Protein AF-A0A1V6HMN4-F1 (afdb_monomer)

Structure (mmCIF, N/CA/C/O backbone):
data_AF-A0A1V6HMN4-F1
#
_entry.id   AF-A0A1V6HMN4-F1
#
loop_
_atom_site.group_PDB
_atom_site.id
_atom_site.type_symbol
_atom_site.label_atom_id
_atom_site.label_alt_id
_atom_site.label_comp_id
_atom_site.label_asym_id
_atom_site.label_entity_id
_atom_site.label_seq_id
_atom_site.pdbx_PDB_ins_code
_atom_site.Cartn_x
_atom_site.Cartn_y
_atom_site.Cartn_z
_atom_site.occupancy
_atom_site.B_iso_or_equiv
_atom_site.auth_seq_id
_atom_site.auth_comp_id
_atom_site.auth_asym_id
_atom_site.auth_atom_id
_atom_site.pdbx_PDB_model_num
ATOM 1 N N . MET A 1 1 ? 21.869 -23.463 -7.703 1.00 45.22 1 MET A N 1
ATOM 2 C CA . MET A 1 1 ? 22.827 -23.384 -8.833 1.00 45.22 1 MET A CA 1
ATOM 3 C C . MET A 1 1 ? 23.189 -21.916 -9.002 1.00 45.22 1 MET A C 1
ATOM 5 O O . MET A 1 1 ? 22.318 -21.112 -8.701 1.00 45.22 1 MET A O 1
ATOM 9 N N . PRO A 1 2 ? 24.418 -21.548 -9.399 1.00 63.19 2 PRO A N 1
ATOM 10 C CA . PRO A 1 2 ? 24.759 -20.139 -9.614 1.00 63.19 2 PRO A CA 1
ATOM 11 C C . PRO A 1 2 ? 23.882 -19.534 -10.725 1.00 63.19 2 PRO A C 1
ATOM 13 O O . PRO A 1 2 ? 23.652 -20.190 -11.743 1.00 63.19 2 PRO A O 1
ATOM 16 N N . ASN A 1 3 ? 23.361 -18.325 -10.500 1.00 74.06 3 ASN A N 1
ATOM 17 C CA . ASN A 1 3 ? 22.429 -17.639 -11.395 1.00 74.06 3 ASN A CA 1
ATOM 18 C C . ASN A 1 3 ? 23.179 -17.033 -12.606 1.00 74.06 3 ASN A C 1
ATOM 20 O O . ASN A 1 3 ? 24.191 -16.353 -12.417 1.00 74.06 3 ASN A O 1
ATOM 24 N N . PRO A 1 4 ? 22.715 -17.255 -13.853 1.00 75.38 4 PRO A N 1
ATOM 25 C CA . PRO A 1 4 ? 23.267 -16.604 -15.041 1.00 75.38 4 PRO A CA 1
ATOM 26 C C . PRO A 1 4 ? 23.310 -15.077 -14.996 1.00 75.38 4 PRO A C 1
ATOM 28 O O . PRO A 1 4 ? 24.240 -14.492 -15.552 1.00 75.38 4 PRO A O 1
ATOM 31 N N . HIS A 1 5 ? 22.337 -14.445 -14.341 1.00 76.81 5 HIS A N 1
ATOM 32 C CA . HIS A 1 5 ? 22.268 -12.993 -14.216 1.00 76.81 5 HIS A CA 1
ATOM 33 C C . HIS A 1 5 ? 23.449 -12.436 -13.403 1.00 76.81 5 HIS A C 1
ATOM 35 O O . HIS A 1 5 ? 24.167 -11.553 -13.875 1.00 76.81 5 HIS A O 1
ATOM 41 N N . ASP A 1 6 ? 23.729 -13.034 -12.243 1.00 82.50 6 ASP A N 1
ATOM 42 C CA . ASP A 1 6 ? 24.806 -12.611 -11.337 1.00 82.50 6 ASP A CA 1
ATOM 43 C C . ASP A 1 6 ? 26.174 -12.659 -12.024 1.00 82.50 6 ASP A C 1
ATOM 45 O O . ASP A 1 6 ? 27.003 -11.762 -11.868 1.00 82.50 6 ASP A O 1
ATOM 49 N N . TRP A 1 7 ? 26.397 -13.685 -12.851 1.00 88.44 7 TRP A N 1
ATOM 50 C CA . TRP A 1 7 ? 27.646 -13.822 -13.591 1.00 88.44 7 TRP A CA 1
ATOM 51 C C . TRP A 1 7 ? 27.830 -12.723 -14.646 1.00 88.44 7 TRP A C 1
ATOM 53 O O . TRP A 1 7 ? 28.924 -12.165 -14.766 1.00 88.44 7 TRP A O 1
ATOM 63 N N . TRP A 1 8 ? 26.779 -12.396 -15.410 1.00 88.00 8 TRP A N 1
ATOM 64 C CA . TRP A 1 8 ? 26.834 -11.295 -16.378 1.00 88.00 8 TRP A CA 1
ATOM 65 C C . TRP A 1 8 ? 27.103 -9.963 -15.683 1.00 88.00 8 TRP A C 1
ATOM 67 O O . TRP A 1 8 ? 27.982 -9.216 -16.113 1.00 88.00 8 TRP A O 1
ATOM 77 N N . SER A 1 9 ? 26.389 -9.716 -14.587 1.00 85.94 9 SER A N 1
ATOM 78 C CA . SER A 1 9 ? 26.506 -8.525 -13.750 1.00 85.94 9 SER A CA 1
ATOM 79 C C . SER A 1 9 ? 27.949 -8.327 -13.249 1.00 85.94 9 SER A C 1
ATOM 81 O O . SER A 1 9 ? 28.552 -7.268 -13.456 1.00 85.94 9 SER A O 1
ATOM 83 N N . GLU A 1 10 ? 28.582 -9.379 -12.710 1.00 89.69 10 GLU A N 1
ATOM 84 C CA . GLU A 1 10 ? 29.990 -9.335 -12.291 1.00 89.69 10 GLU A CA 1
ATOM 85 C C . GLU A 1 10 ? 30.937 -9.067 -13.473 1.00 89.69 10 GLU A C 1
ATOM 87 O O . GLU A 1 10 ? 31.796 -8.180 -13.406 1.00 89.69 10 GLU A O 1
ATOM 92 N N . ALA A 1 11 ? 30.793 -9.817 -14.569 1.00 91.69 11 ALA A N 1
ATOM 93 C CA . ALA A 1 11 ? 31.691 -9.712 -15.715 1.00 91.69 11 ALA A CA 1
ATOM 94 C C . ALA A 1 11 ? 31.639 -8.321 -16.375 1.00 91.69 11 ALA A C 1
ATOM 96 O O . ALA A 1 11 ? 32.678 -7.796 -16.786 1.00 91.69 11 ALA A O 1
ATOM 97 N N . ILE A 1 12 ? 30.455 -7.707 -16.437 1.00 92.38 12 ILE A N 1
ATOM 98 C CA . ILE A 1 12 ? 30.257 -6.338 -16.931 1.00 92.38 12 ILE A CA 1
ATOM 99 C C . ILE A 1 12 ? 30.921 -5.334 -15.997 1.00 92.38 12 ILE A C 1
ATOM 101 O O . ILE A 1 12 ? 31.697 -4.502 -16.469 1.00 92.38 12 ILE A O 1
ATOM 105 N N . GLY A 1 13 ? 30.710 -5.446 -14.683 1.00 90.62 13 GLY A N 1
ATOM 106 C CA . GLY A 1 13 ? 31.366 -4.568 -13.712 1.00 90.62 13 GLY A CA 1
ATOM 107 C C . GLY A 1 13 ? 32.892 -4.626 -13.795 1.00 90.62 13 GLY A C 1
ATOM 108 O O . GLY A 1 13 ? 33.565 -3.594 -13.809 1.00 90.62 13 GLY A O 1
ATOM 109 N N . ARG A 1 14 ? 33.455 -5.828 -13.959 1.00 92.75 14 ARG A N 1
ATOM 110 C CA . ARG A 1 14 ? 34.897 -6.015 -14.185 1.00 92.75 14 ARG A CA 1
ATOM 111 C C . ARG A 1 14 ? 35.359 -5.367 -15.491 1.00 92.75 14 ARG A C 1
ATOM 113 O O . ARG A 1 14 ? 36.400 -4.715 -15.499 1.00 92.75 14 ARG A O 1
ATOM 120 N N . ALA A 1 15 ? 34.609 -5.522 -16.582 1.00 92.94 15 ALA A N 1
ATOM 121 C CA . ALA A 1 15 ? 34.944 -4.921 -17.874 1.00 92.94 15 ALA A CA 1
ATOM 122 C C . ALA A 1 15 ? 34.866 -3.384 -17.854 1.00 92.94 15 ALA A C 1
ATOM 124 O O . ALA A 1 15 ? 35.707 -2.729 -18.469 1.00 92.94 15 ALA A O 1
ATOM 125 N N . LEU A 1 16 ? 33.900 -2.809 -17.130 1.00 91.50 16 LEU A N 1
ATOM 126 C CA . LEU A 1 16 ? 33.732 -1.360 -16.970 1.00 91.50 16 LEU A CA 1
ATOM 127 C C . LEU A 1 16 ? 34.908 -0.699 -16.249 1.00 91.50 16 LEU A C 1
ATOM 129 O O . LEU A 1 16 ? 35.270 0.431 -16.576 1.00 91.50 16 LEU A O 1
ATOM 133 N N . ARG A 1 17 ? 35.487 -1.393 -15.263 1.00 91.62 17 ARG A N 1
ATOM 134 C CA . ARG A 1 17 ? 36.509 -0.841 -14.358 1.00 91.62 17 ARG A CA 1
ATOM 135 C C . ARG A 1 17 ? 37.936 -1.295 -14.667 1.00 91.62 17 ARG A C 1
ATOM 137 O O . ARG A 1 17 ? 38.884 -0.732 -14.125 1.00 91.62 17 ARG A O 1
ATOM 144 N N . ALA A 1 18 ? 38.118 -2.304 -15.516 1.00 91.62 18 ALA A N 1
ATOM 145 C CA . ALA A 1 18 ? 39.446 -2.794 -15.865 1.00 91.62 18 ALA A CA 1
ATOM 146 C C . ALA A 1 18 ? 40.266 -1.733 -16.633 1.00 91.62 18 ALA A C 1
ATOM 148 O O . ALA A 1 18 ? 39.739 -1.071 -17.528 1.00 91.62 18 ALA A O 1
ATOM 149 N N . PRO A 1 19 ? 41.574 -1.595 -16.331 1.00 89.19 19 PRO A N 1
ATOM 150 C CA . PRO A 1 19 ? 42.416 -0.547 -16.912 1.00 89.19 19 PRO A CA 1
ATOM 151 C C . PRO A 1 19 ? 42.669 -0.747 -18.410 1.00 89.19 19 PRO A C 1
ATOM 153 O O . PRO A 1 19 ? 42.838 0.220 -19.147 1.00 89.19 19 PRO A O 1
ATOM 156 N N . ASP A 1 20 ? 42.709 -2.002 -18.866 1.00 90.38 20 ASP A N 1
ATOM 157 C CA . ASP A 1 20 ? 42.853 -2.362 -20.270 1.00 90.38 20 ASP A CA 1
ATOM 158 C C . ASP A 1 20 ? 42.295 -3.768 -20.559 1.00 90.38 20 ASP A C 1
ATOM 160 O O . ASP A 1 20 ? 41.946 -4.546 -19.661 1.00 90.38 20 ASP A O 1
ATOM 164 N N . ARG A 1 21 ? 42.238 -4.108 -21.853 1.00 91.31 21 ARG A N 1
ATOM 165 C CA . ARG A 1 21 ? 41.732 -5.398 -22.333 1.00 91.31 21 ARG A CA 1
ATOM 166 C C . ARG A 1 21 ? 42.538 -6.576 -21.799 1.00 91.31 21 ARG A C 1
ATOM 168 O O . ARG A 1 21 ? 41.987 -7.659 -21.628 1.00 91.31 21 ARG A O 1
ATOM 175 N N . ALA A 1 22 ? 43.847 -6.410 -21.614 1.00 90.12 22 ALA A N 1
ATOM 176 C CA . ALA A 1 22 ? 44.715 -7.500 -21.193 1.00 90.12 22 ALA A CA 1
ATOM 177 C C . ALA A 1 22 ? 44.432 -7.885 -19.736 1.00 90.12 22 ALA A C 1
ATOM 179 O O . ALA A 1 22 ? 44.320 -9.074 -19.447 1.00 90.12 22 ALA A O 1
ATOM 180 N N . ALA A 1 23 ? 44.231 -6.897 -18.860 1.00 91.50 23 ALA A N 1
ATOM 181 C CA . ALA A 1 23 ? 43.834 -7.106 -17.473 1.00 91.50 23 ALA A CA 1
ATOM 182 C C . ALA A 1 23 ? 42.479 -7.826 -17.370 1.00 91.50 23 ALA A C 1
ATOM 184 O O . ALA A 1 23 ? 42.358 -8.814 -16.646 1.00 91.50 23 ALA A O 1
ATOM 185 N N . PHE A 1 24 ? 41.481 -7.402 -18.154 1.00 94.00 24 PHE A N 1
ATOM 186 C CA . PHE A 1 24 ? 40.177 -8.072 -18.177 1.00 94.00 24 PHE A CA 1
ATOM 187 C C . PHE A 1 24 ? 40.262 -9.516 -18.699 1.00 94.00 24 PHE A C 1
ATOM 189 O O . PHE A 1 24 ? 39.687 -10.435 -18.114 1.00 94.00 24 PHE A O 1
ATOM 196 N N . LEU A 1 25 ? 41.016 -9.746 -19.780 1.00 92.06 25 LEU A N 1
ATOM 197 C CA . LEU A 1 25 ? 41.205 -11.091 -20.329 1.00 92.06 25 LEU A CA 1
ATOM 198 C C . LEU A 1 25 ? 41.969 -12.020 -19.378 1.00 92.06 25 LEU A C 1
ATOM 200 O O . LEU A 1 25 ? 41.686 -13.217 -19.378 1.00 92.06 25 LEU A O 1
ATOM 204 N N . ALA A 1 26 ? 42.904 -11.498 -18.579 1.00 90.88 26 ALA A N 1
ATOM 205 C CA . ALA A 1 26 ? 43.596 -12.278 -17.556 1.00 90.88 26 ALA A CA 1
ATOM 206 C C . ALA A 1 26 ? 42.603 -12.801 -16.507 1.00 90.88 26 ALA A C 1
ATOM 208 O O . ALA A 1 26 ? 42.534 -14.008 -16.286 1.00 90.88 26 ALA A O 1
ATOM 209 N N . TRP A 1 27 ? 41.740 -11.928 -15.974 1.00 93.31 27 TRP A N 1
ATOM 210 C CA . TRP A 1 27 ? 40.679 -12.337 -15.048 1.00 93.31 27 TRP A CA 1
ATOM 211 C C . TRP A 1 27 ? 39.712 -13.358 -15.673 1.00 93.31 27 TRP A C 1
ATOM 213 O O . TRP A 1 27 ? 39.404 -14.384 -15.064 1.00 93.31 27 TRP A O 1
ATOM 223 N N . MET A 1 28 ? 39.286 -13.143 -16.924 1.00 92.69 28 MET A N 1
ATOM 224 C CA . MET A 1 28 ? 38.428 -14.099 -17.640 1.00 92.69 28 MET A CA 1
ATOM 225 C C . MET A 1 28 ? 39.067 -15.490 -17.758 1.00 92.69 28 MET A C 1
ATOM 227 O O . MET A 1 28 ? 38.361 -16.500 -17.722 1.00 92.69 28 MET A O 1
ATOM 231 N N . GLN A 1 29 ? 40.390 -15.552 -17.936 1.00 87.19 29 GLN A N 1
ATOM 232 C CA . GLN A 1 29 ? 41.152 -16.798 -18.062 1.00 87.19 29 GLN A CA 1
ATOM 233 C C . GLN A 1 29 ? 41.405 -17.477 -16.715 1.00 87.19 29 GLN A C 1
ATOM 235 O O . GLN A 1 29 ? 41.440 -18.708 -16.663 1.00 87.19 29 GLN A O 1
ATOM 240 N N . GLU A 1 30 ? 41.570 -16.701 -15.648 1.00 85.62 30 GLU A N 1
ATOM 241 C CA . GLU A 1 30 ? 41.790 -17.212 -14.299 1.00 85.62 30 GLU A CA 1
ATOM 242 C C . GLU A 1 30 ? 40.483 -17.708 -13.682 1.00 85.62 30 GLU A C 1
ATOM 244 O O . GLU A 1 30 ? 40.401 -18.869 -13.284 1.00 85.62 30 GLU A O 1
ATOM 249 N N . GLU A 1 31 ? 39.438 -16.887 -13.656 1.00 85.31 31 GLU A N 1
ATOM 250 C CA . GLU A 1 31 ? 38.222 -17.141 -12.873 1.00 85.31 31 GLU A CA 1
ATOM 251 C C . GLU A 1 31 ? 36.960 -17.123 -13.741 1.00 85.31 31 GLU A C 1
ATOM 253 O O . GLU A 1 31 ? 36.178 -18.078 -13.709 1.00 85.31 31 GLU A O 1
ATOM 258 N N . GLY A 1 32 ? 36.801 -16.100 -14.588 1.00 84.19 32 GLY A N 1
ATOM 259 C CA . GLY A 1 32 ? 35.540 -15.818 -15.282 1.00 84.19 32 GLY A CA 1
ATOM 260 C C . GLY A 1 32 ? 34.991 -16.986 -16.110 1.00 84.19 32 GLY A C 1
ATOM 261 O O . GLY A 1 32 ? 33.803 -17.293 -16.030 1.00 84.19 32 GLY A O 1
ATOM 262 N N . ALA A 1 33 ? 35.836 -17.702 -16.860 1.00 82.88 33 ALA A N 1
ATOM 263 C CA . ALA A 1 33 ? 35.388 -18.833 -17.679 1.00 82.88 33 ALA A CA 1
ATOM 264 C C . ALA A 1 33 ? 35.037 -20.093 -16.885 1.00 82.88 33 ALA A C 1
ATOM 266 O O . ALA A 1 33 ? 34.205 -20.875 -17.345 1.00 82.88 33 ALA A O 1
ATOM 267 N N . ARG A 1 34 ? 35.655 -20.308 -15.716 1.00 84.50 34 ARG A N 1
ATOM 268 C CA . ARG A 1 34 ? 35.299 -21.432 -14.838 1.00 84.50 34 ARG A CA 1
ATOM 269 C C . ARG A 1 34 ? 33.908 -21.211 -14.254 1.00 84.50 34 ARG A C 1
ATOM 271 O O . ARG A 1 34 ? 33.084 -22.122 -14.314 1.00 84.50 34 ARG A O 1
ATOM 278 N N . SER A 1 35 ? 33.634 -19.991 -13.795 1.00 84.44 35 SER A N 1
ATOM 279 C CA . SER A 1 35 ? 32.305 -19.581 -13.338 1.00 84.44 35 SER A CA 1
ATOM 280 C C . SER A 1 35 ? 31.278 -19.670 -14.471 1.00 84.44 35 SER A C 1
ATOM 282 O O . SER A 1 35 ? 30.249 -20.320 -14.305 1.00 84.44 35 SER A O 1
ATOM 284 N N . ALA A 1 36 ? 31.597 -19.153 -15.664 1.00 83.69 36 ALA A N 1
ATOM 285 C CA . ALA A 1 36 ? 30.721 -19.247 -16.833 1.00 83.69 36 ALA A CA 1
ATOM 286 C C . ALA A 1 36 ? 30.398 -20.703 -17.206 1.00 83.69 36 ALA A C 1
ATOM 288 O O . ALA A 1 36 ? 29.255 -21.039 -17.495 1.00 83.69 36 ALA A O 1
ATOM 289 N N . ALA A 1 37 ? 31.388 -21.599 -17.192 1.00 83.50 37 ALA A N 1
ATOM 290 C CA . ALA A 1 37 ? 31.153 -22.996 -17.537 1.00 83.50 37 ALA A CA 1
ATOM 291 C C . ALA A 1 37 ? 30.239 -23.710 -16.534 1.00 83.50 37 ALA A C 1
ATOM 293 O O . ALA A 1 37 ? 29.418 -24.526 -16.952 1.00 83.50 37 ALA A O 1
ATOM 294 N N . ALA A 1 38 ? 30.341 -23.377 -15.244 1.00 83.69 38 ALA A N 1
ATOM 295 C CA . ALA A 1 38 ? 29.439 -23.889 -14.216 1.00 83.69 38 ALA A CA 1
ATOM 296 C C . ALA A 1 38 ? 28.004 -23.360 -14.388 1.00 83.69 38 ALA A C 1
ATOM 298 O O . ALA A 1 38 ? 27.055 -24.131 -14.275 1.00 83.69 38 ALA A O 1
ATOM 299 N N . VAL A 1 39 ? 27.860 -22.071 -14.702 1.00 83.69 39 VAL A N 1
ATOM 300 C CA . VAL A 1 39 ? 26.573 -21.385 -14.905 1.00 83.69 39 VAL A CA 1
ATOM 301 C C . VAL A 1 39 ? 25.848 -21.874 -16.164 1.00 83.69 39 VAL A C 1
ATOM 303 O O . VAL A 1 39 ? 24.657 -22.164 -16.124 1.00 83.69 39 VAL A O 1
ATOM 306 N N . PHE A 1 40 ? 26.565 -22.008 -17.283 1.00 81.50 40 PHE A N 1
ATOM 307 C CA . PHE A 1 40 ? 25.986 -22.331 -18.594 1.00 81.50 40 PHE A CA 1
ATOM 308 C C . PHE A 1 40 ? 26.101 -23.818 -18.978 1.00 81.50 40 PHE A C 1
ATOM 310 O O . PHE A 1 40 ? 25.793 -24.185 -20.112 1.00 81.50 40 PHE A O 1
ATOM 317 N N . GLY A 1 41 ? 26.578 -24.683 -18.074 1.00 81.50 41 GLY A N 1
ATOM 318 C CA . GLY A 1 41 ? 26.713 -26.125 -18.322 1.00 81.50 41 GLY A CA 1
ATOM 319 C C . GLY A 1 41 ? 27.687 -26.477 -19.456 1.00 81.50 41 GLY A C 1
ATOM 320 O O . GLY A 1 41 ? 27.445 -27.412 -20.221 1.00 81.50 41 GLY A O 1
ATOM 321 N N . LEU A 1 42 ? 28.773 -25.712 -19.604 1.00 79.81 42 LEU A N 1
ATOM 322 C CA . LEU A 1 42 ? 29.734 -25.864 -20.702 1.00 79.81 42 LEU A CA 1
ATOM 323 C C . LEU A 1 42 ? 30.848 -26.876 -20.359 1.00 79.81 42 LEU A C 1
ATOM 325 O O . LEU A 1 42 ? 31.146 -27.101 -19.185 1.00 79.81 42 LEU A O 1
ATOM 329 N N . PRO A 1 43 ? 31.513 -27.481 -21.367 1.00 71.19 43 PRO A N 1
ATOM 330 C CA . PRO A 1 43 ? 32.611 -28.422 -21.140 1.00 71.19 43 PRO A CA 1
ATOM 331 C C . PRO A 1 43 ? 33.753 -27.810 -20.312 1.00 71.19 43 PRO A C 1
ATOM 333 O O . PRO A 1 43 ? 34.263 -26.740 -20.639 1.00 71.19 43 PRO A O 1
ATOM 336 N N . ALA A 1 44 ? 34.181 -28.526 -19.268 1.00 67.94 44 ALA A N 1
ATOM 337 C CA . ALA A 1 44 ? 35.139 -28.043 -18.271 1.00 67.94 44 ALA A CA 1
ATOM 338 C C . ALA A 1 44 ? 36.610 -28.407 -18.560 1.00 67.94 44 ALA A C 1
ATOM 340 O O . ALA A 1 44 ? 37.456 -28.286 -17.673 1.00 67.94 44 ALA A O 1
ATOM 341 N N . ASP A 1 45 ? 36.948 -28.881 -19.768 1.00 84.69 45 ASP A N 1
ATOM 342 C CA . ASP A 1 45 ? 38.353 -29.132 -20.088 1.00 84.69 45 ASP A CA 1
ATOM 343 C C . ASP A 1 45 ? 39.134 -27.815 -20.216 1.00 84.69 45 ASP A C 1
ATOM 345 O O . ASP A 1 45 ? 38.649 -26.802 -20.722 1.00 84.69 45 ASP A O 1
ATOM 349 N N . GLU A 1 46 ? 40.377 -27.822 -19.743 1.00 82.31 46 GLU A N 1
ATOM 350 C CA . GLU A 1 46 ? 41.177 -26.608 -19.564 1.00 82.31 46 GLU A CA 1
ATOM 351 C C . GLU A 1 46 ? 41.528 -25.905 -20.892 1.00 82.31 46 GLU A C 1
ATOM 353 O O . GLU A 1 46 ? 41.829 -24.707 -20.921 1.00 82.31 46 GLU A O 1
ATOM 358 N N . ALA A 1 47 ? 41.508 -26.631 -22.015 1.00 81.81 47 ALA A N 1
ATOM 359 C CA . ALA A 1 47 ? 41.725 -26.049 -23.335 1.00 81.81 47 ALA A CA 1
ATOM 360 C C . ALA A 1 47 ? 40.450 -25.369 -23.859 1.00 81.81 47 ALA A C 1
ATOM 362 O O . ALA A 1 47 ? 40.534 -24.281 -24.438 1.00 81.81 47 ALA A O 1
ATOM 363 N N . ALA A 1 48 ? 39.277 -25.966 -23.635 1.00 81.69 48 ALA A N 1
ATOM 364 C CA . ALA A 1 48 ? 37.986 -25.355 -23.932 1.00 81.69 48 ALA A CA 1
ATOM 365 C C . ALA A 1 48 ? 37.718 -24.123 -23.059 1.00 81.69 48 ALA A C 1
ATOM 367 O O . ALA A 1 48 ? 37.355 -23.085 -23.609 1.00 81.69 48 ALA A O 1
ATOM 368 N N . LEU A 1 49 ? 37.995 -24.185 -21.752 1.00 85.19 49 LEU A N 1
ATOM 369 C CA . LEU A 1 49 ? 37.846 -23.050 -20.831 1.00 85.19 49 LEU A CA 1
ATOM 370 C C . LEU A 1 49 ? 38.717 -21.858 -21.237 1.00 85.19 49 LEU A C 1
ATOM 372 O O . LEU A 1 49 ? 38.231 -20.733 -21.297 1.00 85.19 49 LEU A O 1
ATOM 376 N N . ARG A 1 50 ? 39.980 -22.089 -21.620 1.00 84.62 50 ARG A N 1
ATOM 377 C CA . ARG A 1 50 ? 40.859 -21.018 -22.126 1.00 84.62 50 ARG A CA 1
ATOM 378 C C . ARG A 1 50 ? 40.348 -20.388 -23.422 1.00 84.62 50 ARG A C 1
ATOM 380 O O . ARG A 1 50 ? 40.462 -19.173 -23.613 1.00 84.62 50 ARG A O 1
ATOM 387 N N . ARG A 1 51 ? 39.785 -21.195 -24.328 1.00 86.44 51 ARG A N 1
ATOM 388 C CA . ARG A 1 51 ? 39.150 -20.689 -25.558 1.00 86.44 51 ARG A CA 1
ATOM 389 C C . ARG A 1 51 ? 37.899 -19.875 -25.236 1.00 86.44 51 ARG A C 1
ATOM 391 O O . ARG A 1 51 ? 37.754 -18.794 -25.800 1.00 86.44 51 ARG A O 1
ATOM 398 N N . LEU A 1 52 ? 37.050 -20.374 -24.337 1.00 85.94 52 LEU A N 1
ATOM 399 C CA . LEU A 1 52 ? 35.834 -19.711 -23.872 1.00 85.94 52 LEU A CA 1
ATOM 400 C C . LEU A 1 52 ? 36.163 -18.365 -23.223 1.00 85.94 52 LEU A C 1
ATOM 402 O O . LEU A 1 52 ? 35.674 -17.349 -23.701 1.00 85.94 52 LEU A O 1
ATOM 406 N N . ALA A 1 53 ? 37.065 -18.347 -22.237 1.00 88.38 53 ALA A N 1
ATOM 407 C CA . ALA A 1 53 ? 37.562 -17.141 -21.569 1.00 88.38 53 ALA A CA 1
ATOM 408 C C . ALA A 1 53 ? 37.962 -16.052 -22.560 1.00 88.38 53 ALA A C 1
ATOM 410 O O . ALA A 1 53 ? 37.560 -14.899 -22.450 1.00 88.38 53 ALA A O 1
ATOM 411 N N . THR A 1 54 ? 38.751 -16.444 -23.561 1.00 89.12 54 THR A N 1
ATOM 412 C CA . THR A 1 54 ? 39.310 -15.509 -24.533 1.00 89.12 54 THR A CA 1
ATOM 413 C C . THR A 1 54 ? 38.241 -14.986 -25.482 1.00 89.12 54 THR A C 1
ATOM 415 O O . THR A 1 54 ? 38.179 -13.790 -25.732 1.00 89.12 54 THR A O 1
ATOM 418 N N . LEU A 1 55 ? 37.403 -15.862 -26.038 1.00 89.25 55 LEU A N 1
ATOM 419 C CA . LEU A 1 55 ? 36.393 -15.454 -27.013 1.00 89.25 55 LEU A CA 1
ATOM 420 C C . LEU A 1 55 ? 35.255 -14.659 -26.362 1.00 89.25 55 LEU A C 1
ATOM 422 O O . LEU A 1 55 ? 34.871 -13.621 -26.893 1.00 89.25 55 LEU A O 1
ATOM 426 N N . LEU A 1 56 ? 34.764 -15.112 -25.207 1.00 89.00 56 LEU A N 1
ATOM 427 C CA . LEU A 1 56 ? 33.725 -14.425 -24.443 1.00 89.00 56 LEU A CA 1
ATOM 428 C C . LEU A 1 56 ? 34.245 -13.108 -23.861 1.00 89.00 56 LEU A C 1
ATOM 430 O O . LEU A 1 56 ? 33.579 -12.089 -23.982 1.00 89.00 56 LEU A O 1
ATOM 434 N N . GLY A 1 57 ? 35.470 -13.096 -23.327 1.00 91.44 57 GLY A N 1
ATOM 435 C CA . GLY A 1 57 ? 36.097 -11.878 -22.821 1.00 91.44 57 GLY A CA 1
ATOM 436 C C . GLY A 1 57 ? 36.330 -10.831 -23.913 1.00 91.44 57 GLY A C 1
ATOM 437 O O . GLY A 1 57 ? 36.086 -9.650 -23.697 1.00 91.44 57 GLY A O 1
ATOM 438 N N . LEU A 1 58 ? 36.728 -11.240 -25.124 1.00 90.94 58 LEU A N 1
ATOM 439 C CA . LEU A 1 58 ? 36.834 -10.313 -26.257 1.00 90.94 58 LEU A CA 1
ATOM 440 C C . LEU A 1 58 ? 35.471 -9.741 -26.667 1.00 90.94 58 LEU A C 1
ATOM 442 O O . LEU A 1 58 ? 35.388 -8.551 -26.961 1.00 90.94 58 LEU A O 1
ATOM 446 N N . GLN A 1 59 ? 34.422 -10.569 -26.683 1.00 89.25 59 GLN A N 1
ATOM 447 C CA . GLN A 1 59 ? 33.061 -10.115 -26.985 1.00 89.25 59 GLN A CA 1
ATOM 448 C C . GLN A 1 59 ? 32.541 -9.141 -25.928 1.00 89.25 59 GLN A C 1
ATOM 450 O O . GLN A 1 59 ? 32.064 -8.069 -26.285 1.00 89.25 59 GLN A O 1
ATOM 455 N N . LEU A 1 60 ? 32.695 -9.461 -24.643 1.00 90.94 60 LEU A N 1
ATOM 456 C CA . LEU A 1 60 ? 32.303 -8.580 -23.544 1.00 90.94 60 LEU A CA 1
ATOM 457 C C . LEU A 1 60 ? 33.058 -7.252 -23.585 1.00 90.94 60 LEU A C 1
ATOM 459 O O . LEU A 1 60 ? 32.438 -6.200 -23.552 1.00 90.94 60 LEU A O 1
ATOM 463 N N . TRP A 1 61 ? 34.379 -7.281 -23.760 1.00 91.88 61 TRP A N 1
ATOM 464 C CA . TRP A 1 61 ? 35.187 -6.063 -23.860 1.00 91.88 61 TRP A CA 1
ATOM 465 C C . TRP A 1 61 ? 34.782 -5.152 -25.027 1.00 91.88 61 TRP A C 1
ATOM 467 O O . TRP A 1 61 ? 34.847 -3.925 -24.931 1.00 91.88 61 TRP A O 1
ATOM 477 N N . HIS A 1 62 ? 34.393 -5.761 -26.150 1.00 89.44 62 HIS A N 1
ATOM 478 C CA . HIS A 1 62 ? 33.868 -5.043 -27.306 1.00 89.44 62 HIS A CA 1
ATOM 479 C C . HIS A 1 62 ? 32.496 -4.430 -27.015 1.00 89.44 62 HIS A C 1
ATOM 481 O O . HIS A 1 62 ? 32.240 -3.298 -27.409 1.00 89.44 62 HIS A O 1
ATOM 487 N N . THR A 1 63 ? 31.632 -5.190 -26.347 1.00 89.00 63 THR A N 1
ATOM 488 C CA . THR A 1 63 ? 30.209 -4.880 -26.197 1.00 89.00 63 THR A CA 1
ATOM 489 C C . THR A 1 63 ? 29.938 -3.910 -25.047 1.00 89.00 63 THR A C 1
ATOM 491 O O . THR A 1 63 ? 29.052 -3.072 -25.170 1.00 89.00 63 THR A O 1
ATOM 494 N N . VAL A 1 64 ? 30.703 -3.989 -23.954 1.00 91.31 64 VAL A N 1
ATOM 495 C CA . VAL A 1 64 ? 30.520 -3.150 -22.763 1.00 91.31 64 VAL A CA 1
ATOM 496 C C . VAL A 1 64 ? 30.919 -1.693 -23.067 1.00 91.31 64 VAL A C 1
ATOM 498 O O . VAL A 1 64 ? 32.094 -1.427 -23.362 1.00 91.31 64 VAL A O 1
ATOM 501 N N . PRO A 1 65 ? 29.973 -0.738 -22.984 1.00 90.31 65 PRO A N 1
ATOM 502 C CA . PRO A 1 65 ? 30.218 0.674 -23.249 1.00 90.31 65 PRO A CA 1
ATOM 503 C C . PRO A 1 65 ? 30.930 1.313 -22.047 1.00 90.31 65 PRO A C 1
ATOM 505 O O . PRO A 1 65 ? 30.337 1.580 -21.007 1.00 90.31 65 PRO A O 1
ATOM 508 N N . ARG A 1 66 ? 32.240 1.542 -22.177 1.00 90.94 66 ARG A N 1
ATOM 509 C CA . ARG A 1 66 ? 33.096 2.006 -21.072 1.00 90.94 66 ARG A CA 1
ATOM 510 C C . ARG A 1 66 ? 33.138 3.541 -20.971 1.00 90.94 66 ARG A C 1
ATOM 512 O O . ARG A 1 66 ? 33.393 4.185 -21.994 1.00 90.94 66 ARG A O 1
ATOM 519 N N . PRO A 1 67 ? 33.025 4.133 -19.764 1.00 89.19 67 PRO A N 1
ATOM 520 C CA . PRO A 1 67 ? 33.115 5.585 -19.565 1.00 89.19 67 PRO A CA 1
ATOM 521 C C . PRO A 1 67 ? 34.422 6.205 -20.080 1.00 89.19 67 PRO A C 1
ATOM 523 O O . PRO A 1 67 ? 34.401 7.240 -20.746 1.00 89.19 67 PRO A O 1
ATOM 526 N N . ALA A 1 68 ? 35.558 5.529 -19.858 1.00 86.06 68 ALA A N 1
ATOM 527 C CA . ALA A 1 68 ? 36.881 5.981 -20.309 1.00 86.06 68 ALA A CA 1
ATOM 528 C C . ALA A 1 68 ? 36.976 6.192 -21.836 1.00 86.06 68 ALA A C 1
ATOM 530 O O . ALA A 1 68 ? 37.750 7.028 -22.296 1.00 86.06 68 ALA A O 1
ATOM 531 N N . GLU A 1 69 ? 36.156 5.478 -22.612 1.00 86.69 69 GLU A N 1
ATOM 532 C CA . GLU A 1 69 ? 36.121 5.526 -24.079 1.00 86.69 69 GLU A CA 1
ATOM 533 C C . GLU A 1 69 ? 34.886 6.276 -24.611 1.00 86.69 69 GLU A C 1
ATOM 535 O O . GLU A 1 69 ? 34.456 6.061 -25.746 1.00 86.69 69 GLU A O 1
ATOM 540 N N . GLN A 1 70 ? 34.275 7.145 -23.793 1.00 86.38 70 GLN A N 1
ATOM 541 C CA . GLN A 1 70 ? 33.036 7.862 -24.134 1.00 86.38 70 GLN A CA 1
ATOM 542 C C . GLN A 1 70 ? 31.915 6.901 -24.564 1.00 86.38 70 GLN A C 1
ATOM 544 O O . GLN A 1 70 ? 31.178 7.185 -25.510 1.00 86.38 70 GLN A O 1
ATOM 549 N N . PHE A 1 71 ? 31.833 5.739 -23.907 1.00 89.81 71 PHE A N 1
ATOM 550 C CA . PHE A 1 71 ? 30.834 4.696 -24.155 1.00 89.81 71 PHE A CA 1
ATOM 551 C C . PHE A 1 71 ? 30.880 4.095 -25.569 1.00 89.81 71 PHE A C 1
ATOM 553 O O . PHE A 1 71 ? 29.948 3.414 -25.995 1.00 89.81 71 PHE A O 1
ATOM 560 N N . ARG A 1 72 ? 31.977 4.299 -26.312 1.00 84.38 72 ARG A N 1
ATOM 561 C CA . ARG A 1 72 ? 32.142 3.742 -27.659 1.00 84.38 72 ARG A CA 1
ATOM 562 C C . ARG A 1 72 ? 32.705 2.317 -27.607 1.00 84.38 72 ARG A C 1
ATOM 564 O O . ARG A 1 72 ? 33.739 2.100 -26.974 1.00 84.38 72 ARG A O 1
ATOM 571 N N . PRO A 1 73 ? 32.099 1.358 -28.332 1.00 82.38 73 PRO A N 1
ATOM 572 C CA . PRO A 1 73 ? 32.653 0.017 -28.492 1.00 82.38 73 PRO A CA 1
ATOM 573 C C . PRO A 1 73 ? 34.057 0.049 -29.104 1.00 82.38 73 PRO A C 1
ATOM 575 O O . PRO A 1 73 ? 34.270 0.631 -30.173 1.00 82.38 73 PRO A O 1
ATOM 578 N N . GLU A 1 74 ? 35.017 -0.636 -28.484 1.00 84.94 74 GLU A N 1
ATOM 579 C CA . GLU A 1 74 ? 36.332 -0.842 -29.098 1.00 84.94 74 GLU A CA 1
ATOM 580 C C . GLU A 1 74 ? 36.238 -1.976 -30.126 1.00 84.94 74 GLU A C 1
ATOM 582 O O . GLU A 1 74 ? 35.800 -3.066 -29.761 1.00 84.94 74 GLU A O 1
ATOM 587 N N . PRO A 1 75 ? 36.665 -1.793 -31.389 1.00 85.31 75 PRO A N 1
ATOM 588 C CA . PRO A 1 75 ? 36.582 -2.839 -32.402 1.00 85.31 75 PRO A CA 1
ATOM 589 C C . PRO A 1 75 ? 37.272 -4.139 -31.980 1.00 85.31 75 PRO A C 1
ATOM 591 O O . PRO A 1 75 ? 38.391 -4.128 -31.461 1.00 85.31 75 PRO A O 1
ATOM 594 N N . LEU A 1 76 ? 36.641 -5.276 -32.286 1.00 84.69 76 LEU A N 1
ATOM 595 C CA . LEU A 1 76 ? 37.258 -6.580 -32.059 1.00 84.69 76 LEU A CA 1
ATOM 596 C C . LEU A 1 76 ? 38.609 -6.684 -32.791 1.00 84.69 76 LEU A C 1
ATOM 598 O O . LEU A 1 76 ? 38.696 -6.351 -33.983 1.00 84.69 76 LEU A O 1
ATOM 602 N N . PRO A 1 77 ? 39.661 -7.190 -32.121 1.00 85.69 77 PRO A N 1
ATOM 603 C CA . PRO A 1 77 ? 40.951 -7.398 -32.758 1.00 85.69 77 PRO A CA 1
ATOM 604 C C . PRO A 1 77 ? 40.821 -8.400 -33.909 1.00 85.69 77 PRO A C 1
ATOM 606 O O . PRO A 1 77 ? 40.199 -9.458 -33.782 1.00 85.69 77 PRO A O 1
ATOM 609 N N . ARG A 1 78 ? 41.426 -8.068 -35.053 1.00 85.25 78 ARG A N 1
ATOM 610 C CA . ARG A 1 78 ? 41.469 -8.950 -36.225 1.00 85.25 78 ARG A CA 1
ATOM 611 C C . ARG A 1 78 ? 42.690 -9.859 -36.135 1.00 85.25 78 ARG A C 1
ATOM 613 O O . ARG A 1 78 ? 43.807 -9.366 -36.012 1.00 85.25 78 ARG A O 1
ATOM 620 N N . TYR A 1 79 ? 42.466 -11.168 -36.231 1.00 87.81 79 TYR A N 1
ATOM 621 C CA . TYR A 1 79 ? 43.523 -12.180 -36.236 1.00 87.81 79 TYR A CA 1
ATOM 622 C C . TYR A 1 79 ? 43.611 -12.856 -37.603 1.00 87.81 79 TYR A C 1
ATOM 624 O O . TYR A 1 79 ? 42.619 -13.384 -38.114 1.00 87.81 79 TYR A O 1
ATOM 632 N N . GLU A 1 80 ? 44.808 -12.892 -38.180 1.00 90.44 80 GLU A N 1
ATOM 633 C CA . GLU A 1 80 ? 45.065 -13.594 -39.429 1.00 90.44 80 GLU A CA 1
ATOM 634 C C . GLU A 1 80 ? 45.122 -15.109 -39.211 1.00 90.44 80 GLU A C 1
ATOM 636 O O . GLU A 1 80 ? 45.462 -15.634 -38.147 1.00 90.44 80 GLU A O 1
ATOM 641 N N . ARG A 1 81 ? 44.836 -15.871 -40.273 1.00 89.19 81 ARG A N 1
ATOM 642 C CA . ARG A 1 81 ? 44.701 -17.341 -40.204 1.00 89.19 81 A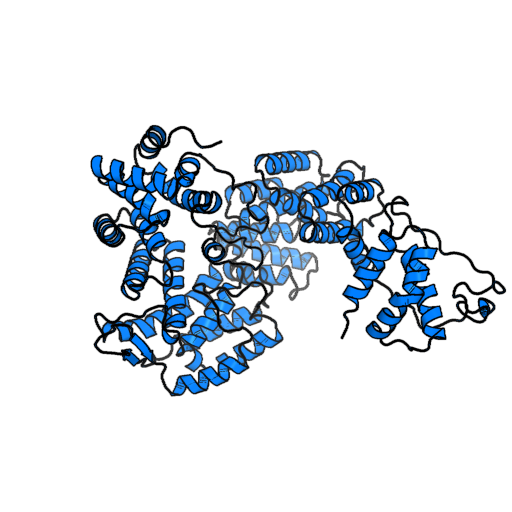RG A CA 1
ATOM 643 C C . ARG A 1 81 ? 45.907 -18.053 -39.572 1.00 89.19 81 ARG A C 1
ATOM 645 O O . ARG A 1 81 ? 45.751 -19.156 -39.040 1.00 89.19 81 ARG A O 1
ATOM 652 N N . ASN A 1 82 ? 47.111 -17.498 -39.699 1.00 90.75 82 ASN A N 1
ATOM 653 C CA . ASN A 1 82 ? 48.350 -18.118 -39.227 1.00 90.75 82 ASN A CA 1
ATOM 654 C C . ASN A 1 82 ? 48.943 -17.458 -37.972 1.00 90.75 82 ASN A C 1
ATOM 656 O O . ASN A 1 82 ? 49.988 -17.936 -37.524 1.00 90.75 82 ASN A O 1
ATOM 660 N N . ASP A 1 83 ? 48.286 -16.447 -37.403 1.00 91.94 83 ASP A N 1
ATOM 661 C CA . ASP A 1 83 ? 48.744 -15.779 -36.185 1.00 91.94 83 ASP A CA 1
ATOM 662 C C . ASP A 1 83 ? 48.750 -16.737 -34.996 1.00 91.94 83 ASP A C 1
ATOM 664 O O . ASP A 1 83 ? 48.033 -17.747 -34.975 1.00 91.94 83 ASP A O 1
ATOM 668 N N . ARG A 1 84 ? 49.574 -16.429 -33.990 1.00 91.94 84 ARG A N 1
ATOM 669 C CA . ARG A 1 84 ? 49.510 -17.131 -32.706 1.00 91.94 84 ARG A CA 1
ATOM 670 C C . ARG A 1 84 ? 48.165 -16.830 -32.056 1.00 91.94 84 ARG A C 1
ATOM 672 O O . ARG A 1 84 ? 47.730 -15.685 -32.016 1.00 91.94 84 ARG A O 1
ATOM 679 N N . CYS A 1 85 ? 47.500 -17.878 -31.585 1.00 90.06 85 CYS A N 1
ATOM 680 C CA . CYS A 1 85 ? 46.168 -17.755 -31.015 1.00 90.06 85 CYS A CA 1
ATOM 681 C C . CYS A 1 85 ? 46.189 -16.877 -29.747 1.00 90.06 85 CYS A C 1
ATOM 683 O O . CYS A 1 85 ? 47.020 -17.138 -28.871 1.00 90.06 85 CYS A O 1
ATOM 685 N N . PRO A 1 86 ? 45.269 -15.902 -29.602 1.00 86.81 86 PRO A N 1
ATOM 686 C CA . PRO A 1 86 ? 45.245 -14.980 -28.461 1.00 86.81 86 PRO A CA 1
ATOM 687 C C . PRO A 1 86 ? 44.935 -15.659 -27.122 1.00 86.81 86 PRO A C 1
ATOM 689 O O . PRO A 1 86 ? 45.206 -15.088 -26.076 1.00 86.81 86 PRO A O 1
ATOM 692 N N . CYS A 1 87 ? 44.427 -16.895 -27.130 1.00 87.19 87 CYS A N 1
ATOM 693 C CA . CYS A 1 87 ? 44.148 -17.657 -25.909 1.00 87.19 87 CYS A CA 1
ATOM 694 C C . CYS A 1 87 ? 45.395 -18.284 -25.254 1.00 87.19 87 CYS A C 1
ATOM 696 O O . CYS A 1 87 ? 45.265 -19.161 -24.404 1.00 87.19 87 CYS A O 1
ATOM 698 N N . GLY A 1 88 ? 46.602 -17.957 -25.730 1.00 86.06 88 GLY A N 1
ATOM 699 C CA . GLY A 1 88 ? 47.859 -18.464 -25.167 1.00 86.06 88 GLY A CA 1
ATOM 700 C C . GLY A 1 88 ? 48.200 -19.922 -25.506 1.00 86.06 88 GLY A C 1
ATOM 701 O O . G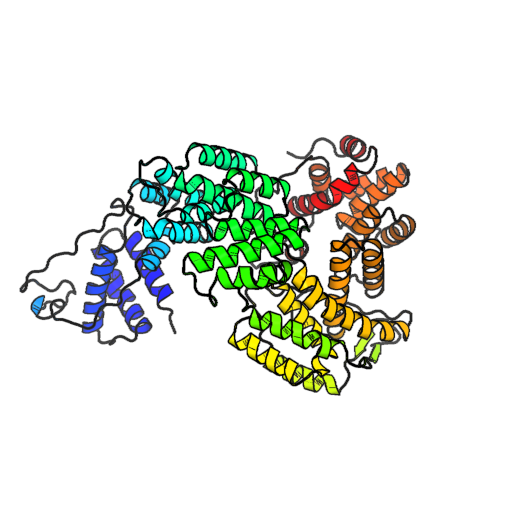LY A 1 88 ? 49.226 -20.425 -25.062 1.00 86.06 88 GLY A O 1
ATOM 702 N N . SER A 1 89 ? 47.412 -20.612 -26.341 1.00 87.62 89 SER A N 1
ATOM 703 C CA . SER A 1 89 ? 47.625 -22.039 -26.671 1.00 87.62 89 SER A CA 1
ATOM 704 C C . SER A 1 89 ? 48.876 -22.332 -27.510 1.00 87.62 89 SER A C 1
ATOM 706 O O . SER A 1 89 ? 49.201 -23.489 -27.768 1.00 87.62 89 SER A O 1
ATOM 708 N N . GLY A 1 90 ? 49.537 -21.300 -28.042 1.00 87.06 90 GLY A N 1
ATOM 709 C CA . GLY A 1 90 ? 50.663 -21.434 -28.969 1.00 87.06 90 GLY A CA 1
ATOM 710 C C . GLY A 1 90 ? 50.288 -21.945 -30.370 1.00 87.06 90 GLY A C 1
ATOM 711 O O . GLY A 1 90 ? 51.117 -21.881 -31.282 1.00 87.06 90 GLY A O 1
ATOM 712 N N . ALA A 1 91 ? 49.056 -22.407 -30.600 1.00 90.75 91 ALA A N 1
ATOM 713 C CA . ALA A 1 91 ? 48.578 -22.864 -31.903 1.00 90.75 91 ALA A CA 1
ATOM 714 C C . ALA A 1 91 ? 48.331 -21.699 -32.885 1.00 90.75 91 ALA A C 1
ATOM 716 O O . ALA A 1 91 ? 48.246 -20.534 -32.496 1.00 90.75 91 ALA A O 1
ATOM 717 N N . LYS A 1 92 ? 48.189 -22.018 -34.181 1.00 91.06 92 LYS A N 1
ATOM 718 C CA . LYS A 1 92 ? 47.715 -21.053 -35.194 1.00 91.06 92 LYS A CA 1
ATOM 719 C C . LYS A 1 92 ? 46.238 -20.734 -34.947 1.00 91.06 92 LYS A C 1
ATOM 721 O O . LYS A 1 92 ? 45.479 -21.673 -34.712 1.00 91.06 92 LYS A O 1
ATOM 726 N N . TYR A 1 93 ? 45.815 -19.477 -35.093 1.00 90.00 93 TYR A N 1
ATOM 727 C CA . TYR A 1 93 ? 44.434 -19.034 -34.846 1.00 90.00 93 TYR A CA 1
ATOM 728 C C . TYR A 1 93 ? 43.390 -19.922 -35.546 1.00 90.00 93 TYR A C 1
ATOM 730 O O . TYR A 1 93 ? 42.498 -20.455 -34.886 1.00 90.00 93 TYR A O 1
ATOM 738 N N . LYS A 1 94 ? 43.582 -20.236 -36.839 1.00 89.50 94 LYS A N 1
ATOM 739 C CA . LYS A 1 94 ? 42.689 -21.126 -37.619 1.00 89.50 94 LYS A CA 1
ATOM 740 C C . LYS A 1 94 ? 42.555 -22.564 -37.095 1.00 89.50 94 LYS A C 1
ATOM 742 O O . LYS A 1 94 ? 41.735 -23.315 -37.603 1.00 89.50 94 LYS A O 1
ATOM 747 N N . ARG A 1 95 ? 43.444 -22.995 -36.195 1.00 89.81 95 ARG A N 1
ATOM 748 C CA . ARG A 1 95 ? 43.460 -24.334 -35.582 1.00 89.81 95 ARG A CA 1
ATOM 749 C C . ARG A 1 95 ? 43.015 -24.303 -34.113 1.00 89.81 95 ARG A C 1
ATOM 751 O O . ARG A 1 95 ? 43.106 -25.327 -33.451 1.00 89.81 95 ARG A O 1
ATOM 758 N N . CYS A 1 96 ? 42.597 -23.146 -33.596 1.00 90.06 96 CYS A N 1
ATOM 759 C CA . CYS A 1 96 ? 42.216 -22.961 -32.198 1.00 90.06 96 CYS A CA 1
ATOM 760 C C . CYS A 1 96 ? 40.962 -22.070 -32.083 1.00 90.06 96 CYS A C 1
ATOM 762 O O . CYS A 1 96 ? 39.874 -22.523 -32.432 1.00 90.06 96 CYS A O 1
ATOM 764 N N . CYS A 1 97 ? 41.065 -20.819 -31.622 1.00 88.25 97 CYS A N 1
ATOM 765 C CA . CYS A 1 97 ? 39.917 -19.907 -31.492 1.00 88.25 97 CYS A CA 1
ATOM 766 C C . CYS A 1 97 ? 39.227 -19.563 -32.825 1.00 88.25 97 CYS A C 1
ATOM 768 O O . CYS A 1 97 ? 38.055 -19.222 -32.808 1.00 88.25 97 CYS A O 1
ATOM 770 N N . GLY A 1 98 ? 39.914 -19.685 -33.965 1.00 83.94 98 GLY A N 1
ATOM 771 C CA . GLY A 1 98 ? 39.336 -19.477 -35.299 1.00 83.94 98 GLY A CA 1
ATOM 772 C C . GLY A 1 98 ? 38.603 -20.694 -35.878 1.00 83.94 98 GLY A C 1
ATOM 773 O O . GLY A 1 98 ? 38.184 -20.655 -37.032 1.00 83.94 98 GLY A O 1
ATOM 774 N N . VAL A 1 99 ? 38.493 -21.792 -35.123 1.00 84.38 99 VAL A N 1
ATOM 775 C CA . VAL A 1 99 ? 37.634 -22.938 -35.462 1.00 84.38 99 VAL A CA 1
ATOM 776 C C . VAL A 1 99 ? 36.251 -22.689 -34.869 1.00 84.38 99 VAL A C 1
ATOM 778 O O . VAL A 1 99 ? 36.164 -22.342 -33.690 1.00 84.38 99 VAL A O 1
ATOM 781 N N . ALA A 1 100 ? 35.195 -22.908 -35.659 1.00 72.75 100 ALA A N 1
ATOM 782 C CA . ALA A 1 100 ? 33.814 -22.831 -35.187 1.00 72.75 100 ALA A CA 1
ATOM 783 C C . ALA A 1 100 ? 33.628 -23.720 -33.943 1.00 72.75 100 ALA A C 1
ATOM 785 O O . ALA A 1 100 ? 33.908 -24.919 -33.976 1.00 72.75 100 ALA A O 1
ATOM 786 N N . GLY A 1 101 ? 33.240 -23.098 -32.832 1.00 66.62 101 GLY A N 1
ATOM 787 C CA . GLY A 1 101 ? 32.908 -23.758 -31.571 1.00 66.62 101 GLY A CA 1
ATOM 788 C C . GLY A 1 101 ? 31.406 -23.691 -31.291 1.00 66.62 101 GLY A C 1
ATOM 789 O O . GLY A 1 101 ? 30.656 -23.225 -32.152 1.00 66.62 101 GLY A O 1
ATOM 790 N N . PRO A 1 102 ? 30.960 -24.133 -30.101 1.00 65.69 102 PRO A N 1
ATOM 791 C CA . PRO A 1 102 ? 29.610 -23.825 -29.643 1.00 65.69 102 PRO A CA 1
ATOM 792 C C . PRO A 1 102 ? 29.386 -22.301 -29.640 1.00 65.69 102 PRO A C 1
ATOM 794 O O . PRO A 1 102 ? 30.358 -21.552 -29.468 1.00 65.69 102 PRO A O 1
ATOM 797 N N . PRO A 1 103 ? 28.141 -21.835 -29.856 1.00 72.06 103 PRO A N 1
ATOM 798 C CA . PRO A 1 103 ? 27.826 -20.417 -29.754 1.00 72.06 103 PRO A CA 1
ATOM 799 C C . PRO A 1 103 ? 28.221 -19.921 -28.363 1.00 72.06 103 PRO A C 1
ATOM 801 O O . PRO A 1 103 ? 28.036 -20.620 -27.366 1.00 72.06 103 PRO A O 1
ATOM 804 N N . LEU A 1 104 ? 28.815 -18.732 -28.312 1.00 79.19 104 LEU A N 1
ATOM 805 C CA . LEU A 1 104 ? 29.093 -18.093 -27.035 1.00 79.19 104 LEU A CA 1
ATOM 806 C C . LEU A 1 104 ? 27.762 -17.704 -26.383 1.00 79.19 104 LEU A C 1
ATOM 808 O O . LEU A 1 104 ? 26.838 -17.328 -27.111 1.00 79.19 104 LEU A O 1
ATOM 812 N N . PRO A 1 105 ? 27.671 -17.752 -25.044 1.00 80.31 105 PRO A N 1
ATOM 813 C CA . PRO A 1 105 ? 26.590 -17.087 -24.336 1.00 80.31 105 PRO A CA 1
ATOM 814 C C . PRO A 1 105 ? 26.504 -15.629 -24.800 1.00 80.31 105 PRO A C 1
ATOM 816 O O . PRO A 1 105 ? 27.530 -14.956 -24.923 1.00 80.31 105 PRO A O 1
ATOM 819 N N . ALA A 1 106 ? 25.293 -15.173 -25.098 1.00 81.25 106 ALA A N 1
ATOM 820 C CA . ALA A 1 106 ? 25.011 -13.793 -25.458 1.00 81.25 106 ALA A CA 1
ATOM 821 C C . ALA A 1 106 ? 24.185 -13.162 -24.341 1.00 81.25 106 ALA A C 1
ATOM 823 O O . ALA A 1 106 ? 23.335 -13.831 -23.754 1.00 81.25 106 ALA A O 1
ATOM 824 N N . ILE A 1 107 ? 24.445 -11.889 -24.072 1.00 84.12 107 ILE A N 1
ATOM 825 C CA . ILE A 1 107 ? 23.629 -11.075 -23.181 1.00 84.12 107 ILE A CA 1
ATOM 826 C C . ILE A 1 107 ? 22.612 -10.289 -24.011 1.00 84.12 107 ILE A C 1
ATOM 828 O O . ILE A 1 107 ? 22.929 -9.851 -25.124 1.00 84.12 107 ILE A O 1
ATOM 832 N N . GLY A 1 108 ? 21.391 -10.141 -23.496 1.00 85.75 108 GLY A N 1
ATOM 833 C CA . GLY A 1 108 ? 20.399 -9.254 -24.084 1.00 85.75 108 GLY A CA 1
ATOM 834 C C . GLY A 1 108 ? 20.897 -7.810 -24.085 1.00 85.75 108 GLY A C 1
ATOM 835 O O . GLY A 1 108 ? 21.645 -7.390 -23.206 1.00 85.75 108 GLY A O 1
ATOM 836 N N . LEU A 1 109 ? 20.498 -7.028 -25.090 1.00 85.75 109 LEU A N 1
ATOM 837 C CA . LEU A 1 109 ? 20.902 -5.622 -25.156 1.00 85.75 109 LEU A CA 1
ATOM 838 C C . LEU A 1 109 ? 20.357 -4.827 -23.957 1.00 85.75 109 LEU A C 1
ATOM 840 O O . LEU A 1 109 ? 21.081 -3.992 -23.428 1.00 85.75 109 LEU A O 1
ATOM 844 N N . ARG A 1 110 ? 19.121 -5.113 -23.524 1.00 85.81 110 ARG A N 1
ATOM 845 C CA . ARG A 1 110 ? 18.521 -4.526 -22.319 1.00 85.81 110 ARG A CA 1
ATOM 846 C C . ARG A 1 110 ? 19.339 -4.894 -21.078 1.00 85.81 110 ARG A C 1
ATOM 848 O O . ARG A 1 110 ? 19.918 -3.999 -20.481 1.00 85.81 110 ARG A O 1
ATOM 855 N N . ASP A 1 111 ? 19.512 -6.191 -20.805 1.00 84.19 111 ASP A N 1
ATOM 856 C CA . ASP A 1 111 ? 20.267 -6.693 -19.641 1.00 84.19 111 ASP A CA 1
ATOM 857 C C . ASP A 1 111 ? 21.688 -6.110 -19.549 1.00 84.19 111 ASP A C 1
ATOM 859 O O . ASP A 1 111 ? 22.178 -5.794 -18.467 1.00 84.19 111 ASP A O 1
ATOM 863 N N . LEU A 1 112 ? 22.361 -5.939 -20.695 1.00 88.50 112 LEU A N 1
ATOM 864 C CA . LEU A 1 112 ? 23.664 -5.281 -20.762 1.00 88.50 112 LEU A CA 1
ATOM 865 C C . LEU A 1 112 ? 23.596 -3.841 -20.252 1.00 88.50 112 LEU A C 1
ATOM 867 O O . LEU A 1 112 ? 24.444 -3.444 -19.457 1.00 88.50 112 LEU A O 1
ATOM 871 N N . TRP A 1 113 ? 22.655 -3.048 -20.763 1.00 88.44 113 TRP A N 1
ATOM 872 C CA . TRP A 1 113 ? 22.550 -1.636 -20.410 1.00 88.44 113 TRP A CA 1
ATOM 873 C C . TRP A 1 113 ? 22.080 -1.447 -18.971 1.00 88.44 113 TRP A C 1
ATOM 875 O O . TRP A 1 113 ? 22.656 -0.602 -18.290 1.00 88.44 113 TRP A O 1
ATOM 885 N N . THR A 1 114 ? 21.154 -2.276 -18.484 1.00 84.06 114 THR A N 1
ATOM 886 C CA . THR A 1 114 ? 20.738 -2.291 -17.075 1.00 84.06 114 THR A CA 1
ATOM 887 C C . THR A 1 114 ? 21.948 -2.540 -16.170 1.00 84.06 114 THR A C 1
ATOM 889 O O . THR A 1 114 ? 22.264 -1.716 -15.316 1.00 84.06 114 THR A O 1
ATOM 892 N N . ALA A 1 115 ? 22.735 -3.592 -16.437 1.00 85.00 115 ALA A N 1
ATOM 893 C CA . ALA A 1 115 ? 23.929 -3.913 -15.647 1.00 85.00 115 ALA A CA 1
ATOM 894 C C . ALA A 1 115 ? 25.053 -2.863 -15.744 1.00 85.00 115 ALA A C 1
ATOM 896 O O . ALA A 1 115 ? 25.888 -2.765 -14.837 1.00 85.00 115 ALA A O 1
ATOM 897 N N . VAL A 1 116 ? 25.118 -2.112 -16.851 1.00 89.12 116 VAL A N 1
ATOM 898 C CA . VAL A 1 116 ? 26.059 -0.996 -17.012 1.00 89.12 116 VAL A CA 1
ATOM 899 C C . VAL A 1 116 ? 25.647 0.179 -16.146 1.00 89.12 116 VAL A C 1
ATOM 901 O O . VAL A 1 116 ? 26.481 0.688 -15.402 1.00 89.12 116 VAL A O 1
ATOM 904 N N . VAL A 1 117 ? 24.396 0.613 -16.278 1.00 84.56 117 VAL A N 1
ATOM 905 C CA . VAL A 1 117 ? 23.868 1.834 -15.666 1.00 84.56 117 VAL A CA 1
ATOM 906 C C . VAL A 1 117 ? 23.830 1.719 -14.144 1.00 84.56 117 VAL A C 1
ATOM 908 O O . VAL A 1 117 ? 24.292 2.641 -13.481 1.00 84.56 117 VAL A O 1
ATOM 911 N N . ASP A 1 118 ? 23.461 0.545 -13.627 1.00 82.75 118 ASP A N 1
ATOM 912 C CA . ASP A 1 118 ? 23.568 0.130 -12.215 1.00 82.75 118 ASP A CA 1
ATOM 913 C C . ASP A 1 118 ? 24.948 0.403 -11.583 1.00 82.75 118 ASP A C 1
ATOM 915 O O . ASP A 1 118 ? 25.093 0.592 -10.381 1.00 82.75 118 ASP A O 1
ATOM 919 N N . ARG A 1 119 ? 26.009 0.435 -12.397 1.00 86.06 119 ARG A N 1
ATOM 920 C CA . ARG A 1 119 ? 27.392 0.564 -11.918 1.00 86.06 119 ARG A CA 1
ATOM 921 C C . ARG A 1 119 ? 28.015 1.919 -12.179 1.00 86.06 119 ARG A C 1
ATOM 923 O O . ARG A 1 119 ? 29.187 2.075 -11.839 1.00 86.06 119 ARG A O 1
ATOM 930 N N . LEU A 1 120 ? 27.319 2.845 -12.833 1.00 86.75 120 LEU A N 1
ATOM 931 C CA . LEU A 1 120 ? 27.875 4.149 -13.179 1.00 86.75 120 LEU A CA 1
ATOM 932 C C . LEU A 1 120 ? 27.822 5.107 -11.991 1.00 86.75 120 LEU A C 1
ATOM 934 O O . LEU A 1 120 ? 26.818 5.220 -11.301 1.00 86.75 120 LEU A O 1
ATOM 938 N N . GLU A 1 121 ? 28.895 5.871 -11.813 1.00 86.06 121 GLU A N 1
ATOM 939 C CA . GLU A 1 121 ? 28.888 7.005 -10.888 1.00 86.06 121 GLU A CA 1
ATOM 940 C C . GLU A 1 121 ? 28.021 8.148 -11.457 1.00 86.06 121 GLU A C 1
ATOM 942 O O . GLU A 1 121 ? 27.935 8.290 -12.683 1.00 86.06 121 GLU A O 1
ATOM 947 N N . PRO A 1 122 ? 27.464 9.060 -10.636 1.00 80.19 122 PRO A N 1
ATOM 948 C CA . PRO A 1 122 ? 26.612 10.155 -11.123 1.00 80.19 122 PRO A CA 1
ATOM 949 C C . PRO A 1 122 ? 27.245 11.009 -12.238 1.00 80.19 122 PRO A C 1
ATOM 951 O O . PRO A 1 122 ? 26.587 11.413 -13.200 1.00 80.19 122 PRO A O 1
ATOM 954 N N . ALA A 1 123 ? 28.560 11.245 -12.162 1.00 82.75 123 ALA A N 1
ATOM 955 C CA . ALA A 1 123 ? 29.301 11.954 -13.207 1.00 82.75 123 ALA A CA 1
ATOM 956 C C . ALA A 1 123 ? 29.394 11.157 -14.525 1.00 82.75 123 ALA A C 1
ATOM 958 O O . ALA A 1 123 ? 29.412 11.743 -15.609 1.00 82.75 123 ALA A O 1
ATOM 959 N N . GLU A 1 124 ? 29.449 9.826 -14.444 1.00 88.44 124 GLU A N 1
ATOM 960 C CA . GLU A 1 124 ? 29.473 8.930 -15.600 1.00 88.44 124 GLU A CA 1
ATOM 961 C C . GLU A 1 124 ? 28.086 8.810 -16.243 1.00 88.44 124 GLU A C 1
ATOM 963 O O . GLU A 1 124 ? 28.007 8.773 -17.470 1.00 88.44 124 GLU A O 1
ATOM 968 N N . VAL A 1 125 ? 27.003 8.842 -15.458 1.00 83.31 125 VAL A N 1
ATOM 969 C CA . VAL A 1 125 ? 25.620 8.904 -15.969 1.00 83.31 125 VAL A CA 1
ATOM 970 C C . VAL A 1 125 ? 25.405 10.170 -16.804 1.00 83.31 125 VAL A C 1
ATOM 972 O O . VAL A 1 125 ? 24.934 10.103 -17.941 1.00 83.31 125 VAL A O 1
ATOM 975 N N . ALA A 1 126 ? 25.847 11.327 -16.302 1.00 77.19 126 ALA A N 1
ATOM 976 C CA . ALA A 1 126 ? 25.791 12.578 -17.059 1.00 77.19 126 ALA A CA 1
ATOM 977 C C . ALA A 1 126 ? 26.620 12.509 -18.360 1.00 77.19 126 ALA A C 1
ATOM 979 O O . ALA A 1 126 ? 26.201 13.007 -19.410 1.00 77.19 126 ALA A O 1
ATOM 980 N N . ALA A 1 127 ? 27.791 11.863 -18.316 1.00 83.88 127 ALA A N 1
ATOM 981 C CA . ALA A 1 127 ? 28.628 11.655 -19.496 1.00 83.88 127 ALA A CA 1
ATOM 982 C C . ALA A 1 127 ? 27.985 10.694 -20.513 1.00 83.88 127 ALA A C 1
ATOM 984 O O . ALA A 1 127 ? 28.088 10.933 -21.720 1.00 83.88 127 ALA A O 1
ATOM 985 N N . LEU A 1 128 ? 27.301 9.641 -20.052 1.00 86.56 128 LEU A N 1
ATOM 986 C CA . LEU A 1 128 ? 26.548 8.714 -20.898 1.00 86.56 128 LEU A CA 1
ATOM 987 C C . LEU A 1 128 ? 25.464 9.465 -21.668 1.00 86.56 128 LEU A C 1
ATOM 989 O O . LEU A 1 128 ? 25.411 9.374 -22.897 1.00 86.56 128 LEU A O 1
ATOM 993 N N . ALA A 1 129 ? 24.664 10.261 -20.966 1.00 77.62 129 ALA A N 1
ATOM 994 C CA . ALA A 1 129 ? 23.598 11.049 -21.564 1.00 77.62 129 ALA A CA 1
ATOM 995 C C . ALA A 1 129 ? 24.124 12.027 -22.628 1.00 77.62 129 ALA A C 1
ATOM 997 O O . ALA A 1 129 ? 23.597 12.098 -23.737 1.00 77.62 129 ALA A O 1
ATOM 998 N N . ALA A 1 130 ? 25.233 12.716 -22.339 1.00 76.19 130 ALA A N 1
ATOM 999 C CA . ALA A 1 130 ? 25.882 13.615 -23.294 1.00 76.19 130 ALA A CA 1
ATOM 1000 C C . ALA A 1 130 ? 26.504 12.887 -24.503 1.00 76.19 130 ALA A C 1
ATOM 1002 O O . ALA A 1 130 ? 26.631 13.471 -25.580 1.00 76.19 130 ALA A O 1
ATOM 1003 N N . SER A 1 131 ? 26.913 11.624 -24.341 1.00 82.69 131 SER A N 1
ATOM 1004 C CA . SER A 1 131 ? 27.540 10.840 -25.413 1.00 82.69 131 SER A CA 1
ATOM 1005 C C . SER A 1 131 ? 26.554 10.380 -26.493 1.00 82.69 131 SER A C 1
ATOM 1007 O O . SER A 1 131 ? 26.977 10.093 -27.616 1.00 82.69 131 SER A O 1
ATOM 1009 N N . GLY A 1 132 ? 25.259 10.284 -26.159 1.00 77.12 132 GLY A N 1
ATOM 1010 C CA . GLY A 1 132 ? 24.233 9.701 -27.027 1.00 77.12 132 GLY A CA 1
ATOM 1011 C C . GLY A 1 132 ? 24.443 8.208 -27.318 1.00 77.12 132 GLY A C 1
ATOM 1012 O O . GLY A 1 132 ? 23.935 7.707 -28.319 1.00 77.12 132 GLY A O 1
ATOM 1013 N N . ALA A 1 133 ? 25.235 7.505 -26.498 1.00 83.88 133 ALA A N 1
ATOM 1014 C CA . ALA A 1 133 ? 25.551 6.092 -26.707 1.00 83.88 133 ALA A CA 1
ATOM 1015 C C . ALA A 1 133 ? 24.404 5.145 -26.323 1.00 83.88 133 ALA A C 1
ATOM 1017 O O . ALA A 1 133 ? 24.349 4.032 -26.848 1.00 83.88 133 ALA A O 1
ATOM 1018 N N . LEU A 1 134 ? 23.498 5.581 -25.438 1.00 84.44 134 LEU A N 1
ATOM 1019 C CA . LEU A 1 134 ? 22.322 4.808 -25.053 1.00 84.44 134 LEU A CA 1
ATOM 1020 C C . LEU A 1 134 ? 21.379 4.658 -26.264 1.00 84.44 134 LEU A C 1
ATOM 1022 O O . LEU A 1 134 ? 20.961 5.670 -26.836 1.00 84.44 134 LEU A O 1
ATOM 1026 N N . PRO A 1 135 ? 21.035 3.426 -26.683 1.00 82.50 135 PRO A N 1
ATOM 1027 C CA . PRO A 1 135 ? 20.098 3.214 -27.775 1.00 82.50 135 PRO A CA 1
ATOM 1028 C C . PRO A 1 135 ? 18.735 3.847 -27.452 1.00 82.50 135 PRO A C 1
ATOM 1030 O O . PRO A 1 135 ? 18.159 3.505 -26.422 1.00 82.50 135 PRO A O 1
ATOM 1033 N N . PRO A 1 136 ? 18.169 4.696 -28.334 1.00 77.44 136 PRO A N 1
ATOM 1034 C CA . PRO A 1 136 ? 16.900 5.376 -28.062 1.00 77.44 136 PRO A CA 1
ATOM 1035 C C . PRO A 1 136 ? 15.731 4.457 -27.655 1.00 77.44 136 PRO A C 1
ATOM 1037 O O . PRO A 1 136 ? 15.003 4.829 -26.741 1.00 77.44 136 PRO A O 1
ATOM 1040 N N . PRO A 1 137 ? 15.563 3.244 -28.231 1.00 82.06 137 PRO A N 1
ATOM 1041 C CA . PRO A 1 137 ? 14.492 2.331 -27.817 1.00 82.06 137 PRO A CA 1
ATOM 1042 C C . PRO A 1 137 ? 14.606 1.799 -26.385 1.00 82.06 137 PRO A C 1
ATOM 1044 O O . PRO A 1 137 ? 13.652 1.212 -25.904 1.00 82.06 137 PRO A O 1
ATOM 1047 N N . LEU A 1 138 ? 15.765 1.940 -25.737 1.00 87.31 138 LEU A N 1
ATOM 1048 C CA . LEU A 1 138 ? 15.987 1.481 -24.363 1.00 87.31 138 LEU A CA 1
ATOM 1049 C C . LEU A 1 138 ? 15.864 2.615 -23.347 1.00 87.31 138 LEU A C 1
ATOM 1051 O O . LEU A 1 138 ? 16.036 2.372 -22.162 1.00 87.31 138 LEU A O 1
ATOM 1055 N N . LEU A 1 139 ? 15.628 3.852 -23.796 1.00 87.69 139 LEU A N 1
ATOM 1056 C CA . LEU A 1 139 ? 15.655 5.020 -22.921 1.00 87.69 139 LEU A CA 1
ATOM 1057 C C . LEU A 1 139 ? 14.635 4.910 -21.782 1.00 87.69 139 LEU A C 1
ATOM 1059 O O . LEU A 1 139 ? 15.000 5.192 -20.648 1.00 87.69 139 LEU A O 1
ATOM 1063 N N . THR A 1 140 ? 13.402 4.485 -22.079 1.00 89.88 140 THR A N 1
ATOM 1064 C CA . THR A 1 140 ? 12.342 4.306 -21.075 1.00 89.88 140 THR A CA 1
ATOM 1065 C C . THR A 1 140 ? 12.734 3.251 -20.045 1.00 89.88 140 THR A C 1
ATOM 1067 O O . THR A 1 140 ? 12.855 3.579 -18.870 1.00 89.88 140 THR A O 1
ATOM 1070 N N . ASP A 1 141 ? 13.003 2.020 -20.496 1.00 88.38 141 ASP A N 1
ATOM 1071 C CA . ASP A 1 141 ? 13.335 0.890 -19.618 1.00 88.38 141 ASP A CA 1
ATOM 1072 C C . ASP A 1 141 ? 14.542 1.201 -18.729 1.00 88.38 141 ASP A C 1
ATOM 1074 O O . ASP A 1 141 ? 14.525 0.945 -17.534 1.00 88.38 141 ASP A O 1
ATOM 1078 N N . ILE A 1 142 ? 15.590 1.794 -19.304 1.00 89.06 142 ILE A N 1
ATOM 1079 C CA . ILE A 1 142 ? 16.815 2.116 -18.569 1.00 89.06 142 ILE A CA 1
ATOM 1080 C C . ILE A 1 142 ? 16.613 3.276 -17.598 1.00 89.06 142 ILE A C 1
ATOM 1082 O O . ILE A 1 142 ? 17.259 3.299 -16.556 1.00 89.06 142 ILE A O 1
ATOM 1086 N N . ALA A 1 143 ? 15.747 4.240 -17.915 1.00 90.31 143 ALA A N 1
ATOM 1087 C CA . ALA A 1 143 ? 15.409 5.302 -16.975 1.00 90.31 143 ALA A CA 1
ATOM 1088 C C . ALA A 1 143 ? 14.599 4.767 -15.787 1.00 90.31 143 ALA A C 1
ATOM 1090 O O . ALA A 1 143 ? 14.888 5.160 -14.663 1.00 90.31 143 ALA A O 1
ATOM 1091 N N . ALA A 1 144 ? 13.653 3.854 -16.025 1.00 90.00 144 ALA A N 1
ATOM 1092 C CA . ALA A 1 144 ? 12.910 3.176 -14.963 1.00 90.00 144 ALA A CA 1
ATOM 1093 C C . ALA A 1 144 ? 13.839 2.316 -14.086 1.00 90.00 144 ALA A C 1
ATOM 1095 O O . ALA A 1 144 ? 13.847 2.463 -12.867 1.00 90.00 144 ALA A O 1
ATOM 1096 N N . ASP A 1 145 ? 14.700 1.497 -14.703 1.00 85.62 145 ASP A N 1
ATOM 1097 C CA . ASP A 1 145 ? 15.688 0.688 -13.978 1.00 85.62 145 ASP A CA 1
ATOM 1098 C C . ASP A 1 145 ? 16.639 1.585 -13.151 1.00 85.62 145 ASP A C 1
ATOM 1100 O O . ASP A 1 145 ? 16.934 1.290 -11.995 1.00 85.62 145 ASP A O 1
ATOM 1104 N N . LEU A 1 146 ? 17.120 2.701 -13.719 1.00 84.94 146 LEU A N 1
ATOM 1105 C CA . LEU A 1 146 ? 18.005 3.637 -13.016 1.00 84.94 146 LEU A CA 1
ATOM 1106 C C . LEU A 1 146 ? 17.303 4.337 -11.848 1.00 84.94 146 LEU A C 1
ATOM 1108 O O . LEU A 1 146 ? 17.946 4.575 -10.829 1.00 84.94 146 LEU A O 1
ATOM 1112 N N . LEU A 1 147 ? 16.015 4.652 -11.980 1.00 87.50 147 LEU A N 1
ATOM 1113 C CA . LEU A 1 147 ? 15.233 5.247 -10.902 1.00 87.50 147 LEU A CA 1
ATOM 1114 C C . LEU A 1 147 ? 15.122 4.289 -9.718 1.00 87.50 147 LEU A C 1
ATOM 1116 O O . LEU A 1 147 ? 15.441 4.682 -8.599 1.00 87.50 147 LEU A O 1
ATOM 1120 N N . ALA A 1 148 ? 14.780 3.028 -9.986 1.00 83.50 148 ALA A N 1
ATOM 1121 C CA . ALA A 1 148 ? 14.694 1.991 -8.964 1.00 83.50 148 ALA A CA 1
ATOM 1122 C C . ALA A 1 148 ? 16.049 1.707 -8.284 1.00 83.50 148 ALA A C 1
ATOM 1124 O O . ALA A 1 148 ? 16.096 1.435 -7.088 1.00 83.50 148 ALA A O 1
ATOM 1125 N N . LEU A 1 149 ? 17.158 1.770 -9.031 1.00 79.19 149 LEU A N 1
ATOM 1126 C CA . LEU A 1 149 ? 18.488 1.394 -8.528 1.00 79.19 149 LEU A CA 1
ATOM 1127 C C . LEU A 1 149 ? 19.277 2.548 -7.894 1.00 79.19 149 LEU A C 1
ATOM 1129 O O . LEU A 1 149 ? 20.052 2.325 -6.967 1.00 79.19 149 LEU A O 1
ATOM 1133 N N . ALA A 1 150 ? 19.143 3.767 -8.419 1.00 78.31 150 ALA A N 1
ATOM 1134 C CA . ALA A 1 150 ? 19.995 4.905 -8.062 1.00 78.31 150 ALA A CA 1
ATOM 1135 C C . ALA A 1 150 ? 19.217 6.180 -7.701 1.00 78.31 150 ALA A C 1
ATOM 1137 O O . ALA A 1 150 ? 19.836 7.187 -7.349 1.00 78.31 150 ALA A O 1
ATOM 1138 N N . GLY A 1 151 ? 17.887 6.158 -7.788 1.00 83.69 151 GLY A N 1
ATOM 1139 C CA . GLY A 1 151 ? 17.028 7.256 -7.367 1.00 83.69 151 GLY A CA 1
ATOM 1140 C C . GLY A 1 151 ? 16.809 8.361 -8.414 1.00 83.69 151 GLY A C 1
ATOM 1141 O O . GLY A 1 151 ? 17.164 8.236 -9.599 1.00 83.69 151 GLY A O 1
ATOM 1142 N N . PRO A 1 152 ? 16.170 9.466 -7.994 1.00 89.25 152 PRO A N 1
ATOM 1143 C CA . PRO A 1 152 ? 15.647 10.476 -8.909 1.00 89.25 152 PRO A CA 1
ATOM 1144 C C . PRO A 1 152 ? 16.726 11.347 -9.561 1.00 89.25 152 PRO A C 1
ATOM 1146 O O . PRO A 1 152 ? 16.639 11.647 -10.756 1.00 89.25 152 PRO A O 1
ATOM 1149 N N . GLU A 1 153 ? 17.775 11.751 -8.842 1.00 87.31 153 GLU A N 1
ATOM 1150 C CA . GLU A 1 153 ? 18.778 12.679 -9.374 1.00 87.31 153 GLU A CA 1
ATOM 1151 C C . GLU A 1 153 ? 19.601 12.089 -10.533 1.00 87.31 153 GLU A C 1
ATOM 1153 O O . GLU A 1 153 ? 19.732 12.772 -11.561 1.00 87.31 153 GLU A O 1
ATOM 1158 N N . PRO A 1 154 ? 20.133 10.849 -10.455 1.00 84.88 154 PRO A N 1
ATOM 1159 C CA . PRO A 1 154 ? 20.821 10.226 -11.586 1.00 84.88 154 PRO A CA 1
ATOM 1160 C C . PRO A 1 154 ? 19.897 10.032 -12.792 1.00 84.88 154 PRO A C 1
ATOM 1162 O O . PRO A 1 154 ? 20.310 10.274 -13.929 1.00 84.88 154 PRO A O 1
ATOM 1165 N N . THR A 1 155 ? 18.634 9.678 -12.554 1.00 90.06 155 THR A N 1
ATOM 1166 C CA . THR A 1 155 ? 17.620 9.507 -13.603 1.00 90.06 155 THR A CA 1
ATOM 1167 C C . THR A 1 155 ? 17.352 10.817 -14.339 1.00 90.06 155 THR A C 1
ATOM 1169 O O . THR A 1 155 ? 17.424 10.881 -15.569 1.00 90.06 155 THR A O 1
ATOM 1172 N N . LEU A 1 156 ? 17.160 11.918 -13.610 1.00 90.31 156 LEU A N 1
ATOM 1173 C CA . LEU A 1 156 ? 17.005 13.238 -14.221 1.00 90.31 156 LEU A CA 1
ATOM 1174 C C . LEU A 1 156 ? 18.278 13.689 -14.945 1.00 90.31 156 LEU A C 1
ATOM 1176 O O . LEU A 1 156 ? 18.186 14.311 -16.008 1.00 90.31 156 LEU A O 1
ATOM 1180 N N . ALA A 1 157 ? 19.465 13.352 -14.432 1.00 86.19 157 ALA A N 1
ATOM 1181 C CA . ALA A 1 157 ? 20.730 13.621 -15.112 1.00 86.19 157 ALA A CA 1
ATOM 1182 C C . ALA A 1 157 ? 20.859 12.846 -16.438 1.00 86.19 157 ALA A C 1
ATOM 1184 O O . ALA A 1 157 ? 21.366 13.409 -17.414 1.00 86.19 157 ALA A O 1
ATOM 1185 N N . LEU A 1 158 ? 20.359 11.605 -16.499 1.00 87.19 158 LEU A N 1
ATOM 1186 C CA . LEU A 1 158 ? 20.296 10.801 -17.722 1.00 87.19 158 LEU A CA 1
ATOM 1187 C C . LEU A 1 158 ? 19.341 11.412 -18.755 1.00 87.19 158 LEU A C 1
ATOM 1189 O O . LEU A 1 158 ? 19.681 11.524 -19.934 1.00 87.19 158 LEU A O 1
ATOM 1193 N N . LEU A 1 159 ? 18.146 11.809 -18.320 1.00 89.25 159 LEU A N 1
ATOM 1194 C CA . LEU A 1 159 ? 17.071 12.225 -19.217 1.00 89.25 159 LEU A CA 1
ATOM 1195 C C . LEU A 1 159 ? 17.201 13.682 -19.699 1.00 89.25 159 LEU A C 1
ATOM 1197 O O . LEU A 1 159 ? 16.832 14.010 -20.830 1.00 89.25 159 LEU A O 1
ATOM 1201 N N . THR A 1 160 ? 17.764 14.577 -18.882 1.00 88.12 160 THR A N 1
ATOM 1202 C CA . THR A 1 160 ? 17.829 16.022 -19.178 1.00 88.12 160 THR A CA 1
ATOM 1203 C C . THR A 1 160 ? 18.502 16.365 -20.515 1.00 88.12 160 THR A C 1
ATOM 1205 O O . THR A 1 160 ? 17.982 17.225 -21.236 1.00 88.12 160 THR A O 1
ATOM 1208 N N . PRO A 1 161 ? 19.625 15.738 -20.915 1.00 84.44 161 PRO A N 1
ATOM 1209 C CA . PRO A 1 161 ? 20.271 16.053 -22.190 1.00 84.44 161 PRO A CA 1
ATOM 1210 C C . PRO A 1 161 ? 19.381 15.809 -23.416 1.00 84.44 161 PRO A C 1
ATOM 1212 O O . PRO A 1 161 ? 19.495 16.546 -24.403 1.00 84.44 161 PRO A O 1
ATOM 1215 N N . PHE A 1 162 ? 18.439 14.864 -23.344 1.00 82.19 162 PHE A N 1
ATOM 1216 C CA . PHE A 1 162 ? 17.484 14.590 -24.421 1.00 82.19 162 PHE A CA 1
ATOM 1217 C C . PHE A 1 162 ? 16.480 15.734 -24.634 1.00 82.19 162 PHE A C 1
ATOM 1219 O O . PHE A 1 162 ? 16.073 15.972 -25.768 1.00 82.19 162 PHE A O 1
ATOM 1226 N N . LEU A 1 163 ? 16.156 16.511 -23.592 1.00 82.94 163 LEU A N 1
ATOM 1227 C CA . LEU A 1 163 ? 15.297 17.704 -23.704 1.00 82.94 163 LEU A CA 1
ATOM 1228 C C . LEU A 1 163 ? 15.954 18.811 -24.536 1.00 82.94 163 LEU A C 1
ATOM 1230 O O . LEU A 1 163 ? 15.292 19.543 -25.267 1.00 82.94 163 LEU A O 1
ATOM 1234 N N . THR A 1 164 ? 17.277 18.935 -24.426 1.00 78.12 164 THR A N 1
ATOM 1235 C CA . THR A 1 164 ? 18.041 20.000 -25.095 1.00 78.12 164 THR A CA 1
ATOM 1236 C C . THR A 1 164 ? 18.564 19.597 -26.472 1.00 78.12 164 THR A C 1
ATOM 1238 O O . THR A 1 164 ? 19.000 20.461 -27.234 1.00 78.12 164 THR A O 1
ATOM 1241 N N . THR A 1 165 ? 18.502 18.307 -26.817 1.00 78.25 165 THR A N 1
ATOM 1242 C CA . THR A 1 165 ? 18.986 17.778 -28.095 1.00 78.25 165 THR A CA 1
ATOM 1243 C C . THR A 1 165 ? 17.849 17.766 -29.125 1.00 78.25 165 THR A C 1
ATOM 1245 O O . THR A 1 165 ? 16.901 16.991 -28.987 1.00 78.25 165 THR A O 1
ATOM 1248 N N . PRO A 1 166 ? 17.908 18.586 -30.195 1.00 76.56 166 PRO A N 1
ATOM 1249 C CA . PRO A 1 166 ? 16.818 18.669 -31.163 1.00 76.56 166 PRO A CA 1
ATOM 1250 C C . PRO A 1 166 ? 16.522 17.322 -31.832 1.00 76.56 166 PRO A C 1
ATOM 1252 O O . PRO A 1 166 ? 17.404 16.714 -32.437 1.00 76.56 166 PRO A O 1
ATOM 1255 N N . GLY A 1 167 ? 15.264 16.884 -31.761 1.00 78.12 167 GLY A N 1
ATOM 1256 C CA . GLY A 1 167 ? 14.803 15.633 -32.373 1.00 78.12 167 GLY A CA 1
ATOM 1257 C C . GLY A 1 167 ? 15.204 14.359 -31.623 1.00 78.12 167 GLY A C 1
ATOM 1258 O O . GLY A 1 167 ? 14.990 13.274 -32.157 1.00 78.12 167 GLY A O 1
ATOM 1259 N N . ALA A 1 168 ? 15.776 14.473 -30.418 1.00 79.88 168 ALA A N 1
ATOM 1260 C CA . ALA A 1 168 ? 16.110 13.315 -29.591 1.00 79.88 168 ALA A CA 1
ATOM 1261 C C . ALA A 1 168 ? 14.873 12.664 -28.950 1.00 79.88 168 ALA A C 1
ATOM 1263 O O . ALA A 1 168 ? 14.877 11.457 -28.740 1.00 79.88 168 ALA A O 1
ATOM 1264 N N . LEU A 1 169 ? 13.814 13.443 -28.702 1.00 84.75 169 LEU A N 1
ATOM 1265 C CA . LEU A 1 169 ? 12.516 12.962 -28.227 1.00 84.75 169 LEU A CA 1
ATOM 1266 C C . LEU A 1 169 ? 11.425 13.295 -29.248 1.00 84.75 169 LEU A C 1
ATOM 1268 O O . LEU A 1 169 ? 11.331 14.417 -29.751 1.00 84.75 169 LEU A O 1
ATOM 1272 N N . ASP A 1 170 ? 10.596 12.302 -29.546 1.00 83.44 170 ASP A N 1
ATOM 1273 C CA . ASP A 1 170 ? 9.443 12.392 -30.440 1.00 83.44 170 ASP A CA 1
ATOM 1274 C C . ASP A 1 170 ? 8.352 11.408 -29.992 1.00 83.44 170 ASP A C 1
ATOM 1276 O O . ASP A 1 170 ? 8.483 10.778 -28.949 1.00 83.44 170 ASP A O 1
ATOM 1280 N N . ALA A 1 171 ? 7.291 11.245 -30.784 1.00 82.62 171 ALA A N 1
ATOM 1281 C CA . ALA A 1 171 ? 6.163 10.372 -30.446 1.00 82.62 171 ALA A CA 1
ATOM 1282 C C . ALA A 1 171 ? 6.541 8.903 -30.158 1.00 82.62 171 ALA A C 1
ATOM 1284 O O . ALA A 1 171 ? 5.768 8.198 -29.530 1.00 82.62 171 ALA A O 1
ATOM 1285 N N . ARG A 1 172 ? 7.712 8.419 -30.593 1.00 83.38 172 ARG A N 1
ATOM 1286 C CA . ARG A 1 172 ? 8.174 7.051 -30.289 1.00 83.38 172 ARG A CA 1
ATOM 1287 C C . ARG A 1 172 ? 8.724 6.908 -28.871 1.00 83.38 172 ARG A C 1
ATOM 1289 O O . ARG A 1 172 ? 9.014 5.798 -28.454 1.00 83.38 172 ARG A O 1
ATOM 1296 N N . HIS A 1 173 ? 8.912 8.028 -28.185 1.00 85.75 173 HIS A N 1
ATOM 1297 C CA . HIS A 1 173 ? 9.457 8.119 -26.837 1.00 85.75 173 HIS A CA 1
ATOM 1298 C C . HIS A 1 173 ? 8.390 8.623 -25.856 1.00 85.75 173 HIS A C 1
ATOM 1300 O O . HIS A 1 173 ? 8.737 9.195 -24.828 1.00 85.75 173 HIS A O 1
ATOM 1306 N N . GLU A 1 174 ? 7.101 8.484 -26.186 1.00 86.19 174 GLU A N 1
ATOM 1307 C CA . GLU A 1 174 ? 6.011 8.949 -25.318 1.00 86.19 174 GLU A CA 1
ATOM 1308 C C . GLU A 1 174 ? 6.065 8.310 -23.924 1.00 86.19 174 GLU A C 1
ATOM 1310 O O . GLU A 1 174 ? 5.837 9.001 -22.938 1.00 86.19 174 GLU A O 1
ATOM 1315 N N . GLU A 1 175 ? 6.484 7.045 -23.839 1.00 87.88 175 GLU A N 1
ATOM 1316 C CA . GLU A 1 175 ? 6.608 6.291 -22.585 1.00 87.88 175 GLU A CA 1
ATOM 1317 C C . GLU A 1 175 ? 7.715 6.823 -21.658 1.00 87.88 175 GLU A C 1
ATOM 1319 O O . GLU A 1 175 ? 7.668 6.592 -20.456 1.00 87.88 175 GLU A O 1
ATOM 1324 N N . VAL A 1 176 ? 8.672 7.615 -22.166 1.00 91.00 176 VAL A N 1
ATOM 1325 C CA . VAL A 1 176 ? 9.700 8.276 -21.332 1.00 91.00 176 VAL A CA 1
ATOM 1326 C C . VAL A 1 176 ? 9.070 9.299 -20.372 1.00 91.00 176 VAL A C 1
ATOM 1328 O O . VAL A 1 176 ? 9.698 9.702 -19.394 1.00 91.00 176 VAL A O 1
ATOM 1331 N N . ALA A 1 177 ? 7.829 9.724 -20.629 1.00 91.50 177 ALA A N 1
ATOM 1332 C CA . ALA A 1 177 ? 7.088 10.603 -19.735 1.00 91.50 177 ALA A CA 1
ATOM 1333 C C . ALA A 1 177 ? 6.898 10.011 -18.327 1.00 91.50 177 ALA A C 1
ATOM 1335 O O . ALA A 1 177 ? 7.007 10.776 -17.369 1.00 91.50 177 ALA A O 1
ATOM 1336 N N . GLY A 1 178 ? 6.680 8.693 -18.210 1.00 91.62 178 GLY A N 1
ATOM 1337 C CA . GLY A 1 178 ? 6.522 7.990 -16.930 1.00 91.62 178 GLY A CA 1
ATOM 1338 C C . GLY A 1 178 ? 7.754 8.147 -16.039 1.00 91.62 178 GLY A C 1
ATOM 1339 O O . GLY A 1 178 ? 7.671 8.850 -15.032 1.00 91.62 178 GLY A O 1
ATOM 1340 N N . PRO A 1 179 ? 8.935 7.652 -16.464 1.00 93.06 179 PRO A N 1
ATOM 1341 C CA . PRO A 1 179 ? 10.177 7.812 -15.705 1.00 93.06 179 PRO A CA 1
ATOM 1342 C C . PRO A 1 179 ? 10.545 9.272 -15.397 1.00 93.06 179 PRO A C 1
ATOM 1344 O O . PRO A 1 179 ? 11.147 9.556 -14.365 1.00 93.06 179 PRO A O 1
ATOM 1347 N N . PHE A 1 180 ? 10.190 10.230 -16.266 1.00 93.44 180 PHE A N 1
ATOM 1348 C CA . PHE A 1 180 ? 10.354 11.656 -15.955 1.00 93.44 180 PHE A CA 1
ATOM 1349 C C . PHE A 1 180 ? 9.461 12.108 -14.798 1.00 93.44 180 PHE A C 1
ATOM 1351 O O . PHE A 1 180 ? 9.932 12.834 -13.924 1.00 93.44 180 PHE A O 1
ATOM 1358 N N . ALA A 1 181 ? 8.171 11.768 -14.838 1.00 93.94 181 ALA A N 1
ATOM 1359 C CA . ALA A 1 181 ? 7.212 12.165 -13.817 1.00 93.94 181 ALA A CA 1
ATOM 1360 C C . ALA A 1 181 ? 7.567 11.535 -12.470 1.00 93.94 181 ALA A C 1
ATOM 1362 O O . ALA A 1 181 ? 7.692 12.269 -11.492 1.00 93.94 181 ALA A O 1
ATOM 1363 N N . GLU A 1 182 ? 7.826 10.231 -12.456 1.00 92.75 182 GLU A N 1
ATOM 1364 C CA . GLU A 1 182 ? 8.194 9.475 -11.261 1.00 92.75 182 GLU A CA 1
ATOM 1365 C C . GLU A 1 182 ? 9.474 10.044 -10.630 1.00 92.75 182 GLU A C 1
ATOM 1367 O O . GLU A 1 182 ? 9.442 10.514 -9.497 1.00 92.75 182 GLU A O 1
ATOM 1372 N N . ALA A 1 183 ? 10.559 10.205 -11.402 1.00 92.69 183 ALA A N 1
ATOM 1373 C CA . ALA A 1 183 ? 11.802 10.784 -10.886 1.00 92.69 183 ALA A CA 1
ATOM 1374 C C . ALA A 1 183 ? 11.629 12.213 -10.337 1.00 92.69 183 ALA A C 1
ATOM 1376 O O . ALA A 1 183 ? 12.306 12.601 -9.390 1.00 92.69 183 ALA A O 1
ATOM 1377 N N . ILE A 1 184 ? 10.739 13.031 -10.907 1.00 93.06 184 ILE A N 1
ATOM 1378 C CA . ILE A 1 184 ? 10.453 14.366 -10.359 1.00 93.06 184 ILE A CA 1
ATOM 1379 C C . ILE A 1 184 ? 9.657 14.264 -9.062 1.00 93.06 184 ILE A C 1
ATOM 1381 O O . ILE A 1 184 ? 9.904 15.039 -8.139 1.00 93.06 184 ILE A O 1
ATOM 1385 N N . LEU A 1 185 ? 8.680 13.364 -9.003 1.00 88.69 185 LEU A N 1
ATOM 1386 C CA . LEU A 1 185 ? 7.794 13.213 -7.857 1.00 88.69 185 LEU A CA 1
ATOM 1387 C C . LEU A 1 185 ? 8.497 12.570 -6.655 1.00 88.69 185 LEU A C 1
ATOM 1389 O O . LEU A 1 185 ? 8.158 12.928 -5.527 1.00 88.69 185 LEU A O 1
ATOM 1393 N N . SER A 1 186 ? 9.536 11.768 -6.892 1.00 85.94 186 SER A N 1
ATOM 1394 C CA . SER A 1 186 ? 10.397 11.183 -5.857 1.00 85.94 186 SER A CA 1
ATOM 1395 C C . SER A 1 186 ? 11.472 12.136 -5.313 1.00 85.94 186 SER A C 1
ATOM 1397 O O . SER A 1 186 ? 12.165 11.787 -4.361 1.00 85.94 186 SER A O 1
ATOM 1399 N N . LEU A 1 187 ? 11.645 13.348 -5.867 1.00 84.81 187 LEU A N 1
ATOM 1400 C CA . LEU A 1 187 ? 12.571 14.331 -5.280 1.00 84.81 187 LEU A CA 1
ATOM 1401 C C . LEU A 1 187 ? 12.084 14.760 -3.884 1.00 84.81 187 LEU A C 1
ATOM 1403 O O . LEU A 1 187 ? 10.894 15.047 -3.728 1.00 84.81 187 LEU A O 1
ATOM 1407 N N . PRO A 1 188 ? 12.977 14.929 -2.894 1.00 76.94 188 PRO A N 1
ATOM 1408 C CA . PRO A 1 188 ? 12.588 15.134 -1.496 1.00 76.94 188 PRO A CA 1
ATOM 1409 C C . PRO A 1 188 ? 11.842 16.458 -1.264 1.00 76.94 188 PRO A C 1
ATOM 1411 O O . PRO A 1 188 ? 10.792 16.493 -0.616 1.00 76.94 188 PRO A O 1
ATOM 1414 N N . HIS A 1 189 ? 12.330 17.554 -1.853 1.00 79.44 189 HIS A N 1
ATOM 1415 C CA . HIS A 1 189 ? 11.809 18.897 -1.592 1.00 79.44 189 HIS A CA 1
ATOM 1416 C C . HIS A 1 189 ? 10.700 19.304 -2.562 1.00 79.44 189 HIS A C 1
ATOM 1418 O O . HIS A 1 189 ? 10.871 19.311 -3.786 1.00 79.44 189 HIS A O 1
ATOM 1424 N N . ARG A 1 190 ? 9.571 19.781 -2.020 1.00 80.56 190 ARG A N 1
ATOM 1425 C CA . ARG A 1 190 ? 8.410 20.232 -2.817 1.00 80.56 190 ARG A CA 1
ATOM 1426 C C . ARG A 1 190 ? 8.743 21.355 -3.798 1.00 80.56 190 ARG A C 1
ATOM 1428 O O . ARG A 1 190 ? 8.168 21.420 -4.892 1.00 80.56 190 ARG A O 1
ATOM 1435 N N . ALA A 1 191 ? 9.656 22.244 -3.411 1.00 79.94 191 ALA A N 1
ATOM 1436 C CA . ALA A 1 191 ? 10.108 23.345 -4.254 1.00 79.94 191 ALA A CA 1
ATOM 1437 C C . ALA A 1 191 ? 10.814 22.838 -5.523 1.00 79.94 191 ALA A C 1
ATOM 1439 O O . ALA A 1 191 ? 10.541 23.347 -6.614 1.00 79.94 191 ALA A O 1
ATOM 1440 N N . ASP A 1 192 ? 11.637 21.795 -5.398 1.00 85.81 192 ASP A N 1
ATOM 1441 C CA . ASP A 1 192 ? 12.373 21.204 -6.517 1.00 85.81 192 ASP A CA 1
ATOM 1442 C C . ASP A 1 192 ? 11.432 20.462 -7.465 1.00 85.81 192 ASP A C 1
ATOM 1444 O O . ASP A 1 192 ? 11.488 20.690 -8.678 1.00 85.81 192 ASP A O 1
ATOM 1448 N N . ARG A 1 193 ? 10.481 19.684 -6.921 1.00 91.06 193 ARG A N 1
ATOM 1449 C CA . ARG A 1 193 ? 9.406 19.045 -7.706 1.00 91.06 193 ARG A CA 1
ATOM 1450 C C . ARG A 1 193 ? 8.665 20.071 -8.559 1.00 91.06 193 ARG A C 1
ATOM 1452 O O . ARG A 1 193 ? 8.546 19.938 -9.777 1.00 91.06 193 ARG A O 1
ATOM 1459 N N . SER A 1 194 ? 8.222 21.152 -7.919 1.00 88.50 194 SER A N 1
ATOM 1460 C CA . SER A 1 194 ? 7.465 22.226 -8.568 1.00 88.50 194 SER A CA 1
ATOM 1461 C C . SER A 1 194 ? 8.278 22.935 -9.656 1.00 88.50 194 SER A C 1
ATOM 1463 O O . SER A 1 194 ? 7.753 23.235 -10.734 1.00 88.50 194 SER A O 1
ATOM 1465 N N . ALA A 1 195 ? 9.565 23.189 -9.403 1.00 93.00 195 ALA A N 1
ATOM 1466 C CA . ALA A 1 195 ? 10.467 23.802 -10.371 1.00 93.00 195 ALA A CA 1
ATOM 1467 C C . ALA A 1 195 ? 10.684 22.905 -11.599 1.00 93.00 195 ALA A C 1
ATOM 1469 O O . ALA A 1 195 ? 10.642 23.398 -12.732 1.00 93.00 195 ALA A O 1
ATOM 1470 N N . TRP A 1 196 ? 10.854 21.597 -11.393 1.00 94.88 196 TRP A N 1
ATOM 1471 C CA . TRP A 1 196 ? 11.006 20.616 -12.465 1.00 94.88 196 TRP A CA 1
ATOM 1472 C C . TRP A 1 196 ? 9.742 20.444 -13.302 1.00 94.88 196 TRP A C 1
ATOM 1474 O O . TRP A 1 196 ? 9.822 20.534 -14.529 1.00 94.88 196 TRP A O 1
ATOM 1484 N N . VAL A 1 197 ? 8.567 20.305 -12.679 1.00 94.75 197 VAL A N 1
ATOM 1485 C CA . VAL A 1 197 ? 7.285 20.252 -13.404 1.00 94.75 197 VAL A CA 1
ATOM 1486 C C . VAL A 1 197 ? 7.099 21.512 -14.258 1.00 94.75 197 VAL A C 1
ATOM 1488 O O . VAL A 1 197 ? 6.781 21.431 -15.447 1.00 94.75 197 VAL A O 1
ATOM 1491 N N . ALA A 1 198 ? 7.354 22.697 -13.692 1.00 94.62 198 ALA A N 1
ATOM 1492 C CA . ALA A 1 198 ? 7.261 23.957 -14.428 1.00 94.62 198 ALA A CA 1
ATOM 1493 C C . ALA A 1 198 ? 8.277 24.050 -15.580 1.00 94.62 198 ALA A C 1
ATOM 1495 O O . ALA A 1 198 ? 7.994 24.671 -16.608 1.00 94.62 198 ALA A O 1
ATOM 1496 N N . ARG A 1 199 ? 9.459 23.447 -15.425 1.00 94.25 199 ARG A N 1
ATOM 1497 C CA . ARG A 1 199 ? 10.475 23.357 -16.475 1.00 94.25 199 ARG A CA 1
ATOM 1498 C C . ARG A 1 199 ? 10.028 22.439 -17.611 1.00 94.25 199 ARG A C 1
ATOM 1500 O O . ARG A 1 199 ? 10.019 22.892 -18.756 1.00 94.25 199 ARG A O 1
ATOM 1507 N N . LEU A 1 200 ? 9.631 21.202 -17.312 1.00 93.12 200 LEU A N 1
ATOM 1508 C CA . LEU A 1 200 ? 9.224 20.223 -18.324 1.00 93.12 200 LEU A CA 1
ATOM 1509 C C . LEU A 1 200 ? 8.014 20.689 -19.128 1.00 93.12 200 LEU A C 1
ATOM 1511 O O . LEU A 1 200 ? 8.029 20.580 -20.348 1.00 93.12 200 LEU A O 1
ATOM 1515 N N . ARG A 1 201 ? 7.036 21.348 -18.499 1.00 92.94 201 ARG A N 1
ATOM 1516 C CA . ARG A 1 201 ? 5.910 21.980 -19.213 1.00 92.94 201 ARG A CA 1
ATOM 1517 C C . ARG A 1 201 ? 6.333 22.989 -20.289 1.00 92.94 201 ARG A C 1
ATOM 1519 O O . ARG A 1 201 ? 5.572 23.250 -21.216 1.00 92.94 201 ARG A O 1
ATOM 1526 N N . ARG A 1 202 ? 7.521 23.592 -20.164 1.00 92.06 202 ARG A N 1
ATOM 1527 C CA . ARG A 1 202 ? 8.072 24.538 -21.151 1.00 92.06 202 ARG A CA 1
ATOM 1528 C C . ARG A 1 202 ? 9.001 23.879 -22.164 1.00 92.06 202 ARG A C 1
ATOM 1530 O O . ARG A 1 202 ? 9.092 24.366 -23.287 1.00 92.06 202 ARG A O 1
ATOM 1537 N N . GLU A 1 203 ? 9.743 22.859 -21.742 1.00 91.31 203 GLU A N 1
ATOM 1538 C CA . GLU A 1 203 ? 10.842 22.268 -22.516 1.00 91.31 203 GLU A CA 1
ATOM 1539 C C . GLU A 1 203 ? 10.455 20.965 -23.230 1.00 91.31 203 GLU A C 1
ATOM 1541 O O . GLU A 1 203 ? 11.099 20.620 -24.221 1.00 91.31 203 GLU A O 1
ATOM 1546 N N . LEU A 1 204 ? 9.414 20.252 -22.782 1.00 89.44 204 LEU A N 1
ATOM 1547 C CA . LEU A 1 204 ? 8.985 19.010 -23.421 1.00 89.44 204 LEU A CA 1
ATOM 1548 C C . LEU A 1 204 ? 8.459 19.265 -24.840 1.00 89.44 204 LEU A C 1
ATOM 1550 O O . LEU A 1 204 ? 7.702 20.214 -25.078 1.00 89.44 204 LEU A O 1
ATOM 1554 N N . PRO A 1 205 ? 8.807 18.396 -25.803 1.00 87.62 205 PRO A N 1
ATOM 1555 C CA . PRO A 1 205 ? 8.242 18.476 -27.137 1.00 87.62 205 PRO A CA 1
ATOM 1556 C C . PRO A 1 205 ? 6.753 18.106 -27.110 1.00 87.62 205 PRO A C 1
ATOM 1558 O O . PRO A 1 205 ? 6.309 17.292 -26.303 1.00 87.62 205 PRO A O 1
ATOM 1561 N N . VAL A 1 206 ? 5.987 18.663 -28.055 1.00 86.25 206 VAL A N 1
ATOM 1562 C CA . VAL A 1 206 ? 4.522 18.489 -28.156 1.00 86.25 206 VAL A CA 1
ATOM 1563 C C . VAL A 1 206 ? 4.048 17.032 -27.997 1.00 86.25 206 VAL A C 1
ATOM 1565 O O . VAL A 1 206 ? 3.076 16.835 -27.273 1.00 86.25 206 VAL A O 1
ATOM 1568 N N . PRO A 1 207 ? 4.698 16.008 -28.595 1.00 85.12 207 PRO A N 1
ATOM 1569 C CA . PRO A 1 207 ? 4.253 14.622 -28.439 1.00 85.12 207 PRO A CA 1
ATOM 1570 C C . PRO A 1 207 ? 4.356 14.062 -27.014 1.00 85.12 207 PRO A C 1
ATOM 1572 O O . PRO A 1 207 ? 3.631 13.131 -26.703 1.00 85.12 207 PRO A O 1
ATOM 1575 N N . LEU A 1 208 ? 5.233 14.606 -26.162 1.00 88.50 208 LEU A N 1
ATOM 1576 C CA . LEU A 1 208 ? 5.434 14.138 -24.783 1.00 88.50 208 LEU A CA 1
ATOM 1577 C C . LEU A 1 208 ? 4.673 14.984 -23.754 1.00 88.50 208 LEU A C 1
ATOM 1579 O O . LEU A 1 208 ? 4.506 14.549 -22.621 1.00 88.50 208 LEU A O 1
ATOM 1583 N N . ALA A 1 209 ? 4.199 16.175 -24.130 1.00 90.06 209 ALA A N 1
ATOM 1584 C CA . ALA A 1 209 ? 3.516 17.076 -23.204 1.00 90.06 209 ALA A CA 1
ATOM 1585 C C . ALA A 1 209 ? 2.232 16.458 -22.624 1.00 90.06 209 ALA A C 1
ATOM 1587 O O . ALA A 1 209 ? 2.032 16.501 -21.415 1.00 90.06 209 ALA A O 1
ATOM 1588 N N . ALA A 1 210 ? 1.385 15.858 -23.468 1.00 90.50 210 ALA A N 1
ATOM 1589 C CA . ALA A 1 210 ? 0.157 15.211 -23.008 1.00 90.50 210 ALA A CA 1
ATOM 1590 C C . ALA A 1 210 ? 0.430 13.936 -22.185 1.00 90.50 210 ALA A C 1
ATOM 1592 O O . ALA A 1 210 ? -0.101 13.862 -21.080 1.00 90.50 210 ALA A O 1
ATOM 1593 N N . PRO A 1 211 ? 1.284 12.987 -22.631 1.00 90.94 211 PRO A N 1
ATOM 1594 C CA . PRO A 1 211 ? 1.708 11.861 -21.797 1.00 90.94 211 PRO A CA 1
ATOM 1595 C C . PRO A 1 211 ? 2.227 12.291 -20.424 1.00 90.94 211 PRO A C 1
ATOM 1597 O O . PRO A 1 211 ? 1.768 11.772 -19.421 1.00 90.94 211 PRO A O 1
ATOM 1600 N N . PHE A 1 212 ? 3.088 13.308 -20.353 1.00 93.56 212 PHE A N 1
ATOM 1601 C CA . PHE A 1 212 ? 3.615 13.794 -19.078 1.00 93.56 212 PHE A CA 1
ATOM 1602 C C . PHE A 1 212 ? 2.532 14.337 -18.136 1.00 93.56 212 PHE A C 1
ATOM 1604 O O . PHE A 1 212 ? 2.557 14.056 -16.943 1.00 93.56 212 PHE A O 1
ATOM 1611 N N . GLU A 1 213 ? 1.552 15.088 -18.645 1.00 94.50 213 GLU A N 1
ATOM 1612 C CA . GLU A 1 213 ? 0.427 15.540 -17.814 1.00 94.50 213 GLU A CA 1
ATOM 1613 C C . GLU A 1 213 ? -0.489 14.384 -17.378 1.00 94.50 213 GLU A C 1
ATOM 1615 O O . GLU A 1 213 ? -1.070 14.454 -16.298 1.00 94.50 213 GLU A O 1
ATOM 1620 N N . LEU A 1 214 ? -0.607 13.320 -18.179 1.00 92.81 214 LEU A N 1
ATOM 1621 C CA . LEU A 1 214 ? -1.331 12.107 -17.791 1.00 92.81 214 LEU A CA 1
ATOM 1622 C C . LEU A 1 214 ? -0.620 11.377 -16.645 1.00 92.81 214 LEU A C 1
ATOM 1624 O O . LEU A 1 214 ? -1.282 11.033 -15.674 1.00 92.81 214 LEU A O 1
ATOM 1628 N N . GLU A 1 215 ? 0.705 11.242 -16.697 1.00 93.44 215 GLU A N 1
ATOM 1629 C CA . GLU A 1 215 ? 1.488 10.672 -15.589 1.00 93.44 215 GLU A CA 1
ATOM 1630 C C . GLU A 1 215 ? 1.311 11.486 -14.301 1.00 93.44 215 GLU A C 1
ATOM 1632 O O . GLU A 1 215 ? 1.042 10.930 -13.239 1.00 93.44 215 GLU A O 1
ATOM 1637 N N . LEU A 1 216 ? 1.373 12.822 -14.384 1.00 93.88 216 LEU A N 1
ATOM 1638 C CA . LEU A 1 216 ? 1.103 13.687 -13.229 1.00 93.88 216 LEU A CA 1
ATOM 1639 C C . LEU A 1 216 ? -0.326 13.525 -12.696 1.00 93.88 216 LEU A C 1
ATOM 1641 O O . LEU A 1 216 ? -0.539 13.621 -11.487 1.00 93.88 216 LEU A O 1
ATOM 1645 N N . ALA A 1 217 ? -1.304 13.315 -13.581 1.00 93.44 217 ALA A N 1
ATOM 1646 C CA . ALA A 1 217 ? -2.680 13.064 -13.179 1.00 93.44 217 ALA A CA 1
ATOM 1647 C C . ALA A 1 217 ? -2.816 11.721 -12.453 1.00 93.44 217 ALA A C 1
ATOM 1649 O O . ALA A 1 217 ? -3.515 11.655 -11.444 1.00 93.44 217 ALA A O 1
ATOM 1650 N N . ASP A 1 218 ? -2.134 10.684 -12.937 1.00 90.00 218 ASP A N 1
ATOM 1651 C CA . ASP A 1 218 ? -2.165 9.344 -12.357 1.00 90.00 218 ASP A CA 1
ATOM 1652 C C . ASP A 1 218 ? -1.520 9.303 -10.967 1.00 90.00 218 ASP A C 1
ATOM 1654 O O . ASP A 1 218 ? -2.142 8.854 -10.005 1.00 90.00 218 ASP A O 1
ATOM 1658 N N . HIS A 1 219 ? -0.342 9.912 -10.811 1.00 88.06 219 HIS A N 1
ATOM 1659 C CA . HIS A 1 219 ? 0.307 10.033 -9.504 1.00 88.06 219 HIS A CA 1
ATOM 1660 C C . HIS A 1 219 ? -0.516 10.886 -8.529 1.00 88.06 219 HIS A C 1
ATOM 1662 O O . HIS A 1 219 ? -0.621 10.574 -7.345 1.00 88.06 219 HIS A O 1
ATOM 1668 N N . ALA A 1 220 ? -1.140 11.968 -9.008 1.00 89.06 220 ALA A N 1
ATOM 1669 C CA . ALA A 1 220 ? -2.020 12.775 -8.168 1.00 89.06 220 ALA A CA 1
ATOM 1670 C C . ALA A 1 220 ? -3.286 12.012 -7.744 1.00 89.06 220 ALA A C 1
ATOM 1672 O O . ALA A 1 220 ? -3.779 12.247 -6.640 1.00 89.06 220 ALA A O 1
ATOM 1673 N N . LEU A 1 221 ? -3.804 11.106 -8.585 1.00 87.75 221 LEU A N 1
ATOM 1674 C CA . LEU A 1 221 ? -4.893 10.195 -8.222 1.00 87.75 221 LEU A CA 1
ATOM 1675 C C . LEU A 1 221 ? -4.462 9.208 -7.143 1.00 87.75 221 LEU A C 1
ATOM 1677 O O . LEU A 1 221 ? -5.189 9.062 -6.164 1.00 87.75 221 LEU A O 1
ATOM 1681 N N . ALA A 1 222 ? -3.297 8.576 -7.308 1.00 83.12 222 ALA A N 1
ATOM 1682 C CA . ALA A 1 222 ? -2.734 7.663 -6.315 1.00 83.12 222 ALA A CA 1
ATOM 1683 C C . ALA A 1 222 ? -2.539 8.363 -4.959 1.00 83.12 222 ALA A C 1
ATOM 1685 O O . ALA A 1 222 ? -2.935 7.836 -3.928 1.00 83.12 222 ALA A O 1
ATOM 1686 N N . ALA A 1 223 ? -2.073 9.616 -4.966 1.00 78.56 223 ALA A N 1
ATOM 1687 C CA . ALA A 1 223 ? -1.936 10.442 -3.764 1.00 78.56 223 ALA A CA 1
ATOM 1688 C C . ALA A 1 223 ? -3.267 11.017 -3.216 1.00 78.56 223 ALA A C 1
ATOM 1690 O O . ALA A 1 223 ? -3.251 11.882 -2.336 1.00 78.56 223 ALA A O 1
ATOM 1691 N N . GLY A 1 224 ? -4.424 10.644 -3.778 1.00 82.81 224 GLY A N 1
ATOM 1692 C CA . GLY A 1 224 ? -5.742 11.146 -3.368 1.00 82.81 224 GLY A CA 1
ATOM 1693 C C . GLY A 1 224 ? -5.996 12.636 -3.656 1.00 82.81 224 GLY A C 1
ATOM 1694 O O . GLY A 1 224 ? -7.018 13.194 -3.246 1.00 82.81 224 GLY A O 1
ATOM 1695 N N . ASN A 1 225 ? -5.104 13.318 -4.381 1.00 87.44 225 ASN A N 1
ATOM 1696 C CA . ASN A 1 225 ? -5.229 14.734 -4.717 1.00 87.44 225 ASN A CA 1
ATOM 1697 C C . ASN A 1 225 ? -6.054 14.928 -5.997 1.00 87.44 225 ASN A C 1
ATOM 1699 O O . ASN A 1 225 ? -5.538 15.252 -7.070 1.00 87.44 225 ASN A O 1
ATOM 1703 N N . LEU A 1 226 ? -7.374 14.779 -5.858 1.00 90.69 226 LEU A N 1
ATOM 1704 C CA . LEU A 1 226 ? -8.322 14.869 -6.976 1.00 90.69 226 LEU A CA 1
ATOM 1705 C C . LEU A 1 226 ? -8.267 16.213 -7.714 1.00 90.69 226 LEU A C 1
ATOM 1707 O O . LEU A 1 226 ? -8.499 16.262 -8.921 1.00 90.69 226 LEU A O 1
ATOM 1711 N N . VAL A 1 227 ? -7.940 17.305 -7.013 1.00 92.19 227 VAL A N 1
ATOM 1712 C CA . VAL A 1 227 ? -7.814 18.637 -7.623 1.00 92.19 227 VAL A CA 1
ATOM 1713 C C . VAL A 1 227 ? -6.613 18.673 -8.563 1.00 92.19 227 VAL A C 1
ATOM 1715 O O . VAL A 1 227 ? -6.767 19.012 -9.735 1.00 92.19 227 VAL A O 1
ATOM 1718 N N . ALA A 1 228 ? -5.430 18.280 -8.082 1.00 91.00 228 ALA A N 1
ATOM 1719 C CA . ALA A 1 228 ? -4.230 18.245 -8.913 1.00 91.00 228 ALA A CA 1
ATOM 1720 C C . ALA A 1 228 ? -4.376 17.257 -10.079 1.00 91.00 228 ALA A C 1
ATOM 1722 O O . ALA A 1 228 ? -3.994 17.589 -11.204 1.00 91.00 228 ALA A O 1
ATOM 1723 N N . ALA A 1 229 ? -4.993 16.096 -9.830 1.00 93.50 229 ALA A N 1
ATOM 1724 C CA . ALA A 1 229 ? -5.285 15.103 -10.855 1.00 93.50 229 ALA A CA 1
ATOM 1725 C C . ALA A 1 229 ? -6.175 15.666 -11.968 1.00 93.50 229 ALA A C 1
ATOM 1727 O O . ALA A 1 229 ? -5.853 15.544 -13.150 1.00 93.50 229 ALA A O 1
ATOM 1728 N N . ARG A 1 230 ? -7.268 16.342 -11.594 1.00 93.25 230 ARG A N 1
ATOM 1729 C CA . ARG A 1 230 ? -8.194 16.982 -12.533 1.00 93.25 230 ARG A CA 1
ATOM 1730 C C . ARG A 1 230 ? -7.496 18.046 -13.371 1.00 93.25 230 ARG A C 1
ATOM 1732 O O . ARG A 1 230 ? -7.629 18.033 -14.591 1.00 93.25 230 ARG A O 1
ATOM 1739 N N . GLU A 1 231 ? -6.724 18.930 -12.747 1.00 94.19 231 GLU A N 1
ATOM 1740 C CA . GLU A 1 231 ? -6.028 19.984 -13.484 1.00 94.19 231 GLU A CA 1
ATOM 1741 C C . GLU A 1 231 ? -4.961 19.440 -14.447 1.00 94.19 231 GLU A C 1
ATOM 1743 O O . GLU A 1 231 ? -4.778 19.987 -15.536 1.00 94.19 231 GLU A O 1
ATOM 1748 N N . ALA A 1 232 ? -4.213 18.406 -14.047 1.00 93.88 232 ALA A N 1
ATOM 1749 C CA . ALA A 1 232 ? -3.225 17.758 -14.909 1.00 93.88 232 ALA A CA 1
ATOM 1750 C C . ALA A 1 232 ? -3.914 17.056 -16.091 1.00 93.88 232 ALA A C 1
ATOM 1752 O O . ALA A 1 232 ? -3.557 17.289 -17.246 1.00 93.88 232 ALA A O 1
ATOM 1753 N N . PHE A 1 233 ? -4.992 16.315 -15.830 1.00 93.06 233 PHE A N 1
ATOM 1754 C CA . PHE A 1 233 ? -5.781 15.663 -16.873 1.00 93.06 233 PHE A CA 1
ATOM 1755 C C . PHE A 1 233 ? -6.363 16.663 -17.891 1.00 93.06 233 PHE A C 1
ATOM 1757 O O . PHE A 1 233 ? -6.286 16.444 -19.098 1.00 93.06 233 PHE A O 1
ATOM 1764 N N . GLU A 1 234 ? -6.870 17.811 -17.432 1.00 91.50 234 GLU A N 1
ATOM 1765 C CA . GLU A 1 234 ? -7.345 18.888 -18.314 1.00 91.50 234 GLU A CA 1
ATOM 1766 C C . GLU A 1 234 ? -6.216 19.489 -19.170 1.00 91.50 234 GLU A C 1
ATOM 1768 O O . GLU A 1 234 ? -6.423 19.795 -20.350 1.00 91.50 234 GLU A O 1
ATOM 1773 N N . ARG A 1 235 ? -5.006 19.633 -18.606 1.00 91.25 235 ARG A N 1
ATOM 1774 C CA . ARG A 1 235 ? -3.816 20.114 -19.330 1.00 91.25 235 ARG A CA 1
ATOM 1775 C C . ARG A 1 235 ? -3.349 19.149 -20.418 1.00 91.25 235 ARG A C 1
ATOM 1777 O O . ARG A 1 235 ? -2.867 19.622 -21.447 1.00 91.25 235 ARG A O 1
ATOM 1784 N N . ALA A 1 236 ? -3.528 17.840 -20.230 1.00 90.00 236 ALA A N 1
ATOM 1785 C CA . ALA A 1 236 ? -3.197 16.836 -21.242 1.00 90.00 236 ALA A CA 1
ATOM 1786 C C . ALA A 1 236 ? -4.007 17.009 -22.545 1.00 90.00 236 ALA A C 1
ATOM 1788 O O . ALA A 1 236 ? -3.554 16.605 -23.616 1.00 90.00 236 ALA A O 1
ATOM 1789 N N . GLY A 1 237 ? -5.170 17.665 -22.480 1.00 77.12 237 GLY A N 1
ATOM 1790 C CA . GLY A 1 237 ? -6.063 17.846 -23.619 1.00 77.12 237 GLY A CA 1
ATOM 1791 C C . GLY A 1 237 ? -7.070 16.702 -23.704 1.00 77.12 237 GLY A C 1
ATOM 1792 O O . GLY A 1 237 ? -6.758 15.578 -24.083 1.00 77.12 237 GLY A O 1
ATOM 1793 N N . ASP A 1 238 ? -8.304 17.036 -23.352 1.00 59.12 238 ASP A N 1
ATOM 1794 C CA . ASP A 1 238 ? -9.399 16.150 -22.953 1.00 59.12 238 ASP A CA 1
ATOM 1795 C C . ASP A 1 238 ? -10.075 15.384 -24.121 1.00 59.12 238 ASP A C 1
ATOM 1797 O O . ASP A 1 238 ? -11.291 15.448 -24.313 1.00 59.12 238 ASP A O 1
ATOM 1801 N N . ASP A 1 239 ? -9.306 14.659 -24.946 1.00 65.12 239 ASP A N 1
ATOM 1802 C CA . ASP A 1 239 ? -9.864 13.667 -25.877 1.00 65.12 239 ASP A CA 1
ATOM 1803 C C . ASP A 1 239 ? -9.557 12.241 -25.386 1.00 65.12 239 ASP A C 1
ATOM 1805 O O . ASP A 1 239 ? -8.516 11.682 -25.733 1.00 65.12 239 ASP A O 1
ATOM 1809 N N . PRO A 1 240 ? -10.455 11.589 -24.624 1.00 52.75 240 PRO A N 1
ATOM 1810 C CA . PRO A 1 240 ? -10.327 10.179 -24.242 1.00 52.75 240 PRO A CA 1
ATOM 1811 C C . PRO A 1 240 ? -10.300 9.234 -25.450 1.00 52.75 240 PRO A C 1
ATOM 1813 O O . PRO A 1 240 ? -9.938 8.065 -25.324 1.00 52.75 240 PRO A O 1
ATOM 1816 N N . ALA A 1 241 ? -10.697 9.709 -26.637 1.00 52.09 241 ALA A N 1
ATOM 1817 C CA . ALA A 1 241 ? -10.510 8.963 -27.863 1.00 52.09 241 ALA A CA 1
ATOM 1818 C C . ALA A 1 241 ? -9.071 9.058 -28.382 1.00 52.09 241 ALA A C 1
ATOM 1820 O O . ALA A 1 241 ? -8.783 8.351 -29.334 1.00 52.09 241 ALA A O 1
ATOM 1821 N N . SER A 1 242 ? -8.151 9.834 -27.805 1.00 61.22 242 SER A N 1
ATOM 1822 C CA . SER A 1 242 ? -6.759 9.960 -28.272 1.00 61.22 242 SER A CA 1
ATOM 1823 C C . SER A 1 242 ? -5.920 8.694 -28.040 1.00 61.22 242 SER A C 1
ATOM 1825 O O . SER A 1 242 ? -5.212 8.276 -28.955 1.00 61.22 242 SER A O 1
ATOM 1827 N N . GLY A 1 243 ? -6.094 8.002 -26.907 1.00 77.94 243 GLY A N 1
ATOM 1828 C CA . GLY A 1 243 ? -5.343 6.792 -26.555 1.00 77.94 243 GLY A CA 1
ATOM 1829 C C . GLY A 1 243 ? -5.891 6.066 -25.315 1.00 77.94 243 GLY A C 1
ATOM 1830 O O . GLY A 1 243 ? -6.712 6.626 -24.589 1.00 77.94 243 GLY A O 1
ATOM 1831 N N . PRO A 1 244 ? -5.485 4.805 -25.075 1.00 85.56 244 PRO A N 1
ATOM 1832 C CA . PRO A 1 244 ? -5.982 4.011 -23.951 1.00 85.56 244 PRO A CA 1
ATOM 1833 C C . PRO A 1 244 ? -5.610 4.589 -22.581 1.00 85.56 244 PRO A C 1
ATOM 1835 O O . PRO A 1 244 ? -6.463 4.591 -21.701 1.00 85.56 244 PRO A O 1
ATOM 1838 N N . HIS A 1 245 ? -4.398 5.128 -22.415 1.00 85.88 245 HIS A N 1
ATOM 1839 C CA . HIS A 1 245 ? -3.922 5.668 -21.137 1.00 85.88 245 HIS A CA 1
ATOM 1840 C C . HIS A 1 245 ? -4.809 6.819 -20.622 1.00 85.88 245 HIS A C 1
ATOM 1842 O O . HIS A 1 245 ? -5.347 6.751 -19.519 1.00 85.88 245 HIS A O 1
ATOM 1848 N N . ALA A 1 246 ? -5.097 7.813 -21.471 1.00 88.81 246 ALA A N 1
ATOM 1849 C CA . ALA A 1 246 ? -6.011 8.908 -21.135 1.00 88.81 246 ALA A CA 1
ATOM 1850 C C . ALA A 1 246 ? -7.420 8.414 -20.754 1.00 88.81 246 ALA A C 1
ATOM 1852 O O . ALA A 1 246 ? -8.067 8.968 -19.866 1.00 88.81 246 ALA A O 1
ATOM 1853 N N . ALA A 1 247 ? -7.913 7.363 -21.415 1.00 89.81 247 ALA A N 1
ATOM 1854 C CA . ALA A 1 247 ? -9.211 6.783 -21.092 1.00 89.81 247 ALA A CA 1
ATOM 1855 C C . ALA A 1 247 ? -9.208 6.051 -19.736 1.00 89.81 247 ALA A C 1
ATOM 1857 O O . ALA A 1 247 ? -10.221 6.114 -19.039 1.00 89.81 247 ALA A O 1
ATOM 1858 N N . VAL A 1 248 ? -8.098 5.407 -19.346 1.00 91.50 248 VAL A N 1
ATOM 1859 C CA . VAL A 1 248 ? -7.940 4.785 -18.018 1.00 91.50 248 VAL A CA 1
ATOM 1860 C C . VAL A 1 248 ? -7.999 5.859 -16.936 1.00 91.50 248 VAL A C 1
ATOM 1862 O O . VAL A 1 248 ? -8.867 5.783 -16.067 1.00 91.50 248 VAL A O 1
ATOM 1865 N N . ILE A 1 249 ? -7.177 6.909 -17.046 1.00 91.50 249 ILE A N 1
ATOM 1866 C CA . ILE A 1 249 ? -7.154 8.016 -16.075 1.00 91.50 249 ILE A CA 1
ATOM 1867 C C . ILE A 1 249 ? -8.527 8.686 -15.971 1.00 91.50 249 ILE A C 1
ATOM 1869 O O . ILE A 1 249 ? -8.999 8.963 -14.872 1.00 91.50 249 ILE A O 1
ATOM 1873 N N . ALA A 1 250 ? -9.228 8.882 -17.093 1.00 92.12 250 ALA A N 1
ATOM 1874 C CA . ALA A 1 250 ? -10.578 9.440 -17.076 1.00 92.12 250 ALA A CA 1
ATOM 1875 C C . ALA A 1 250 ? -11.560 8.600 -16.242 1.00 92.12 250 ALA A C 1
ATOM 1877 O O . ALA A 1 250 ? -12.366 9.157 -15.497 1.00 92.12 250 ALA A O 1
ATOM 1878 N N . VAL A 1 251 ? -11.518 7.270 -16.385 1.00 93.25 251 VAL A N 1
ATOM 1879 C CA . VAL A 1 251 ? -12.366 6.348 -15.614 1.00 93.25 251 VAL A CA 1
ATOM 1880 C C . VAL A 1 251 ? -11.967 6.364 -14.139 1.00 93.25 251 VAL A C 1
ATOM 1882 O O . VAL A 1 251 ? -12.853 6.488 -13.293 1.00 93.25 251 VAL A O 1
ATOM 1885 N N . ARG A 1 252 ? -10.664 6.315 -13.826 1.00 92.69 252 ARG A N 1
ATOM 1886 C CA . ARG A 1 252 ? -10.155 6.397 -12.445 1.00 92.69 252 ARG A CA 1
ATOM 1887 C C . ARG A 1 252 ? -10.600 7.684 -11.756 1.00 92.69 252 ARG A C 1
ATOM 1889 O O . ARG A 1 252 ? -11.201 7.630 -10.690 1.00 92.69 252 ARG A O 1
ATOM 1896 N N . LEU A 1 253 ? -10.424 8.826 -12.415 1.00 92.38 253 LEU A N 1
ATOM 1897 C CA . LEU A 1 253 ? -10.792 10.139 -11.892 1.00 92.38 253 LEU A CA 1
ATOM 1898 C C . LEU A 1 253 ? -12.304 10.286 -11.665 1.00 92.38 253 LEU A C 1
ATOM 1900 O O . LEU A 1 253 ? -12.721 10.765 -10.616 1.00 92.38 253 LEU A O 1
ATOM 1904 N N . LEU A 1 254 ? -13.141 9.837 -12.609 1.00 93.25 254 LEU A N 1
ATOM 1905 C CA . LEU A 1 254 ? -14.599 9.818 -12.419 1.00 93.25 254 LEU A CA 1
ATOM 1906 C C . LEU A 1 254 ? -15.013 8.910 -11.251 1.00 93.25 254 LEU A C 1
ATOM 1908 O O . LEU A 1 254 ? -15.941 9.241 -10.513 1.00 93.25 254 LEU A O 1
ATOM 1912 N N . THR A 1 255 ? -14.327 7.781 -11.079 1.00 93.00 255 THR A N 1
ATOM 1913 C CA . THR A 1 255 ? -14.606 6.825 -10.001 1.00 93.00 255 THR A CA 1
ATOM 1914 C C . THR A 1 255 ? -14.226 7.396 -8.642 1.00 93.00 255 THR A C 1
ATOM 1916 O O . THR A 1 255 ? -15.053 7.373 -7.733 1.00 93.00 255 THR A O 1
ATOM 1919 N N . ALA A 1 256 ? -13.038 7.992 -8.530 1.00 89.56 256 ALA A N 1
ATOM 1920 C CA . ALA A 1 256 ? -12.566 8.642 -7.311 1.00 89.56 256 ALA A CA 1
ATOM 1921 C C . ALA A 1 256 ? -13.433 9.856 -6.910 1.00 89.56 256 ALA A C 1
ATOM 1923 O O . ALA A 1 256 ? -13.608 10.141 -5.730 1.00 89.56 256 ALA A O 1
ATOM 1924 N N . GLU A 1 257 ? -14.061 10.536 -7.876 1.00 90.31 257 GLU A N 1
ATOM 1925 C CA . GLU A 1 257 ? -15.062 11.587 -7.626 1.00 90.31 257 GLU A CA 1
ATOM 1926 C C . GLU A 1 257 ? -16.462 11.057 -7.252 1.00 90.31 257 GLU A C 1
ATOM 1928 O O . GLU A 1 257 ? -17.386 11.845 -7.037 1.00 90.31 257 GLU A O 1
ATOM 1933 N N . GLY A 1 258 ? -16.666 9.736 -7.217 1.00 90.62 258 GLY A N 1
ATOM 1934 C CA . GLY A 1 258 ? -17.965 9.113 -6.947 1.00 90.62 258 GLY A CA 1
ATOM 1935 C C . GLY A 1 258 ? -18.966 9.196 -8.109 1.00 90.62 258 GLY A C 1
ATOM 1936 O O . GLY A 1 258 ? -20.146 8.885 -7.940 1.00 90.62 258 GLY A O 1
ATOM 1937 N N . ARG A 1 259 ? -18.529 9.587 -9.312 1.00 94.31 259 ARG A N 1
ATOM 1938 C CA . ARG A 1 259 ? -19.365 9.737 -10.519 1.00 94.31 259 ARG A CA 1
ATOM 1939 C C . ARG A 1 259 ? -19.431 8.427 -11.307 1.00 94.31 259 ARG A C 1
ATOM 1941 O O . ARG A 1 259 ? -19.076 8.360 -12.484 1.00 94.31 259 ARG A O 1
ATOM 1948 N N . LEU A 1 260 ? -19.895 7.370 -10.638 1.00 94.19 260 LEU A N 1
ATOM 1949 C CA . LEU A 1 260 ? -19.824 5.989 -11.134 1.00 94.19 260 LEU A CA 1
ATOM 1950 C C . LEU A 1 260 ? -20.581 5.765 -12.451 1.00 94.19 260 LEU A C 1
ATOM 1952 O O . LEU A 1 260 ? -20.103 5.036 -13.316 1.00 94.19 260 LEU A O 1
ATOM 1956 N N . ASP A 1 261 ? -21.740 6.399 -12.639 1.00 96.38 261 ASP A N 1
ATOM 1957 C CA . ASP A 1 261 ? -22.521 6.245 -13.875 1.00 96.38 261 ASP A CA 1
ATOM 1958 C C . ASP A 1 261 ? -21.790 6.836 -15.086 1.00 96.38 261 ASP A C 1
ATOM 1960 O O . ASP A 1 261 ? -21.708 6.205 -16.141 1.00 96.38 261 ASP A O 1
ATOM 1964 N N . GLU A 1 262 ? -21.167 8.004 -14.916 1.00 95.38 262 GLU A N 1
ATOM 1965 C CA . GLU A 1 262 ? -20.349 8.621 -15.962 1.00 95.38 262 GLU A CA 1
ATOM 1966 C C . GLU A 1 262 ? -19.087 7.799 -16.247 1.00 95.38 262 GLU A C 1
ATOM 1968 O O . GLU A 1 262 ? -18.681 7.681 -17.405 1.00 95.38 262 GLU A O 1
ATOM 1973 N N . ALA A 1 263 ? -18.483 7.192 -15.217 1.00 95.00 263 ALA A N 1
ATOM 1974 C CA . ALA A 1 263 ? -17.351 6.282 -15.377 1.00 95.00 263 ALA A CA 1
ATOM 1975 C C . ALA A 1 263 ? -17.729 5.055 -16.227 1.00 95.00 263 ALA A C 1
ATOM 1977 O O . ALA A 1 263 ? -17.006 4.718 -17.170 1.00 95.00 263 ALA A O 1
ATOM 1978 N N . ARG A 1 264 ? -18.897 4.442 -15.974 1.00 96.81 264 ARG A N 1
ATOM 1979 C CA . ARG A 1 264 ? -19.417 3.312 -16.769 1.00 96.81 264 ARG A CA 1
ATOM 1980 C C . ARG A 1 264 ? -19.669 3.698 -18.223 1.00 96.81 264 ARG A C 1
ATOM 1982 O O . ARG A 1 264 ? -19.245 2.989 -19.137 1.00 96.81 264 ARG A O 1
ATOM 1989 N N . GLU A 1 265 ? -20.326 4.834 -18.460 1.00 94.62 265 GLU A N 1
ATOM 1990 C CA . GLU A 1 265 ? -20.574 5.339 -19.817 1.00 94.62 265 GLU A CA 1
ATOM 1991 C C . GLU A 1 265 ? -19.263 5.616 -20.563 1.00 94.62 265 GLU A C 1
ATOM 1993 O O . GLU A 1 265 ? -19.111 5.253 -21.738 1.00 94.62 265 GLU A O 1
ATOM 1998 N N . ARG A 1 266 ? -18.285 6.213 -19.871 1.00 92.25 266 ARG A N 1
ATOM 1999 C CA . ARG A 1 266 ? -16.950 6.477 -20.414 1.00 92.25 266 ARG A CA 1
ATOM 2000 C C . ARG A 1 266 ? -16.237 5.183 -20.794 1.00 92.25 266 ARG A C 1
ATOM 2002 O O . ARG A 1 266 ? -15.725 5.090 -21.913 1.00 92.25 266 ARG A O 1
ATOM 2009 N N . ALA A 1 267 ? -16.242 4.190 -19.910 1.00 94.75 267 ALA A N 1
ATOM 2010 C CA . ALA A 1 267 ? -15.641 2.885 -20.152 1.00 94.75 267 ALA A CA 1
ATOM 2011 C C . ALA A 1 267 ? -16.296 2.170 -21.346 1.00 94.75 267 ALA A C 1
ATOM 2013 O O . ALA A 1 267 ? -15.602 1.730 -22.265 1.00 94.75 267 ALA A O 1
ATOM 2014 N N . ALA A 1 268 ? -17.631 2.157 -21.429 1.00 94.56 268 ALA A N 1
ATOM 2015 C CA . ALA A 1 268 ? -18.355 1.586 -22.566 1.00 94.56 268 ALA A CA 1
ATOM 2016 C C . ALA A 1 268 ? -17.992 2.275 -23.900 1.00 94.56 268 ALA A C 1
ATOM 2018 O O . ALA A 1 268 ? -17.798 1.617 -24.933 1.00 94.56 268 ALA A O 1
ATOM 2019 N N . GLY A 1 269 ? -17.841 3.604 -23.883 1.00 92.25 269 GLY A N 1
ATOM 2020 C CA . GLY A 1 269 ? -17.339 4.379 -25.018 1.00 92.25 269 GLY A CA 1
ATOM 2021 C C . GLY A 1 269 ? -15.914 3.985 -25.430 1.00 92.25 269 GLY A C 1
ATOM 2022 O O . GLY A 1 269 ? -15.648 3.803 -26.627 1.00 92.25 269 GLY A O 1
ATOM 2023 N N . ALA A 1 270 ? -15.022 3.787 -24.455 1.00 91.56 270 ALA A N 1
ATOM 2024 C CA . ALA A 1 270 ? -13.642 3.352 -24.667 1.00 91.56 270 ALA A CA 1
ATOM 2025 C C . ALA A 1 270 ? -13.568 1.945 -25.287 1.00 91.56 270 ALA A C 1
ATOM 2027 O O . ALA A 1 270 ? -12.862 1.760 -26.281 1.00 91.56 270 ALA A O 1
ATOM 2028 N N . VAL A 1 271 ? -14.379 0.984 -24.820 1.00 92.62 271 VAL A N 1
ATOM 2029 C CA . VAL A 1 271 ? -14.495 -0.354 -25.441 1.00 92.62 271 VAL A CA 1
ATOM 2030 C C . VAL A 1 271 ? -14.843 -0.235 -26.926 1.00 92.62 271 VAL A C 1
ATOM 2032 O O . VAL A 1 271 ? -14.219 -0.870 -27.783 1.00 92.62 271 VAL A O 1
ATOM 2035 N N . ALA A 1 272 ? -15.829 0.603 -27.261 1.00 90.44 272 ALA A N 1
ATOM 2036 C CA . ALA A 1 272 ? -16.242 0.806 -28.645 1.00 90.44 272 ALA A CA 1
ATOM 2037 C C . ALA A 1 272 ? -15.135 1.453 -29.498 1.00 90.44 272 ALA A C 1
ATOM 2039 O O . ALA A 1 272 ? -15.003 1.108 -30.677 1.00 90.44 272 ALA A O 1
ATOM 2040 N N . ALA A 1 273 ? -14.352 2.372 -28.926 1.00 89.12 273 ALA A N 1
ATOM 2041 C CA . ALA A 1 273 ? -13.229 3.027 -29.593 1.00 89.12 273 ALA A CA 1
ATOM 2042 C C . ALA A 1 273 ? -12.052 2.071 -29.840 1.00 89.12 273 ALA A C 1
ATOM 2044 O O . ALA A 1 273 ? -11.584 1.969 -30.976 1.00 89.12 273 ALA A O 1
ATOM 2045 N N . LEU A 1 274 ? -11.635 1.314 -28.824 1.00 89.38 274 LEU A N 1
ATOM 2046 C CA . LEU A 1 274 ? -10.557 0.326 -28.918 1.00 89.38 274 LEU A CA 1
ATOM 2047 C C . LEU A 1 274 ? -10.890 -0.792 -29.908 1.00 89.38 274 LEU A C 1
ATOM 2049 O O . LEU A 1 274 ? -10.060 -1.156 -30.740 1.00 89.38 274 LEU A O 1
ATOM 2053 N N . ARG A 1 275 ? -12.146 -1.257 -29.927 1.00 90.12 275 ARG A N 1
ATOM 2054 C CA . ARG A 1 275 ? -12.613 -2.216 -30.937 1.00 90.12 275 ARG A CA 1
ATOM 2055 C C . ARG A 1 275 ? -12.430 -1.689 -32.364 1.00 90.12 275 ARG A C 1
ATOM 2057 O O . ARG A 1 275 ? -12.010 -2.440 -33.237 1.00 90.12 275 ARG A O 1
ATOM 2064 N N . ARG A 1 276 ? -12.735 -0.409 -32.623 1.00 90.50 276 ARG A N 1
ATOM 2065 C CA . ARG A 1 276 ? -12.547 0.202 -33.957 1.00 90.50 276 ARG A CA 1
ATOM 2066 C C . ARG A 1 276 ? -11.073 0.297 -34.360 1.00 90.50 276 ARG A C 1
ATOM 2068 O O . ARG A 1 276 ? -10.786 0.308 -35.551 1.00 90.50 276 ARG A O 1
ATOM 2075 N N . ARG A 1 277 ? -10.165 0.354 -33.384 1.00 88.75 277 ARG A N 1
ATOM 2076 C CA . ARG A 1 277 ? -8.708 0.382 -33.577 1.00 88.75 277 ARG A CA 1
ATOM 2077 C C . ARG A 1 277 ? -8.067 -1.000 -33.701 1.00 88.75 277 ARG A C 1
ATOM 2079 O O . ARG A 1 277 ? -6.880 -1.075 -33.982 1.00 88.75 277 ARG A O 1
ATOM 2086 N N . GLY A 1 278 ? -8.842 -2.072 -33.535 1.00 89.94 278 GLY A N 1
ATOM 2087 C CA . GLY A 1 278 ? -8.354 -3.443 -33.672 1.00 89.94 278 GLY A CA 1
ATOM 2088 C C . GLY A 1 278 ? -7.756 -4.043 -32.400 1.00 89.94 278 GLY A C 1
ATOM 2089 O O . GLY A 1 278 ? -7.098 -5.071 -32.502 1.00 89.94 278 GLY A O 1
ATOM 2090 N N . TYR A 1 279 ? -7.998 -3.455 -31.222 1.00 88.44 279 TYR A N 1
ATOM 2091 C CA . TYR A 1 279 ? -7.556 -4.058 -29.961 1.00 88.44 279 TYR A CA 1
ATOM 2092 C C . TYR A 1 279 ? -8.353 -5.345 -29.656 1.00 88.44 279 TYR A C 1
ATOM 2094 O O . TYR A 1 279 ? -9.599 -5.336 -29.741 1.00 88.44 279 TYR A O 1
ATOM 2102 N N . PRO A 1 280 ? -7.666 -6.444 -29.300 1.00 90.50 280 PRO A N 1
ATOM 2103 C CA . PRO A 1 280 ? -8.300 -7.722 -28.996 1.00 90.50 280 PRO A CA 1
ATOM 2104 C C . PRO A 1 280 ? -9.220 -7.619 -27.766 1.00 90.50 280 PRO A C 1
ATOM 2106 O O . PRO A 1 280 ? -8.998 -6.775 -26.901 1.00 90.50 280 PRO A O 1
ATOM 2109 N N . PRO A 1 281 ? -10.327 -8.389 -27.721 1.00 89.75 281 PRO A N 1
ATOM 2110 C CA . PRO A 1 281 ? -11.297 -8.339 -26.621 1.00 89.75 281 PRO A CA 1
ATOM 2111 C C . PRO A 1 281 ? -10.746 -8.841 -25.289 1.00 89.75 281 PRO A C 1
ATOM 2113 O O . PRO A 1 281 ? -11.160 -8.307 -24.264 1.00 89.75 281 PRO A O 1
ATOM 2116 N N . ASP A 1 282 ? -9.836 -9.810 -25.337 1.00 90.19 282 ASP A N 1
ATOM 2117 C CA . ASP A 1 282 ? -9.399 -10.602 -24.185 1.00 90.19 282 ASP A CA 1
ATOM 2118 C C . ASP A 1 282 ? -8.015 -10.168 -23.671 1.00 90.19 282 ASP A C 1
ATOM 2120 O O . ASP A 1 282 ? -7.384 -10.888 -22.910 1.00 90.19 282 ASP A O 1
ATOM 2124 N N . GLU A 1 283 ? -7.530 -8.992 -24.089 1.00 86.50 283 GLU A N 1
ATOM 2125 C CA . GLU A 1 283 ? -6.265 -8.430 -23.604 1.00 86.50 283 GLU A CA 1
ATOM 2126 C C . GLU A 1 283 ? -6.464 -6.990 -23.094 1.00 86.50 283 GLU A C 1
ATOM 2128 O O . GLU A 1 283 ? -7.339 -6.251 -23.589 1.00 86.50 283 GLU A O 1
ATOM 2133 N N . PRO A 1 284 ? -5.637 -6.546 -22.131 1.00 86.06 284 PRO A N 1
ATOM 2134 C CA . PRO A 1 284 ? -5.539 -5.141 -21.776 1.00 86.06 284 PRO A CA 1
ATOM 2135 C C . PRO A 1 284 ? -5.207 -4.270 -23.001 1.00 86.06 284 PRO A C 1
ATOM 2137 O O . PRO A 1 284 ? -4.523 -4.705 -23.928 1.00 86.06 284 PRO A O 1
ATOM 2140 N N . PRO A 1 285 ? -5.707 -3.026 -23.056 1.00 89.94 285 PRO A N 1
ATOM 2141 C CA . PRO A 1 285 ? -6.536 -2.359 -22.050 1.00 89.94 285 PRO A CA 1
ATOM 2142 C C . PRO A 1 285 ? -8.042 -2.647 -22.216 1.00 89.94 285 PRO A C 1
ATOM 2144 O O . PRO A 1 285 ? -8.871 -2.056 -21.527 1.00 89.94 285 PRO A O 1
ATOM 2147 N N . ARG A 1 286 ? -8.455 -3.507 -23.161 1.00 91.44 286 ARG A N 1
ATOM 2148 C CA . ARG A 1 286 ? -9.879 -3.676 -23.495 1.00 91.44 286 ARG A CA 1
ATOM 2149 C C . ARG A 1 286 ? -10.643 -4.480 -22.440 1.00 91.44 286 ARG A C 1
ATOM 2151 O O . ARG A 1 286 ? -11.840 -4.234 -22.286 1.00 91.44 286 ARG A O 1
ATOM 2158 N N . THR A 1 287 ? -9.985 -5.398 -21.738 1.00 92.81 287 THR A N 1
ATOM 2159 C CA . THR A 1 287 ? -10.542 -6.140 -20.593 1.00 92.81 287 THR A CA 1
ATOM 2160 C C . THR A 1 287 ? -10.871 -5.206 -19.425 1.00 92.81 287 THR A C 1
ATOM 2162 O O . THR A 1 287 ? -12.007 -5.221 -18.953 1.00 92.81 287 THR A O 1
ATOM 2165 N N . PHE A 1 288 ? -9.959 -4.289 -19.073 1.00 93.62 288 PHE A N 1
ATOM 2166 C CA . PHE A 1 288 ? -10.199 -3.238 -18.074 1.00 93.62 288 PHE A CA 1
ATOM 2167 C C . PHE A 1 288 ? -11.481 -2.446 -18.366 1.00 93.62 288 PHE A C 1
ATOM 2169 O O . PHE A 1 288 ? -12.375 -2.367 -17.528 1.00 93.62 288 PHE A O 1
ATOM 2176 N N . PHE A 1 289 ? -11.634 -1.903 -19.581 1.00 94.88 289 PHE A N 1
ATOM 2177 C CA . PHE A 1 289 ? -12.817 -1.095 -19.908 1.00 94.88 289 PHE A CA 1
ATOM 2178 C C . PHE A 1 289 ? -14.117 -1.902 -19.994 1.00 94.88 289 PHE A C 1
ATOM 2180 O O . PHE A 1 289 ? -15.190 -1.342 -19.774 1.00 94.88 289 PHE A O 1
ATOM 2187 N N . GLN A 1 290 ? -14.052 -3.193 -20.334 1.00 94.69 290 GLN A N 1
ATOM 2188 C CA . GLN A 1 290 ? -15.229 -4.065 -20.282 1.00 94.69 290 GLN A CA 1
ATOM 2189 C C . GLN A 1 290 ? -15.699 -4.229 -18.840 1.00 94.69 290 GLN A C 1
ATOM 2191 O O . GLN A 1 290 ? -16.874 -3.997 -18.567 1.00 94.69 290 GLN A O 1
ATOM 2196 N N . LYS A 1 291 ? -14.770 -4.514 -17.920 1.00 94.19 291 LYS A N 1
ATOM 2197 C CA . LYS A 1 291 ? -15.072 -4.599 -16.492 1.00 94.19 291 LYS A CA 1
ATOM 2198 C C . LYS A 1 291 ? -15.569 -3.264 -15.943 1.00 94.19 291 LYS A C 1
ATOM 2200 O O . LYS A 1 291 ? -16.592 -3.226 -15.271 1.00 94.19 291 LYS A O 1
ATOM 2205 N N . ALA A 1 292 ? -14.920 -2.157 -16.307 1.00 95.25 292 ALA A N 1
ATOM 2206 C CA . ALA A 1 292 ? -15.273 -0.831 -15.805 1.00 95.25 292 ALA A CA 1
ATOM 2207 C C . ALA A 1 292 ? -16.647 -0.338 -16.286 1.00 95.25 292 ALA A C 1
ATOM 2209 O O . ALA A 1 292 ? -17.276 0.491 -15.629 1.00 95.25 292 ALA A O 1
ATOM 2210 N N . ALA A 1 293 ? -17.131 -0.842 -17.424 1.00 96.31 293 ALA A N 1
ATOM 2211 C CA . ALA A 1 293 ? -18.485 -0.563 -17.894 1.00 96.31 293 ALA A CA 1
ATOM 2212 C C . ALA A 1 293 ? -19.563 -1.238 -17.024 1.00 96.31 293 ALA A C 1
ATOM 2214 O O . ALA A 1 293 ? -20.690 -0.746 -16.965 1.00 96.31 293 ALA A O 1
ATOM 2215 N N . GLU A 1 294 ? -19.226 -2.341 -16.351 1.00 95.12 294 GLU A N 1
ATOM 2216 C CA . GLU A 1 294 ? -20.095 -3.031 -15.392 1.00 95.12 294 GLU A CA 1
ATOM 2217 C C . GLU A 1 294 ? -19.925 -2.426 -13.992 1.00 95.12 294 GLU A C 1
ATOM 2219 O O . GLU A 1 294 ? -20.874 -1.903 -13.396 1.00 95.12 294 GLU A O 1
ATOM 2224 N N . ASP A 1 295 ? -18.687 -2.433 -13.503 1.00 94.31 295 ASP A N 1
ATOM 2225 C CA . ASP A 1 295 ? -18.289 -1.941 -12.193 1.00 94.31 295 ASP A CA 1
ATOM 2226 C C . ASP A 1 295 ? -16.898 -1.281 -12.276 1.00 94.31 295 ASP A C 1
ATOM 2228 O O . ASP A 1 295 ? -15.878 -1.975 -12.358 1.00 94.31 295 ASP A O 1
ATOM 2232 N N . PRO A 1 296 ? -16.829 0.063 -12.274 1.00 94.12 296 PRO A N 1
ATOM 2233 C CA . PRO A 1 296 ? -15.564 0.776 -12.378 1.00 94.12 296 PRO A CA 1
ATOM 2234 C C . PRO A 1 296 ? -14.693 0.628 -11.126 1.00 94.12 296 PRO A C 1
ATOM 2236 O O . PRO A 1 296 ? -13.474 0.631 -11.254 1.00 94.12 296 PRO A O 1
ATOM 2239 N N . GLN A 1 297 ? -15.280 0.438 -9.939 1.00 92.06 297 GLN A N 1
ATOM 2240 C CA . GLN A 1 297 ? -14.508 0.232 -8.709 1.00 92.06 297 GLN A CA 1
ATOM 2241 C C . GLN A 1 297 ? -13.832 -1.141 -8.722 1.00 92.06 297 GLN A C 1
ATOM 2243 O O . GLN A 1 297 ? -12.642 -1.240 -8.418 1.00 92.06 297 GLN A O 1
ATOM 2248 N N . ALA A 1 298 ? -14.560 -2.175 -9.154 1.00 91.94 298 ALA A N 1
ATOM 2249 C CA . ALA A 1 298 ? -13.991 -3.506 -9.351 1.00 91.94 298 ALA A CA 1
ATOM 2250 C C . ALA A 1 298 ? -12.888 -3.496 -10.416 1.00 91.94 298 ALA A C 1
ATOM 2252 O O . ALA A 1 298 ? -11.841 -4.097 -10.223 1.00 91.94 298 ALA A O 1
ATOM 2253 N N . ALA A 1 299 ? -13.097 -2.802 -11.539 1.00 92.88 299 ALA A N 1
ATOM 2254 C CA . ALA A 1 299 ? -12.100 -2.739 -12.605 1.00 92.88 299 ALA A CA 1
ATOM 2255 C C . ALA A 1 299 ? -10.794 -2.071 -12.164 1.00 92.88 299 ALA A C 1
ATOM 2257 O O . ALA A 1 299 ? -9.728 -2.538 -12.538 1.00 92.88 299 ALA A O 1
ATOM 2258 N N . ILE A 1 300 ? -10.864 -0.993 -11.382 1.00 90.56 300 ILE A N 1
ATOM 2259 C CA . ILE A 1 300 ? -9.660 -0.347 -10.847 1.00 90.56 300 ILE A CA 1
ATOM 2260 C C . ILE A 1 300 ? -8.938 -1.302 -9.901 1.00 90.56 300 ILE A C 1
ATOM 2262 O O . ILE A 1 300 ? -7.770 -1.587 -10.119 1.00 90.56 300 ILE A O 1
ATOM 2266 N N . ALA A 1 301 ? -9.651 -1.875 -8.929 1.00 88.00 301 ALA A N 1
ATOM 2267 C CA . ALA A 1 301 ? -9.045 -2.775 -7.953 1.00 88.00 301 ALA A CA 1
ATOM 2268 C C . ALA A 1 301 ? -8.367 -3.986 -8.626 1.00 88.00 301 ALA A C 1
ATOM 2270 O O . ALA A 1 301 ? -7.205 -4.280 -8.374 1.00 88.00 301 ALA A O 1
ATOM 2271 N N . LEU A 1 302 ? -9.058 -4.655 -9.552 1.00 88.38 302 LEU A N 1
ATOM 2272 C CA . LEU A 1 302 ? -8.560 -5.880 -10.185 1.00 88.38 302 LEU A CA 1
ATOM 2273 C C . LEU A 1 302 ? -7.376 -5.660 -1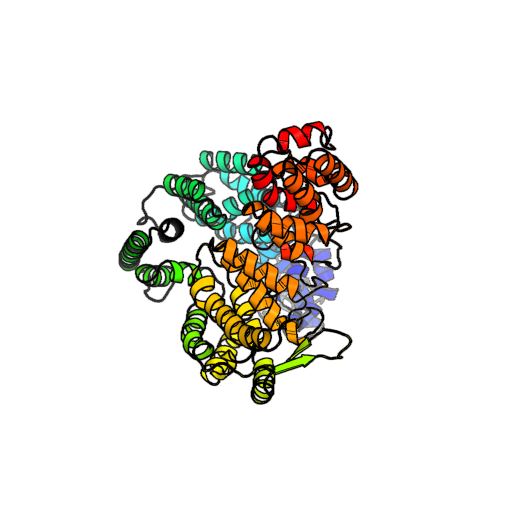1.138 1.00 88.38 302 LEU A C 1
ATOM 2275 O O . LEU A 1 302 ? -6.553 -6.553 -11.277 1.00 88.38 302 LEU A O 1
ATOM 2279 N N . PHE A 1 303 ? -7.292 -4.512 -11.817 1.00 87.06 303 PHE A N 1
ATOM 2280 C CA . PHE A 1 303 ? -6.258 -4.254 -12.834 1.00 87.06 303 PHE A CA 1
ATOM 2281 C C . PHE A 1 303 ? -5.092 -3.390 -12.334 1.00 87.06 303 PHE A C 1
ATOM 2283 O O . PHE A 1 303 ? -4.198 -3.078 -13.118 1.00 87.06 303 PHE A O 1
ATOM 2290 N N . SER A 1 304 ? -5.104 -3.000 -11.060 1.00 81.81 304 SER A N 1
ATOM 2291 C CA . SER A 1 304 ? -4.002 -2.282 -10.413 1.00 81.81 304 SER A CA 1
ATOM 2292 C C . SER A 1 304 ? -3.055 -3.193 -9.635 1.00 81.81 304 SER A C 1
ATOM 2294 O O . SER A 1 304 ? -2.085 -2.709 -9.081 1.00 81.81 304 SER A O 1
ATOM 2296 N N . ASN A 1 305 ? -3.313 -4.500 -9.600 1.00 79.94 305 ASN A N 1
ATOM 2297 C CA . ASN A 1 305 ? -2.565 -5.447 -8.783 1.00 79.94 305 ASN A CA 1
ATOM 2298 C C . ASN A 1 305 ? -1.768 -6.433 -9.638 1.00 79.94 305 ASN A C 1
ATOM 2300 O O . ASN A 1 305 ? -2.154 -6.747 -10.763 1.00 79.94 305 ASN A O 1
ATOM 2304 N N . ALA A 1 306 ? -0.682 -6.965 -9.072 1.00 71.44 306 ALA A N 1
ATOM 2305 C CA . ALA A 1 306 ? 0.088 -8.048 -9.688 1.00 71.44 306 ALA A CA 1
ATOM 2306 C C . ALA A 1 306 ? -0.675 -9.389 -9.704 1.00 71.44 306 ALA A C 1
ATOM 2308 O O . ALA A 1 306 ? -0.379 -10.263 -10.518 1.00 71.44 306 ALA A O 1
ATOM 2309 N N . ALA A 1 307 ? -1.651 -9.546 -8.807 1.00 82.19 307 ALA A N 1
ATOM 2310 C CA . ALA A 1 307 ? -2.510 -10.718 -8.716 1.00 82.19 307 ALA A CA 1
ATOM 2311 C C . ALA A 1 307 ? -3.460 -10.835 -9.921 1.00 82.19 307 ALA A C 1
ATOM 2313 O O . ALA A 1 307 ? -4.019 -9.844 -10.390 1.00 82.19 307 ALA A O 1
ATOM 2314 N N . GLU A 1 308 ? -3.703 -12.067 -10.378 1.00 86.94 308 GLU A N 1
ATOM 2315 C CA . GLU A 1 308 ? -4.605 -12.318 -11.505 1.00 86.94 308 GLU A CA 1
ATOM 2316 C C . GLU A 1 308 ? -6.063 -11.964 -11.131 1.00 86.94 308 GLU A C 1
ATOM 2318 O O . GLU A 1 308 ? -6.580 -12.473 -10.122 1.00 86.94 308 GLU A O 1
ATOM 2323 N N . PRO A 1 309 ? -6.773 -11.146 -11.936 1.00 89.00 309 PRO A N 1
ATOM 2324 C CA . PRO A 1 309 ? -8.148 -10.730 -11.656 1.00 89.00 309 PRO A CA 1
ATOM 2325 C C . PRO A 1 309 ? -9.099 -11.887 -11.326 1.00 89.00 309 PRO A C 1
ATOM 2327 O O . PRO A 1 309 ? -9.922 -11.789 -10.413 1.00 89.00 309 PRO A O 1
ATOM 2330 N N . GLU A 1 310 ? -8.974 -13.012 -12.031 1.00 90.31 310 GLU A N 1
ATOM 2331 C CA . GLU A 1 310 ? -9.827 -14.188 -11.864 1.00 90.31 310 GLU A CA 1
ATOM 2332 C C . GLU A 1 310 ? -9.674 -14.833 -10.481 1.00 90.31 310 GLU A C 1
ATOM 2334 O O . GLU A 1 310 ? -10.631 -15.404 -9.952 1.00 90.31 310 GLU A O 1
ATOM 2339 N N . GLN A 1 311 ? -8.487 -14.749 -9.876 1.00 92.69 311 GLN A N 1
ATOM 2340 C CA . GLN A 1 311 ? -8.212 -15.318 -8.554 1.00 92.69 311 GLN A CA 1
ATOM 2341 C C . GLN A 1 311 ? -8.861 -14.484 -7.454 1.00 92.69 311 GLN A C 1
ATOM 2343 O O . GLN A 1 311 ? -9.492 -15.027 -6.541 1.00 92.69 311 GLN A O 1
ATOM 2348 N N . ILE A 1 312 ? -8.771 -13.162 -7.575 1.00 92.50 312 ILE A N 1
ATOM 2349 C CA . ILE A 1 312 ? -9.424 -12.229 -6.659 1.00 92.50 312 ILE A CA 1
ATOM 2350 C C . ILE A 1 312 ? -10.949 -12.391 -6.745 1.00 92.50 312 ILE A C 1
ATOM 2352 O O . ILE A 1 312 ? -11.638 -12.501 -5.726 1.00 92.50 312 ILE A O 1
ATOM 2356 N N . GLU A 1 313 ? -11.490 -12.470 -7.963 1.00 92.75 313 GLU A N 1
ATOM 2357 C CA . GLU A 1 313 ? -12.915 -12.719 -8.184 1.00 92.75 313 GLU A CA 1
ATOM 2358 C C . GLU A 1 313 ? -13.363 -14.080 -7.632 1.00 92.75 313 GLU A C 1
ATOM 2360 O O . GLU A 1 313 ? -14.460 -14.188 -7.074 1.00 92.75 313 GLU A O 1
ATOM 2365 N N . ALA A 1 314 ? -12.521 -15.114 -7.731 1.00 95.50 314 ALA A N 1
ATOM 2366 C CA . ALA A 1 314 ? -12.798 -16.419 -7.142 1.00 95.50 314 ALA A CA 1
ATOM 2367 C C . ALA A 1 314 ? -12.917 -16.336 -5.613 1.00 95.50 314 ALA A C 1
ATOM 2369 O O . ALA A 1 314 ? -13.875 -16.882 -5.056 1.00 95.50 314 ALA A O 1
ATOM 2370 N N . LEU A 1 315 ? -12.019 -15.613 -4.930 1.00 96.31 315 LEU A N 1
ATOM 2371 C CA . LEU A 1 315 ? -12.150 -15.365 -3.491 1.00 96.31 315 LEU A CA 1
ATOM 2372 C C . LEU A 1 315 ? -13.455 -14.620 -3.180 1.00 96.31 315 LEU A C 1
ATOM 2374 O O . LEU A 1 315 ? -14.230 -15.078 -2.336 1.00 96.31 315 LEU A O 1
ATOM 2378 N N . ALA A 1 316 ? -13.745 -13.531 -3.899 1.00 95.69 316 ALA A N 1
ATOM 2379 C CA . ALA A 1 316 ? -14.970 -12.751 -3.713 1.00 95.69 316 ALA A CA 1
ATOM 2380 C C . ALA A 1 316 ? -16.238 -13.616 -3.859 1.00 95.69 316 ALA A C 1
ATOM 2382 O O . ALA A 1 316 ? -17.189 -13.482 -3.087 1.00 95.69 316 ALA A O 1
ATOM 2383 N N . ALA A 1 317 ? -16.245 -14.555 -4.810 1.00 96.31 317 ALA A N 1
ATOM 2384 C CA . ALA A 1 317 ? -17.347 -15.492 -5.021 1.00 96.31 317 ALA A CA 1
ATOM 2385 C C . ALA A 1 317 ? -17.459 -16.571 -3.924 1.00 96.31 317 ALA A C 1
ATOM 2387 O O . ALA A 1 317 ? -18.559 -17.066 -3.650 1.00 96.31 317 ALA A O 1
ATOM 2388 N N . LEU A 1 318 ? -16.345 -16.952 -3.293 1.00 97.81 318 LEU A N 1
ATOM 2389 C CA . LEU A 1 318 ? -16.309 -17.933 -2.206 1.00 97.81 318 LEU A CA 1
ATOM 2390 C C . LEU A 1 318 ? -16.741 -17.336 -0.862 1.00 97.81 318 LEU A C 1
ATOM 2392 O O . LEU A 1 318 ? -17.422 -18.022 -0.093 1.00 97.81 318 LEU A O 1
ATOM 2396 N N . LEU A 1 319 ? -16.408 -16.072 -0.589 1.00 97.56 319 LEU A N 1
ATOM 2397 C CA . LEU A 1 319 ? -16.629 -15.434 0.713 1.00 97.56 319 LEU A CA 1
ATOM 2398 C C . LEU A 1 319 ? -18.064 -15.554 1.248 1.00 97.56 319 LEU A C 1
ATOM 2400 O O . LEU A 1 319 ? -18.202 -15.993 2.389 1.00 97.56 319 LEU A O 1
ATOM 2404 N N . PRO A 1 320 ? -19.143 -15.307 0.476 1.00 97.44 320 PRO A N 1
ATOM 2405 C CA . PRO A 1 320 ? -20.506 -15.483 0.979 1.00 97.44 320 PRO A CA 1
ATOM 2406 C C . PRO A 1 320 ? -20.804 -16.903 1.487 1.00 97.44 320 PRO A C 1
ATOM 2408 O O . PRO A 1 320 ? -21.605 -17.084 2.404 1.00 97.44 320 PRO A O 1
ATOM 2411 N N . ARG A 1 321 ? -20.163 -17.929 0.906 1.00 97.12 321 ARG A N 1
ATOM 2412 C CA . ARG A 1 321 ? -20.310 -19.331 1.336 1.00 97.12 321 ARG A CA 1
ATOM 2413 C C . ARG A 1 321 ? -19.489 -19.644 2.584 1.00 97.12 321 ARG A C 1
ATOM 2415 O O . ARG A 1 321 ? -19.898 -20.519 3.343 1.00 97.12 321 ARG A O 1
ATOM 2422 N N . LEU A 1 322 ? -18.360 -18.964 2.774 1.00 96.94 322 LEU A N 1
ATOM 2423 C CA . LEU A 1 322 ? -17.496 -19.096 3.948 1.00 96.94 322 LEU A CA 1
ATOM 2424 C C . LEU A 1 322 ? -18.110 -18.381 5.159 1.00 96.94 322 LEU A C 1
ATOM 2426 O O . LEU A 1 322 ? -18.259 -18.971 6.225 1.00 96.94 322 LEU A O 1
ATOM 2430 N N . THR A 1 323 ? -18.530 -17.128 4.985 1.00 96.56 323 THR A N 1
ATOM 2431 C CA . THR A 1 323 ? -18.961 -16.249 6.082 1.00 96.56 323 THR A CA 1
ATOM 2432 C C . THR A 1 323 ? -20.445 -16.395 6.432 1.00 96.56 323 THR A C 1
ATOM 2434 O O . THR A 1 323 ? -20.844 -16.103 7.559 1.00 96.56 323 THR A O 1
ATOM 2437 N N . GLY A 1 324 ? -21.266 -16.909 5.507 1.00 95.94 324 GLY A N 1
ATOM 2438 C CA . GLY A 1 324 ? -22.708 -17.122 5.688 1.00 95.94 324 GLY A CA 1
ATOM 2439 C C . GLY A 1 324 ? -23.101 -18.399 6.444 1.00 95.94 324 GLY A C 1
ATOM 2440 O O . GLY A 1 324 ? -24.284 -18.738 6.504 1.00 95.94 324 GLY A O 1
ATOM 2441 N N . ARG A 1 325 ? -22.131 -19.141 6.986 1.00 95.38 325 ARG A N 1
ATOM 2442 C CA . ARG A 1 325 ? -22.362 -20.383 7.741 1.00 95.38 325 ARG A CA 1
ATOM 2443 C C . ARG A 1 325 ? -22.902 -20.109 9.143 1.00 95.38 325 ARG A C 1
ATOM 2445 O O . ARG A 1 325 ? -22.766 -19.008 9.676 1.00 95.38 325 ARG A O 1
ATOM 2452 N N . GLU A 1 326 ? -23.470 -21.134 9.775 1.00 96.25 326 GLU A N 1
ATOM 2453 C CA . GLU A 1 326 ? -23.768 -21.088 11.212 1.00 96.25 326 GLU A CA 1
ATOM 2454 C C . GLU A 1 326 ? -22.485 -20.796 12.010 1.00 96.25 326 GLU A C 1
ATOM 2456 O O . GLU A 1 326 ? -21.392 -21.171 11.586 1.00 96.25 326 GLU A O 1
ATOM 2461 N N . LEU A 1 327 ? -22.595 -20.051 13.111 1.00 96.19 327 LEU A N 1
ATOM 2462 C CA . LEU A 1 327 ? -21.424 -19.630 13.877 1.00 96.19 327 LEU A CA 1
ATOM 2463 C C . LEU A 1 327 ? -20.815 -20.818 14.647 1.00 96.19 327 LEU A C 1
ATOM 2465 O O . LEU A 1 327 ? -21.556 -21.552 15.307 1.00 96.19 327 LEU A O 1
ATOM 2469 N N . PRO A 1 328 ? -19.484 -21.007 14.605 1.00 95.19 328 PRO A N 1
ATOM 2470 C CA . PRO A 1 328 ? -18.802 -22.005 15.420 1.00 95.19 328 PRO A CA 1
ATOM 2471 C C . PRO A 1 328 ? -18.876 -21.663 16.912 1.00 95.19 328 PRO A C 1
ATOM 2473 O O . PRO A 1 328 ? -18.840 -20.501 17.312 1.00 95.19 328 PRO A O 1
ATOM 2476 N N . ALA A 1 329 ? -18.919 -22.695 17.754 1.00 91.81 329 ALA A N 1
ATOM 2477 C CA . ALA A 1 329 ? -18.901 -22.542 19.206 1.00 91.81 329 ALA A CA 1
ATOM 2478 C C . ALA A 1 329 ? -17.458 -22.479 19.728 1.00 91.81 329 ALA A C 1
ATOM 2480 O O . ALA A 1 329 ? -16.893 -23.500 20.123 1.00 91.81 329 ALA A O 1
ATOM 2481 N N . TYR A 1 330 ? -16.861 -21.287 19.717 1.00 94.69 330 TYR A N 1
ATOM 2482 C CA . TYR A 1 330 ? -15.570 -21.047 20.362 1.00 94.69 330 TYR A CA 1
ATOM 2483 C C . TYR A 1 330 ? -15.698 -21.080 21.889 1.00 94.69 330 TYR A C 1
ATOM 2485 O O . TYR A 1 330 ? -16.683 -20.604 22.459 1.00 94.69 330 TYR A O 1
ATOM 2493 N N . GLY A 1 331 ? -14.696 -21.663 22.546 1.00 91.12 331 GLY A N 1
ATOM 2494 C CA . GLY A 1 331 ? -14.565 -21.627 24.000 1.00 91.12 331 GLY A CA 1
ATOM 2495 C C . GLY A 1 331 ? -13.701 -20.457 24.462 1.00 91.12 331 GLY A C 1
ATOM 2496 O O . GLY A 1 331 ? -13.001 -19.834 23.666 1.00 91.12 331 GLY A O 1
ATOM 2497 N N . LEU A 1 332 ? -13.715 -20.210 25.767 1.00 90.75 332 LEU A N 1
ATOM 2498 C CA . LEU A 1 332 ? -12.781 -19.316 26.439 1.00 90.75 332 LEU A CA 1
ATOM 2499 C C . LEU A 1 332 ? -12.128 -20.094 27.583 1.00 90.75 332 LEU A C 1
ATOM 2501 O O . LEU A 1 332 ? -12.841 -20.681 28.402 1.00 90.75 332 LEU A O 1
ATOM 2505 N N . MET A 1 333 ? -10.798 -20.136 27.616 1.00 86.56 333 MET A N 1
ATOM 2506 C CA . MET A 1 333 ? -10.040 -20.776 28.691 1.00 86.56 333 MET A CA 1
ATOM 2507 C C . MET A 1 333 ? -9.236 -19.726 29.451 1.00 86.56 333 MET A C 1
ATOM 2509 O O . MET A 1 333 ? -8.463 -18.987 28.855 1.00 86.56 333 MET A O 1
ATOM 2513 N N . GLU A 1 334 ? -9.427 -19.680 30.767 1.00 79.25 334 GLU A N 1
ATOM 2514 C CA . GLU A 1 334 ? -8.639 -18.860 31.691 1.00 79.25 334 GLU A CA 1
ATOM 2515 C C . GLU A 1 334 ? -7.486 -19.711 32.241 1.00 79.25 334 GLU A C 1
ATOM 2517 O O . GLU A 1 334 ? -7.724 -20.796 32.783 1.00 79.25 334 GLU A O 1
ATOM 2522 N N . GLU A 1 335 ? -6.237 -19.246 32.122 1.00 63.66 335 GLU A N 1
ATOM 2523 C CA . GLU A 1 335 ? -5.074 -20.015 32.596 1.00 63.66 335 GLU A CA 1
ATOM 2524 C C . GLU A 1 335 ? -5.033 -20.161 34.127 1.00 63.66 335 GLU A C 1
ATOM 2526 O O . GLU A 1 335 ? -4.517 -21.147 34.663 1.00 63.66 335 GLU A O 1
ATOM 2531 N N . SER A 1 336 ? -5.574 -19.185 34.864 1.00 58.47 336 SER A N 1
ATOM 2532 C CA . SER A 1 336 ? -5.645 -19.225 36.324 1.00 58.47 336 SER A CA 1
ATOM 2533 C C . SER A 1 336 ? -6.725 -18.282 36.860 1.00 58.47 336 SER A C 1
ATOM 2535 O O . SER A 1 336 ? -6.786 -17.142 36.424 1.00 58.47 336 SER A O 1
ATOM 2537 N N . PRO A 1 337 ? -7.462 -18.634 37.930 1.00 54.31 337 PRO A N 1
ATOM 2538 C CA . PRO A 1 337 ? -8.364 -17.695 38.609 1.00 54.31 337 PRO A CA 1
ATOM 2539 C C . PRO A 1 337 ? -7.663 -16.452 39.206 1.00 54.31 337 PRO A C 1
ATOM 2541 O O . PRO A 1 337 ? -8.331 -15.560 39.724 1.00 54.31 337 PRO A O 1
ATOM 2544 N N . SER A 1 338 ? -6.324 -16.394 39.184 1.00 51.97 338 SER A N 1
ATOM 2545 C CA . SER A 1 338 ? -5.515 -15.242 39.605 1.00 51.97 338 SER A CA 1
ATOM 2546 C C . SER A 1 338 ? -4.951 -14.395 38.455 1.00 51.97 338 SER A C 1
ATOM 2548 O O . SER A 1 338 ? -4.346 -13.363 38.739 1.00 51.97 338 SER A O 1
ATOM 2550 N N . ARG A 1 339 ? -5.081 -14.835 37.195 1.00 54.56 339 ARG A N 1
ATOM 2551 C CA . ARG A 1 339 ? -4.697 -14.084 35.991 1.00 54.56 339 ARG A CA 1
ATOM 2552 C C . ARG A 1 339 ? -5.913 -14.045 35.064 1.00 54.56 339 ARG A C 1
ATOM 2554 O O . ARG A 1 339 ? -6.325 -15.105 34.613 1.00 54.56 339 ARG A O 1
ATOM 2561 N N . PRO A 1 340 ? -6.500 -12.872 34.788 1.00 59.22 340 PRO A N 1
ATOM 2562 C CA . PRO A 1 340 ? -7.667 -12.780 33.912 1.00 59.22 340 PRO A CA 1
ATOM 2563 C C . PRO A 1 340 ? -7.345 -13.113 32.447 1.00 59.22 340 PRO A C 1
ATOM 2565 O O . PRO A 1 340 ? -8.271 -13.162 31.646 1.00 59.22 340 PRO A O 1
ATOM 2568 N N . ASP A 1 341 ? -6.064 -13.341 32.132 1.00 73.56 341 ASP A N 1
ATOM 2569 C CA . ASP A 1 341 ? -5.514 -13.688 30.825 1.00 73.56 341 ASP A CA 1
ATOM 2570 C C . ASP A 1 341 ? -6.190 -14.953 30.282 1.00 73.56 341 ASP A C 1
ATOM 2572 O O . ASP A 1 341 ? -5.837 -16.090 30.615 1.00 73.56 341 ASP A O 1
ATOM 2576 N N . ALA A 1 342 ? -7.231 -14.730 29.486 1.00 86.00 342 ALA A N 1
ATOM 2577 C CA . ALA A 1 342 ? -7.978 -15.777 28.828 1.00 86.00 342 ALA A CA 1
ATOM 2578 C C . ALA A 1 342 ? -7.582 -15.863 27.358 1.00 86.00 342 ALA A C 1
ATOM 2580 O O . ALA A 1 342 ? -7.180 -14.873 26.736 1.00 86.00 342 ALA A O 1
ATOM 2581 N N . HIS A 1 343 ? -7.747 -17.050 26.786 1.00 90.19 343 HIS A N 1
ATOM 2582 C CA . HIS A 1 343 ? -7.577 -17.242 25.359 1.00 90.19 343 HIS A CA 1
ATOM 2583 C C . HIS A 1 343 ? -8.735 -17.989 24.712 1.00 90.19 343 HIS A C 1
ATOM 2585 O O . HIS A 1 343 ? -9.433 -18.804 25.329 1.00 90.19 343 HIS A O 1
ATOM 2591 N N . LEU A 1 344 ? -8.941 -17.678 23.435 1.00 93.19 344 LEU A N 1
ATOM 2592 C CA . LEU A 1 344 ? -9.940 -18.326 22.600 1.00 93.19 344 LEU A CA 1
ATOM 2593 C C . LEU A 1 344 ? -9.545 -19.781 22.338 1.00 93.19 344 LEU A C 1
ATOM 2595 O O . LEU A 1 344 ? -8.437 -20.078 21.900 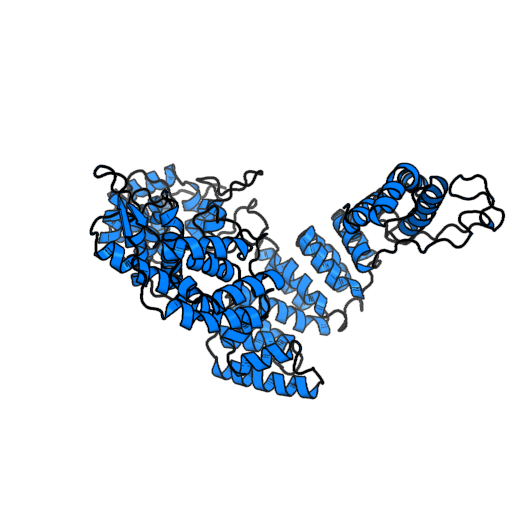1.00 93.19 344 LEU A O 1
ATOM 2599 N N . VAL A 1 345 ? -10.480 -20.701 22.573 1.00 93.94 345 VAL A N 1
ATOM 2600 C CA . VAL A 1 345 ? -10.274 -22.130 22.319 1.00 93.94 345 VAL A CA 1
ATOM 2601 C C . VAL A 1 345 ? -10.909 -22.503 20.989 1.00 93.94 345 VAL A C 1
ATOM 2603 O O . VAL A 1 345 ? -12.139 -22.522 20.859 1.00 93.94 345 VAL A O 1
ATOM 2606 N N . THR A 1 346 ? -10.059 -22.834 20.018 1.00 93.50 346 THR A N 1
ATOM 2607 C CA . THR A 1 346 ? -10.474 -23.318 18.700 1.00 93.50 346 THR A CA 1
ATOM 2608 C C . THR A 1 346 ? -11.211 -24.662 18.813 1.00 93.50 346 THR A C 1
ATOM 2610 O O . THR A 1 346 ? -10.689 -25.601 19.422 1.00 93.50 346 THR A O 1
ATOM 2613 N N . PRO A 1 347 ? -12.406 -24.801 18.209 1.00 94.25 347 PRO A N 1
ATOM 2614 C CA . PRO A 1 347 ? -13.119 -26.074 18.129 1.00 94.25 347 PRO A CA 1
ATOM 2615 C C . PRO A 1 347 ? -12.270 -27.203 17.525 1.00 94.25 347 PRO A C 1
ATOM 2617 O O . PRO A 1 347 ? -11.653 -27.034 16.476 1.00 94.25 347 PRO A O 1
ATOM 2620 N N . GLU A 1 348 ? -12.312 -28.395 18.129 1.00 92.00 348 GLU A N 1
ATOM 2621 C CA . GLU A 1 348 ? -11.504 -29.559 17.715 1.00 92.00 348 GLU A CA 1
ATOM 2622 C C . GLU A 1 348 ? -11.590 -29.901 16.209 1.00 92.00 348 GLU A C 1
ATOM 2624 O O . GLU A 1 348 ? -10.543 -30.159 15.606 1.00 92.00 348 GLU A O 1
ATOM 2629 N N . PRO A 1 349 ? -12.767 -29.849 15.541 1.00 90.50 349 PRO A N 1
ATOM 2630 C CA . PRO A 1 349 ? -12.841 -30.096 14.099 1.00 90.50 349 PRO A CA 1
ATOM 2631 C C . PRO A 1 349 ? -12.016 -29.110 13.258 1.00 90.50 349 PRO A C 1
ATOM 2633 O O . PRO A 1 349 ? -11.494 -29.491 12.210 1.00 90.50 349 PRO A O 1
ATOM 2636 N N . LEU A 1 350 ? -11.866 -27.863 13.720 1.00 95.62 350 LEU A N 1
ATOM 2637 C CA . LEU A 1 350 ? -11.119 -26.826 13.009 1.00 95.62 350 LEU A CA 1
ATOM 2638 C C . LEU A 1 350 ? -9.606 -27.006 13.146 1.00 95.62 350 LEU A C 1
ATOM 2640 O O . LEU A 1 350 ? -8.890 -26.668 12.216 1.00 95.62 350 LEU A O 1
ATOM 2644 N N . LEU A 1 351 ? -9.107 -27.637 14.215 1.00 94.19 351 LEU A N 1
ATOM 2645 C CA . LEU A 1 351 ? -7.668 -27.906 14.369 1.00 94.19 351 LEU A CA 1
ATOM 2646 C C . LEU A 1 351 ? -7.119 -28.797 13.241 1.00 94.19 351 LEU A C 1
ATOM 2648 O O . LEU A 1 351 ? -6.026 -28.572 12.722 1.00 94.19 351 LEU A O 1
ATOM 2652 N N . THR A 1 352 ? -7.895 -29.803 12.821 1.00 94.00 352 THR A N 1
ATOM 2653 C CA . THR A 1 352 ? -7.508 -30.676 11.696 1.00 94.00 352 THR A CA 1
ATOM 2654 C C . THR A 1 352 ? -7.540 -29.918 10.369 1.00 94.00 352 THR A C 1
ATOM 2656 O O . THR A 1 352 ? -6.667 -30.114 9.521 1.00 94.00 352 THR A O 1
ATOM 2659 N N . LEU A 1 353 ? -8.535 -29.045 10.195 1.00 96.62 353 LEU A N 1
ATOM 2660 C CA . LEU A 1 353 ? -8.657 -28.190 9.020 1.00 96.62 353 LEU A CA 1
ATOM 2661 C C . LEU A 1 353 ? -7.491 -27.201 8.934 1.00 96.62 353 LEU A C 1
ATOM 2663 O O . LEU A 1 353 ? -6.888 -27.050 7.877 1.00 96.62 353 LEU A O 1
ATOM 2667 N N . GLU A 1 354 ? -7.121 -26.592 10.055 1.00 95.81 354 GLU A N 1
ATOM 2668 C CA . GLU A 1 354 ? -6.009 -25.659 10.158 1.00 95.81 354 GLU A CA 1
ATOM 2669 C C . GLU A 1 354 ? -4.672 -26.318 9.791 1.00 95.81 354 GLU A C 1
ATOM 2671 O O . GLU A 1 354 ? -3.911 -25.753 9.010 1.00 95.81 354 GLU A O 1
ATOM 2676 N N . ALA A 1 355 ? -4.409 -27.542 10.252 1.00 94.69 355 ALA A N 1
ATOM 2677 C CA . ALA A 1 355 ? -3.216 -28.290 9.843 1.00 94.69 355 ALA A CA 1
ATOM 2678 C C . ALA A 1 355 ? -3.222 -28.670 8.345 1.00 94.69 355 ALA A C 1
ATOM 2680 O O . ALA A 1 355 ? -2.176 -28.924 7.739 1.00 94.69 355 ALA A O 1
ATOM 2681 N N . ALA A 1 356 ? -4.399 -28.765 7.719 1.00 96.00 356 ALA A N 1
ATOM 2682 C CA . ALA A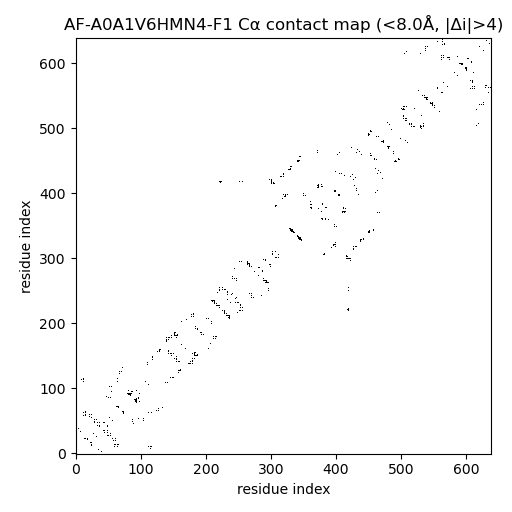 1 356 ? -4.504 -28.935 6.273 1.00 96.00 356 ALA A CA 1
ATOM 2683 C C . ALA A 1 356 ? -4.261 -27.618 5.524 1.00 96.00 356 ALA A C 1
ATOM 2685 O O . ALA A 1 356 ? -3.560 -27.634 4.514 1.00 96.00 356 ALA A O 1
ATOM 2686 N N . TRP A 1 357 ? -4.765 -26.505 6.059 1.00 96.44 357 TRP A N 1
ATOM 2687 C CA . TRP A 1 357 ? -4.545 -25.157 5.545 1.00 96.44 357 TRP A CA 1
ATOM 2688 C C . TRP A 1 357 ? -3.067 -24.756 5.551 1.00 96.44 357 TRP A C 1
ATOM 2690 O O . TRP A 1 357 ? -2.562 -24.311 4.527 1.00 96.44 357 TRP A O 1
ATOM 2700 N N . GLU A 1 358 ? -2.332 -25.020 6.639 1.00 93.19 358 GLU A N 1
ATOM 2701 C CA . GLU A 1 358 ? -0.886 -24.727 6.739 1.00 93.19 358 GLU A CA 1
ATOM 2702 C C . GLU A 1 358 ? -0.048 -25.403 5.630 1.00 93.19 358 GLU A C 1
ATOM 2704 O O . GLU A 1 358 ? 1.076 -24.993 5.364 1.00 93.19 358 GLU A O 1
ATOM 2709 N N . ARG A 1 359 ? -0.569 -26.444 4.961 1.00 93.12 359 ARG A N 1
ATOM 2710 C CA . ARG A 1 359 ? 0.122 -27.121 3.848 1.00 93.12 359 ARG A CA 1
ATOM 2711 C C . ARG A 1 359 ? -0.129 -26.484 2.480 1.00 93.12 359 ARG A C 1
ATOM 2713 O O . ARG A 1 359 ? 0.576 -26.834 1.533 1.00 93.12 359 ARG A O 1
ATOM 2720 N N . VAL A 1 360 ? -1.158 -25.647 2.352 1.00 94.06 360 VAL A N 1
ATOM 2721 C CA . VAL A 1 360 ? -1.539 -24.986 1.091 1.00 94.06 360 VAL A CA 1
ATOM 2722 C C . VAL A 1 360 ? -1.336 -23.476 1.134 1.00 94.06 360 VAL A C 1
ATOM 2724 O O . VAL A 1 360 ? -1.133 -22.883 0.079 1.00 94.06 360 VAL A O 1
ATOM 2727 N N . TRP A 1 361 ? -1.366 -22.874 2.324 1.00 92.56 361 TRP A N 1
ATOM 2728 C CA . TRP A 1 361 ? -1.106 -21.455 2.518 1.00 92.56 361 TRP A CA 1
ATOM 2729 C C . TRP A 1 361 ? 0.389 -21.144 2.324 1.00 92.56 361 TRP A C 1
ATOM 2731 O O . TRP A 1 361 ? 1.219 -21.835 2.919 1.00 92.56 361 TRP A O 1
ATOM 2741 N N . PRO A 1 362 ? 0.751 -20.161 1.478 1.00 88.25 362 PRO A N 1
ATOM 2742 C CA . PRO A 1 362 ? 2.147 -19.917 1.114 1.00 88.25 362 PRO A CA 1
ATOM 2743 C C . PRO A 1 362 ? 2.921 -19.079 2.135 1.00 88.25 362 PRO A C 1
ATOM 2745 O O . PRO A 1 362 ? 4.144 -19.186 2.181 1.00 88.25 362 PRO A O 1
ATOM 2748 N N . LEU A 1 363 ? 2.232 -18.264 2.935 1.00 84.69 363 LEU A N 1
ATOM 2749 C CA . LEU A 1 363 ? 2.876 -17.279 3.797 1.00 84.69 363 LEU A CA 1
ATOM 2750 C C . LEU A 1 363 ? 3.168 -17.817 5.208 1.00 84.69 363 LEU A C 1
ATOM 2752 O O . LEU A 1 363 ? 2.431 -18.660 5.734 1.00 84.69 363 LEU A O 1
ATOM 2756 N N . GLY A 1 364 ? 4.223 -17.295 5.844 1.00 76.75 364 GLY A N 1
ATOM 2757 C CA . GLY A 1 364 ? 4.637 -17.664 7.202 1.00 76.75 364 GLY A CA 1
ATOM 2758 C C . GLY A 1 364 ? 3.673 -17.180 8.291 1.00 76.75 364 GLY A C 1
ATOM 2759 O O . GLY A 1 364 ? 2.672 -16.529 8.011 1.00 76.75 364 GLY A O 1
ATOM 2760 N N . ARG A 1 365 ? 3.943 -17.482 9.568 1.00 69.94 365 ARG A N 1
ATOM 2761 C CA . ARG A 1 365 ? 3.152 -16.890 10.666 1.00 69.94 365 ARG A CA 1
ATOM 2762 C C . ARG A 1 365 ? 3.534 -15.415 10.818 1.00 69.94 365 ARG A C 1
ATOM 2764 O O . ARG A 1 365 ? 4.729 -15.151 10.930 1.00 69.94 365 ARG A O 1
ATOM 2771 N N . PRO A 1 366 ? 2.565 -14.485 10.891 1.00 68.88 366 PRO A N 1
ATOM 2772 C CA . PRO A 1 366 ? 2.871 -13.063 10.982 1.00 68.88 366 PRO A CA 1
ATOM 2773 C C . PRO A 1 366 ? 3.640 -12.762 12.281 1.00 68.88 366 PRO A C 1
ATOM 2775 O O . PRO A 1 366 ? 3.201 -13.200 13.356 1.00 68.88 366 PRO A O 1
ATOM 2778 N N . PRO A 1 367 ? 4.765 -12.030 12.209 1.00 57.03 367 PRO A N 1
ATOM 2779 C CA . PRO A 1 367 ? 5.585 -11.732 13.379 1.00 57.03 367 PRO A CA 1
ATOM 2780 C C . PRO A 1 367 ? 4.968 -10.653 14.287 1.00 57.03 367 PRO A C 1
ATOM 2782 O O . PRO A 1 367 ? 5.296 -10.614 15.473 1.00 57.03 367 PRO A O 1
ATOM 2785 N N . GLY A 1 368 ? 4.048 -9.824 13.771 1.00 68.50 368 GLY A N 1
ATOM 2786 C CA . GLY A 1 368 ? 3.615 -8.582 14.422 1.00 68.50 368 GLY A CA 1
ATOM 2787 C C . GLY A 1 368 ? 2.109 -8.392 14.649 1.00 68.50 368 GLY A C 1
ATOM 2788 O O . GLY A 1 368 ? 1.287 -9.315 14.556 1.00 68.50 368 GLY A O 1
ATOM 2789 N N . THR A 1 369 ? 1.778 -7.148 15.007 1.00 70.56 369 THR A N 1
ATOM 2790 C CA . THR A 1 369 ? 0.429 -6.627 15.297 1.00 70.56 369 THR A CA 1
ATOM 2791 C C . THR A 1 369 ? -0.324 -6.191 14.040 1.00 70.56 369 THR A C 1
ATOM 2793 O O . THR A 1 369 ? -1.549 -6.065 14.099 1.00 70.56 369 THR A O 1
ATOM 2796 N N . SER A 1 370 ? 0.395 -5.989 12.930 1.00 64.94 370 SER A N 1
ATOM 2797 C CA . SER A 1 370 ? -0.149 -5.638 11.619 1.00 64.94 370 SER A CA 1
ATOM 2798 C C . SER A 1 370 ? -0.782 -6.850 10.933 1.00 64.94 370 SER A C 1
ATOM 2800 O O . SER A 1 370 ? -0.394 -8.000 11.166 1.00 64.94 370 SER A O 1
ATOM 2802 N N . LEU A 1 371 ? -1.794 -6.579 10.108 1.00 63.12 371 LEU A N 1
ATOM 2803 C CA . LEU A 1 371 ? -2.372 -7.570 9.205 1.00 63.12 371 LEU A CA 1
ATOM 2804 C C . LEU A 1 371 ? -1.601 -7.684 7.892 1.00 63.12 371 LEU A C 1
ATOM 2806 O O . LEU A 1 371 ? -1.877 -8.630 7.170 1.00 63.12 371 LEU A O 1
ATOM 2810 N N . ARG A 1 372 ? -0.667 -6.786 7.560 1.00 60.00 372 ARG A N 1
ATOM 2811 C CA . ARG A 1 372 ? 0.091 -6.875 6.304 1.00 60.00 372 ARG A CA 1
ATOM 2812 C C . ARG A 1 372 ? 1.200 -7.930 6.401 1.00 60.00 372 ARG A C 1
ATOM 2814 O O . ARG A 1 372 ? 1.726 -8.201 7.481 1.00 60.00 372 ARG A O 1
ATOM 2821 N N . ALA A 1 373 ? 1.484 -8.599 5.284 1.00 58.44 373 ALA A N 1
ATOM 2822 C CA . ALA A 1 373 ? 2.672 -9.441 5.154 1.00 58.44 373 ALA A CA 1
ATOM 2823 C C . ALA A 1 373 ? 3.894 -8.555 4.868 1.00 58.44 373 ALA A C 1
ATOM 2825 O O . ALA A 1 373 ? 3.722 -7.434 4.393 1.00 58.44 373 ALA A O 1
ATOM 2826 N N . ASP A 1 374 ? 5.098 -9.057 5.150 1.00 58.25 374 ASP A N 1
ATOM 2827 C CA . ASP A 1 374 ? 6.332 -8.408 4.697 1.00 58.25 374 ASP A CA 1
ATOM 2828 C C . ASP A 1 374 ? 6.322 -8.328 3.159 1.00 58.25 374 ASP A C 1
ATOM 2830 O O . ASP A 1 374 ? 5.820 -9.245 2.507 1.00 58.25 374 ASP A O 1
ATOM 2834 N N . ASP A 1 375 ? 6.879 -7.263 2.573 1.00 55.50 375 ASP A N 1
ATOM 2835 C CA . ASP A 1 375 ? 6.791 -6.994 1.122 1.00 55.50 375 ASP A CA 1
ATOM 2836 C C . ASP A 1 375 ? 7.392 -8.104 0.235 1.00 55.50 375 ASP A C 1
ATOM 2838 O O . ASP A 1 375 ? 7.047 -8.228 -0.939 1.00 55.50 375 ASP A O 1
ATOM 2842 N N . ASP A 1 376 ? 8.238 -8.966 0.804 1.00 57.41 376 ASP A N 1
ATOM 2843 C CA . ASP A 1 376 ? 8.833 -10.120 0.123 1.00 57.41 376 ASP A CA 1
ATOM 2844 C C . ASP A 1 376 ? 7.917 -11.373 0.095 1.00 57.41 376 ASP A C 1
ATOM 2846 O O . ASP A 1 376 ? 8.249 -12.382 -0.540 1.00 57.41 376 ASP A O 1
ATOM 2850 N N . GLU A 1 377 ? 6.772 -11.348 0.789 1.00 67.62 377 GLU A N 1
ATOM 2851 C CA . GLU A 1 377 ? 5.820 -12.457 0.930 1.00 67.62 377 GLU A CA 1
ATOM 2852 C C . GLU A 1 377 ? 4.490 -12.193 0.186 1.00 67.62 377 GLU A C 1
ATOM 2854 O O . GLU A 1 377 ? 3.613 -11.494 0.686 1.00 67.62 377 GLU A O 1
ATOM 2859 N N . ASP A 1 378 ? 4.264 -12.855 -0.961 1.00 77.06 378 ASP A N 1
ATOM 2860 C CA . ASP A 1 378 ? 3.015 -12.732 -1.741 1.00 77.06 378 ASP A CA 1
ATOM 2861 C C . ASP A 1 378 ? 2.165 -14.025 -1.751 1.00 77.06 378 ASP A C 1
ATOM 2863 O O . ASP A 1 378 ? 2.595 -15.098 -2.196 1.00 77.06 378 ASP A O 1
ATOM 2867 N N . ALA A 1 379 ? 0.916 -13.926 -1.275 1.00 85.25 379 ALA A N 1
ATOM 2868 C CA . ALA A 1 379 ? -0.056 -15.024 -1.277 1.00 85.25 379 ALA A CA 1
ATOM 2869 C C . ALA A 1 379 ? -0.719 -15.277 -2.643 1.00 85.25 379 ALA A C 1
ATOM 2871 O O . ALA A 1 379 ? -1.326 -16.341 -2.840 1.00 85.25 379 ALA A O 1
ATOM 2872 N N . TRP A 1 380 ? -0.619 -14.319 -3.564 1.00 88.88 380 TRP A N 1
ATOM 2873 C CA . TRP A 1 380 ? -1.311 -14.293 -4.850 1.00 88.88 380 TRP A CA 1
ATOM 2874 C C . TRP A 1 380 ? -0.475 -14.802 -6.025 1.00 88.88 380 TRP A C 1
ATOM 2876 O O . TRP A 1 380 ? -0.942 -14.798 -7.161 1.00 88.88 380 TRP A O 1
ATOM 2886 N N . VAL A 1 381 ? 0.719 -15.343 -5.770 1.00 83.56 381 VAL A N 1
ATOM 2887 C CA . VAL A 1 381 ? 1.511 -16.025 -6.803 1.00 83.56 381 VAL A CA 1
ATOM 2888 C C . VAL A 1 381 ? 0.681 -17.149 -7.437 1.00 83.56 381 VAL A C 1
ATOM 2890 O O . VAL A 1 381 ? 0.278 -18.082 -6.744 1.00 83.56 381 VAL A O 1
ATOM 2893 N N . ASP A 1 382 ? 0.478 -17.104 -8.758 1.00 78.38 382 ASP A N 1
ATOM 2894 C CA . ASP A 1 382 ? -0.544 -17.870 -9.502 1.00 78.38 382 ASP A CA 1
ATOM 2895 C C . ASP A 1 382 ? -0.746 -19.337 -9.042 1.00 78.38 382 ASP A C 1
ATOM 2897 O O . ASP A 1 382 ? -1.841 -19.771 -8.660 1.00 78.38 382 ASP A O 1
ATOM 2901 N N . VAL A 1 383 ? 0.335 -20.124 -8.996 1.00 82.56 383 VAL A N 1
ATOM 2902 C CA . VAL A 1 383 ? 0.269 -21.545 -8.602 1.00 82.56 383 VAL A CA 1
ATOM 2903 C C . VAL A 1 383 ? -0.077 -21.729 -7.119 1.00 82.56 383 VAL A C 1
ATOM 2905 O O . VAL A 1 383 ? -0.701 -22.731 -6.758 1.00 82.56 383 VAL A O 1
ATOM 2908 N N . ALA A 1 384 ? 0.353 -20.816 -6.249 1.00 84.38 384 ALA A N 1
ATOM 2909 C CA . ALA A 1 384 ? 0.017 -20.834 -4.828 1.00 84.38 384 ALA A CA 1
ATOM 2910 C C . ALA A 1 384 ? -1.438 -20.398 -4.608 1.00 84.38 384 ALA A C 1
ATOM 2912 O O . ALA A 1 384 ? -2.181 -21.128 -3.948 1.00 84.38 384 ALA A O 1
ATOM 2913 N N . ALA A 1 385 ? -1.851 -19.300 -5.247 1.00 91.00 385 ALA A N 1
ATOM 2914 C CA . ALA A 1 385 ? -3.208 -18.763 -5.227 1.00 91.00 385 ALA A CA 1
ATOM 2915 C C . ALA A 1 385 ? -4.262 -19.814 -5.569 1.00 91.00 385 ALA A C 1
ATOM 2917 O O . ALA A 1 385 ? -5.157 -20.114 -4.775 1.00 91.00 385 ALA A O 1
ATOM 2918 N N . SER A 1 386 ? -4.081 -20.476 -6.712 1.00 92.75 386 SER A N 1
ATOM 2919 C CA . SER A 1 386 ? -4.986 -21.526 -7.180 1.00 92.75 386 SER A CA 1
ATOM 2920 C C . SER A 1 386 ? -5.167 -22.660 -6.157 1.00 92.75 386 SER A C 1
ATOM 2922 O O . SER A 1 386 ? -6.275 -23.156 -5.960 1.00 92.75 386 SER A O 1
ATOM 2924 N N . ARG A 1 387 ? -4.099 -23.063 -5.450 1.00 93.81 387 ARG A N 1
ATOM 2925 C CA . ARG A 1 387 ? -4.152 -24.179 -4.485 1.00 93.81 387 ARG A CA 1
ATOM 2926 C C . ARG A 1 387 ? -4.982 -23.857 -3.253 1.00 93.81 387 ARG A C 1
ATOM 2928 O O . ARG A 1 387 ? -5.752 -24.711 -2.808 1.00 93.81 387 ARG A O 1
ATOM 2935 N N . TRP A 1 388 ? -4.793 -22.678 -2.665 1.00 96.00 388 TRP A N 1
ATOM 2936 C CA . TRP A 1 388 ? -5.537 -22.314 -1.463 1.00 96.00 388 TRP A CA 1
ATOM 2937 C C . TRP A 1 388 ? -6.978 -21.906 -1.804 1.00 96.00 388 TRP A C 1
ATOM 2939 O O . TRP A 1 388 ? -7.883 -22.233 -1.038 1.00 96.00 388 TRP A O 1
ATOM 2949 N N . LEU A 1 389 ? -7.237 -21.330 -2.985 1.00 97.56 389 LEU A N 1
ATOM 2950 C CA . LEU A 1 389 ? -8.597 -21.092 -3.488 1.00 97.56 389 LEU A CA 1
ATOM 2951 C C . LEU A 1 389 ? -9.378 -22.402 -3.686 1.00 97.56 389 LEU A C 1
ATOM 2953 O O . LEU A 1 389 ? -10.513 -22.522 -3.215 1.00 97.56 389 LEU A O 1
ATOM 2957 N N . ASP A 1 390 ? -8.761 -23.414 -4.306 1.00 97.44 390 ASP A N 1
ATOM 2958 C CA . ASP A 1 390 ? -9.353 -24.751 -4.455 1.00 97.44 390 ASP A CA 1
ATOM 2959 C C . ASP A 1 390 ? -9.655 -25.393 -3.092 1.00 97.44 390 ASP A C 1
ATOM 2961 O O . ASP A 1 390 ? -10.696 -26.035 -2.908 1.00 97.44 390 ASP A O 1
ATOM 2965 N N . PHE A 1 391 ? -8.767 -25.195 -2.112 1.00 98.06 391 PHE A N 1
ATOM 2966 C CA . PHE A 1 391 ? -8.989 -25.652 -0.744 1.00 98.06 391 PHE A CA 1
ATOM 2967 C C . PHE A 1 391 ? -10.229 -24.995 -0.125 1.00 98.06 391 PHE A C 1
ATOM 2969 O O . PHE A 1 391 ? -11.092 -25.706 0.391 1.00 98.06 391 PHE A O 1
ATOM 2976 N N . LEU A 1 392 ? -10.369 -23.668 -0.215 1.00 98.06 392 LEU A N 1
ATOM 2977 C CA . LEU A 1 392 ? -11.541 -22.948 0.303 1.00 98.06 392 LEU A CA 1
ATOM 2978 C C . LEU A 1 392 ? -12.841 -23.381 -0.388 1.00 98.06 392 LEU A C 1
ATOM 2980 O O . LEU A 1 392 ? -13.880 -23.518 0.260 1.00 98.06 392 LEU A O 1
ATOM 2984 N N . ALA A 1 393 ? -12.791 -23.639 -1.698 1.00 97.81 393 ALA A N 1
ATOM 2985 C CA . ALA A 1 393 ? -13.937 -24.136 -2.452 1.00 97.81 393 ALA A CA 1
ATOM 2986 C C . ALA A 1 393 ? -14.400 -25.524 -1.973 1.00 97.81 393 ALA A C 1
ATOM 2988 O O . ALA A 1 393 ? -15.607 -25.799 -1.945 1.00 97.81 393 ALA A O 1
ATOM 2989 N N . ALA A 1 394 ? -13.455 -26.387 -1.586 1.00 98.00 394 ALA A N 1
ATOM 2990 C CA . ALA A 1 394 ? -13.718 -27.725 -1.061 1.00 98.00 394 ALA A CA 1
ATOM 2991 C C . ALA A 1 394 ? -14.113 -27.736 0.426 1.00 98.00 394 ALA A C 1
ATOM 2993 O O . ALA A 1 394 ? -14.868 -28.620 0.838 1.00 98.00 394 ALA A O 1
ATOM 2994 N N . HIS A 1 395 ? -13.649 -26.754 1.204 1.00 97.56 395 HIS A N 1
ATOM 2995 C CA . HIS A 1 395 ? -13.806 -26.687 2.658 1.00 97.56 395 HIS A CA 1
ATOM 2996 C C . HIS A 1 395 ? -14.471 -25.384 3.123 1.00 97.56 395 HIS A C 1
ATOM 2998 O O . HIS A 1 395 ? -13.800 -24.514 3.684 1.00 97.56 395 HIS A O 1
ATOM 3004 N N . PRO A 1 396 ? -15.800 -25.228 2.963 1.00 97.25 396 PRO A N 1
ATOM 3005 C CA . PRO A 1 396 ? -16.493 -24.030 3.423 1.00 97.25 396 PRO A CA 1
ATOM 3006 C C . PRO A 1 396 ? -16.349 -23.758 4.930 1.00 97.25 396 PRO A C 1
ATOM 3008 O O . PRO A 1 396 ? -16.433 -22.611 5.357 1.00 97.25 396 PRO A O 1
ATOM 3011 N N . GLU A 1 397 ? -16.121 -24.799 5.738 1.00 96.94 397 GLU A N 1
ATOM 3012 C CA . GLU A 1 397 ? -15.785 -24.706 7.165 1.00 96.94 397 GLU A CA 1
ATOM 3013 C C . GLU A 1 397 ? -14.524 -23.878 7.465 1.00 96.94 397 GLU A C 1
ATOM 3015 O O . GLU A 1 397 ? -14.322 -23.478 8.606 1.00 96.94 397 GLU A O 1
ATOM 3020 N N . ALA A 1 398 ? -13.706 -23.550 6.461 1.00 97.50 398 ALA A N 1
ATOM 3021 C CA . ALA A 1 398 ? -12.585 -22.626 6.611 1.00 97.50 398 ALA A CA 1
ATOM 3022 C C . ALA A 1 398 ? -13.024 -21.239 7.111 1.00 97.50 398 ALA A C 1
ATOM 3024 O O . ALA A 1 398 ? -12.302 -20.617 7.886 1.00 97.50 398 ALA A O 1
ATOM 3025 N N . GLY A 1 399 ? -14.240 -20.798 6.762 1.00 97.12 399 GLY A N 1
ATOM 3026 C CA . GLY A 1 399 ? -14.833 -19.551 7.265 1.00 97.12 399 GLY A CA 1
ATOM 3027 C C . GLY A 1 399 ? -15.216 -19.565 8.752 1.00 97.12 399 GLY A C 1
ATOM 3028 O O . GLY A 1 399 ? -15.698 -18.557 9.273 1.00 97.12 399 GLY A O 1
ATOM 3029 N N . ASP A 1 400 ? -15.024 -20.697 9.432 1.00 97.69 400 ASP A N 1
ATOM 3030 C CA . ASP A 1 400 ? -15.256 -20.854 10.866 1.00 97.69 400 ASP A CA 1
ATOM 3031 C C . ASP A 1 400 ? -13.949 -20.737 11.678 1.00 97.69 400 ASP A C 1
ATOM 3033 O O . ASP A 1 400 ? -14.016 -20.631 12.898 1.00 97.69 400 ASP A O 1
ATOM 3037 N N . SER A 1 401 ? -12.767 -20.736 11.043 1.00 97.81 401 SER A N 1
ATOM 3038 C CA . SER A 1 401 ? -11.472 -20.606 11.731 1.00 97.81 401 SER A CA 1
ATOM 3039 C C . SER A 1 401 ? -10.981 -19.159 11.731 1.00 97.81 401 SER A C 1
ATOM 3041 O O . SER A 1 401 ? -10.637 -18.615 10.684 1.00 97.81 401 SER A O 1
ATOM 3043 N N . LEU A 1 402 ? -10.851 -18.560 12.919 1.00 97.25 402 LEU A N 1
ATOM 3044 C CA . LEU A 1 402 ? -10.254 -17.225 13.090 1.00 97.25 402 LEU A CA 1
ATOM 3045 C C . LEU A 1 402 ? -8.825 -17.143 12.536 1.00 97.25 402 LEU A C 1
ATOM 3047 O O . LEU A 1 402 ? -8.425 -16.093 12.048 1.00 97.25 402 LEU A O 1
ATOM 3051 N N . ARG A 1 403 ? -8.073 -18.250 12.562 1.00 94.69 403 ARG A N 1
ATOM 3052 C CA . ARG A 1 403 ? -6.716 -18.315 12.010 1.00 94.69 403 ARG A CA 1
ATOM 3053 C C . ARG A 1 403 ? -6.714 -18.260 10.483 1.00 94.69 403 ARG A C 1
ATOM 3055 O O . ARG A 1 403 ? -5.911 -17.541 9.908 1.00 94.69 403 ARG A O 1
ATOM 3062 N N . ILE A 1 404 ? -7.619 -18.991 9.830 1.00 96.69 404 ILE A N 1
ATOM 3063 C CA . ILE A 1 404 ? -7.737 -18.952 8.365 1.00 96.69 404 ILE A CA 1
ATOM 3064 C C . ILE A 1 404 ? -8.275 -17.590 7.910 1.00 96.69 404 ILE A C 1
ATOM 3066 O O . ILE A 1 404 ? -7.797 -17.051 6.919 1.00 96.69 404 ILE A O 1
ATOM 3070 N N . LEU A 1 405 ? -9.230 -17.002 8.638 1.00 97.00 405 LEU A N 1
ATOM 3071 C CA . LEU A 1 405 ? -9.727 -15.653 8.339 1.00 97.00 405 LEU A CA 1
ATOM 3072 C C . LEU A 1 405 ? -8.619 -14.590 8.440 1.00 97.00 405 LEU A C 1
ATOM 3074 O O . LEU A 1 405 ? -8.567 -13.713 7.586 1.00 97.00 405 LEU A O 1
ATOM 3078 N N . ASP A 1 406 ? -7.740 -14.688 9.443 1.00 94.06 406 ASP A N 1
ATOM 3079 C CA . ASP A 1 406 ? -6.569 -13.812 9.635 1.00 94.06 406 ASP A CA 1
ATOM 3080 C C . ASP A 1 406 ? -5.565 -13.965 8.486 1.00 94.06 406 ASP A C 1
ATOM 3082 O O . ASP A 1 406 ? -5.165 -12.970 7.887 1.00 94.06 406 ASP A O 1
ATOM 3086 N N . ASP A 1 407 ? -5.244 -15.205 8.098 1.00 93.25 407 ASP A N 1
ATOM 3087 C CA . ASP A 1 407 ? -4.393 -15.490 6.936 1.00 93.25 407 ASP A CA 1
ATOM 3088 C C . ASP A 1 407 ? -4.977 -14.880 5.646 1.00 93.25 407 ASP A C 1
ATOM 3090 O O . ASP A 1 407 ? -4.277 -14.183 4.912 1.00 93.25 407 ASP A O 1
ATOM 3094 N N . LEU A 1 408 ? -6.275 -15.076 5.388 1.00 94.44 408 LEU A N 1
ATOM 3095 C CA . LEU A 1 408 ? -6.943 -14.507 4.212 1.00 94.44 408 LEU A CA 1
ATOM 3096 C C . LEU A 1 408 ? -6.968 -12.981 4.237 1.00 94.44 408 LEU A C 1
ATOM 3098 O O . LEU A 1 408 ? -6.716 -12.360 3.208 1.00 94.44 408 LEU A O 1
ATOM 3102 N N . ALA A 1 409 ? -7.262 -12.379 5.391 1.00 91.81 409 ALA A N 1
ATOM 3103 C CA . ALA A 1 409 ? -7.264 -10.929 5.532 1.00 91.81 409 ALA A CA 1
ATOM 3104 C C . ALA A 1 409 ? -5.871 -10.356 5.264 1.00 91.81 409 ALA A C 1
ATOM 3106 O O . ALA A 1 409 ? -5.769 -9.353 4.569 1.00 91.81 409 ALA A O 1
ATOM 3107 N N . ARG A 1 410 ? -4.808 -11.038 5.706 1.00 87.06 410 ARG A N 1
ATOM 3108 C CA . ARG A 1 410 ? -3.431 -10.660 5.379 1.00 87.06 410 ARG A CA 1
ATOM 3109 C C . ARG A 1 410 ? -3.120 -10.753 3.894 1.00 87.06 410 ARG A C 1
ATOM 3111 O O . ARG A 1 410 ? -2.551 -9.823 3.336 1.00 87.06 410 ARG A O 1
ATOM 3118 N N . GLY A 1 411 ? -3.506 -11.853 3.247 1.00 87.81 411 GLY A N 1
ATOM 3119 C CA . GLY A 1 411 ? -3.319 -11.996 1.804 1.00 87.81 411 GLY A CA 1
ATOM 3120 C C . GLY A 1 411 ? -4.032 -10.888 1.028 1.00 87.81 411 GLY A C 1
ATOM 3121 O O . GLY A 1 411 ? -3.483 -10.344 0.081 1.00 87.81 411 GLY A O 1
ATOM 3122 N N . VAL A 1 412 ? -5.239 -10.507 1.450 1.00 89.31 412 VAL A N 1
ATOM 3123 C CA . VAL A 1 412 ? -5.983 -9.406 0.822 1.00 89.31 412 VAL A CA 1
ATOM 3124 C C . VAL A 1 412 ? -5.381 -8.038 1.153 1.00 89.31 412 VAL A C 1
ATOM 3126 O O . VAL A 1 412 ? -5.354 -7.186 0.277 1.00 89.31 412 VAL A O 1
ATOM 3129 N N . ALA A 1 413 ? -4.880 -7.822 2.371 1.00 81.06 413 ALA A N 1
ATOM 3130 C CA . ALA A 1 413 ? -4.247 -6.565 2.778 1.00 81.06 413 ALA A CA 1
ATOM 3131 C C . ALA A 1 413 ? -2.932 -6.272 2.029 1.00 81.06 413 ALA A C 1
ATOM 3133 O O . ALA A 1 413 ? -2.468 -5.139 2.047 1.00 81.06 413 ALA A O 1
ATOM 3134 N N . ALA A 1 414 ? -2.337 -7.274 1.375 1.00 78.69 414 ALA A N 1
ATOM 3135 C CA . ALA A 1 414 ? -1.205 -7.086 0.471 1.00 78.69 414 ALA A CA 1
ATOM 3136 C C . ALA A 1 414 ? -1.609 -6.526 -0.909 1.00 78.69 414 ALA A C 1
ATOM 3138 O O . ALA A 1 414 ? -0.735 -6.170 -1.692 1.00 78.69 414 ALA A O 1
ATOM 3139 N N . LEU A 1 415 ? -2.907 -6.469 -1.232 1.00 82.81 415 LEU A N 1
ATOM 3140 C CA . LEU A 1 415 ? -3.389 -5.911 -2.494 1.00 82.81 415 LEU A CA 1
ATOM 3141 C C . LEU A 1 415 ? -3.507 -4.382 -2.410 1.00 82.81 415 LEU A C 1
ATOM 3143 O O . LEU A 1 415 ? -4.084 -3.844 -1.467 1.00 82.81 415 LEU A O 1
ATOM 3147 N N . GLU A 1 416 ? -3.040 -3.690 -3.446 1.00 71.00 416 GLU A N 1
ATOM 3148 C CA . GLU A 1 416 ? -3.157 -2.244 -3.607 1.00 71.00 416 GLU A CA 1
ATOM 3149 C C . GLU A 1 416 ? -4.615 -1.828 -3.837 1.00 71.00 416 GLU A C 1
ATOM 3151 O O . GLU A 1 416 ? -5.252 -2.234 -4.815 1.00 71.00 416 GLU A O 1
ATOM 3156 N N . GLU A 1 417 ? -5.145 -0.944 -2.987 1.00 67.12 417 GLU A N 1
ATOM 3157 C CA . GLU A 1 417 ? -6.498 -0.405 -3.170 1.00 67.12 417 GLU A CA 1
ATOM 3158 C C . GLU A 1 417 ? -6.602 0.532 -4.389 1.00 67.12 417 GLU A C 1
ATOM 3160 O O . GLU A 1 417 ? -7.687 0.699 -4.948 1.00 67.12 417 GLU A O 1
ATOM 3165 N N . ALA A 1 418 ? -5.492 1.134 -4.838 1.00 67.69 418 ALA A N 1
ATOM 3166 C CA . ALA A 1 418 ? -5.377 1.953 -6.055 1.00 67.69 418 ALA A CA 1
ATOM 3167 C C . ALA A 1 418 ? -6.469 3.037 -6.241 1.00 67.69 418 ALA A C 1
ATOM 3169 O O . ALA A 1 418 ? -6.841 3.394 -7.370 1.00 67.69 418 ALA A O 1
ATOM 3170 N N . GLY A 1 419 ? -6.985 3.581 -5.130 1.00 65.75 419 GLY A N 1
ATOM 3171 C CA . GLY A 1 419 ? -8.082 4.555 -5.107 1.00 65.75 419 GLY A CA 1
ATOM 3172 C C . GLY A 1 419 ? -9.488 3.943 -5.213 1.00 65.75 419 GLY A C 1
ATOM 3173 O O . GLY A 1 419 ? -10.435 4.637 -5.593 1.00 65.75 419 GLY A O 1
ATOM 3174 N N . SER A 1 420 ? -9.643 2.654 -4.903 1.00 78.69 420 SER A N 1
ATOM 3175 C CA . SER A 1 420 ? -10.899 1.902 -4.905 1.00 78.69 420 SER A CA 1
ATOM 3176 C C . SER A 1 420 ? -11.116 1.175 -3.579 1.00 78.69 420 SER A C 1
ATOM 3178 O O . SER A 1 420 ? -10.323 0.337 -3.180 1.00 78.69 420 SER A O 1
ATOM 3180 N N . SER A 1 421 ? -12.274 1.384 -2.951 1.00 82.31 421 SER A N 1
ATOM 3181 C CA . SER A 1 421 ? -12.666 0.681 -1.718 1.00 82.31 421 SER A CA 1
ATOM 3182 C C . SER A 1 421 ? -13.219 -0.734 -1.962 1.00 82.31 421 SER A C 1
ATOM 3184 O O . SER A 1 421 ? -13.975 -1.262 -1.136 1.00 82.31 421 SER A O 1
ATOM 3186 N N . TRP A 1 422 ? -12.982 -1.317 -3.144 1.00 89.25 422 TRP A N 1
ATOM 3187 C CA . TRP A 1 422 ? -13.614 -2.574 -3.551 1.00 89.25 422 TRP A CA 1
ATOM 3188 C C . TRP A 1 422 ? -13.084 -3.766 -2.741 1.00 89.25 422 TRP A C 1
ATOM 3190 O O . TRP A 1 422 ? -13.899 -4.564 -2.278 1.00 89.25 422 TRP A O 1
ATOM 3200 N N . PHE A 1 423 ? -11.771 -3.866 -2.496 1.00 89.06 423 PHE A N 1
ATOM 3201 C CA . PHE A 1 423 ? -11.203 -4.921 -1.642 1.00 89.06 423 PHE A CA 1
ATOM 3202 C C . PHE A 1 423 ? -11.679 -4.799 -0.200 1.00 89.06 423 PHE A C 1
ATOM 3204 O O . PHE A 1 423 ? -12.201 -5.777 0.343 1.00 89.06 423 PHE A O 1
ATOM 3211 N N . ASP A 1 424 ? -11.611 -3.596 0.374 1.00 86.38 424 ASP A N 1
ATOM 3212 C CA . ASP A 1 424 ? -12.184 -3.296 1.683 1.00 86.38 424 ASP A CA 1
ATOM 3213 C C . ASP A 1 424 ? -13.634 -3.803 1.787 1.00 86.38 424 ASP A C 1
ATOM 3215 O O . ASP A 1 424 ? -13.975 -4.574 2.685 1.00 86.38 424 ASP A O 1
ATOM 3219 N N . THR A 1 425 ? -14.484 -3.451 0.819 1.00 88.12 425 THR A N 1
ATOM 3220 C CA . THR A 1 425 ? -15.925 -3.754 0.862 1.00 88.12 425 THR A CA 1
ATOM 3221 C C . THR A 1 425 ? -16.246 -5.226 0.599 1.00 88.12 425 THR A C 1
ATOM 3223 O O . THR A 1 425 ? -17.110 -5.803 1.264 1.00 88.12 425 THR A O 1
ATOM 3226 N N . HIS A 1 426 ? -15.608 -5.837 -0.399 1.00 91.12 426 HIS A N 1
ATOM 3227 C CA . HIS A 1 426 ? -16.003 -7.148 -0.920 1.00 91.12 426 HIS A CA 1
ATOM 3228 C C . HIS A 1 426 ? -15.154 -8.303 -0.402 1.00 91.12 426 HIS A C 1
ATOM 3230 O O . HIS A 1 426 ? -15.611 -9.446 -0.473 1.00 91.12 426 HIS A O 1
ATOM 3236 N N . LEU A 1 427 ? -13.964 -8.025 0.134 1.00 93.62 427 LEU A N 1
ATOM 3237 C CA . LEU A 1 427 ? -13.040 -9.039 0.628 1.00 93.62 427 LEU A CA 1
ATOM 3238 C C . LEU A 1 427 ? -12.803 -8.913 2.138 1.00 93.62 427 LEU A C 1
ATOM 3240 O O . LEU A 1 427 ? -13.132 -9.836 2.885 1.00 93.62 427 LEU A O 1
ATOM 3244 N N . LEU A 1 428 ? -12.310 -7.765 2.610 1.00 92.12 428 LEU A N 1
ATOM 3245 C CA . LEU A 1 428 ? -11.885 -7.600 4.005 1.00 92.12 428 LEU A CA 1
ATOM 3246 C C . LEU A 1 428 ? -13.048 -7.433 4.995 1.00 92.12 428 LEU A C 1
ATOM 3248 O O . LEU A 1 428 ? -13.052 -8.051 6.068 1.00 92.12 428 LEU A O 1
ATOM 3252 N N . THR A 1 429 ? -14.066 -6.636 4.657 1.00 92.38 429 THR A N 1
ATOM 3253 C CA . THR A 1 429 ? -15.261 -6.467 5.499 1.00 92.38 429 THR A CA 1
ATOM 3254 C C . THR A 1 429 ? -15.945 -7.810 5.788 1.00 92.38 429 THR A C 1
ATOM 3256 O O . THR A 1 429 ? -16.137 -8.110 6.965 1.00 92.38 429 THR A O 1
ATOM 3259 N N . PRO A 1 430 ? -16.238 -8.683 4.799 1.00 96.00 430 PRO A N 1
ATOM 3260 C CA . PRO A 1 430 ? -16.812 -10.000 5.076 1.00 96.00 430 PRO A CA 1
ATOM 3261 C C . PRO A 1 430 ? -15.980 -10.865 6.032 1.00 96.00 430 PRO A C 1
ATOM 3263 O O . PRO A 1 430 ? -16.552 -11.537 6.892 1.00 96.00 430 PRO A O 1
ATOM 3266 N N . LEU A 1 431 ? -14.650 -10.858 5.893 1.00 96.81 431 LEU A N 1
ATOM 3267 C CA . LEU A 1 431 ? -13.741 -11.635 6.744 1.00 96.81 431 LEU A CA 1
ATOM 3268 C C . LEU A 1 431 ? -13.765 -11.136 8.194 1.00 96.81 431 LEU A C 1
ATOM 3270 O O . LEU A 1 431 ? -13.939 -11.917 9.131 1.00 96.81 431 LEU A O 1
ATOM 3274 N N . THR A 1 432 ? -13.645 -9.826 8.384 1.00 95.25 432 THR A N 1
ATOM 3275 C CA . THR A 1 432 ? -13.604 -9.233 9.727 1.00 95.25 432 THR A CA 1
ATOM 3276 C C . THR A 1 432 ? -14.957 -9.155 10.421 1.00 95.25 432 THR A C 1
ATOM 3278 O O . THR A 1 432 ? -15.026 -9.376 11.630 1.00 95.25 432 THR A O 1
ATOM 3281 N N . ASP A 1 433 ? -16.052 -8.940 9.690 1.00 95.62 433 ASP A N 1
ATOM 3282 C CA . ASP A 1 433 ? -17.401 -9.048 10.255 1.00 95.62 433 ASP A CA 1
ATOM 3283 C C . ASP A 1 433 ? -17.701 -10.486 10.693 1.00 95.62 433 ASP A C 1
ATOM 3285 O O . ASP A 1 433 ? -18.341 -10.699 11.727 1.00 95.62 433 ASP A O 1
ATOM 3289 N N . ARG A 1 434 ? -17.197 -11.489 9.958 1.00 97.62 434 ARG A N 1
ATOM 3290 C CA . ARG A 1 434 ? -17.284 -12.890 10.385 1.00 97.62 434 ARG A CA 1
ATOM 3291 C C . ARG A 1 434 ? -16.516 -13.122 11.686 1.00 97.62 434 ARG A C 1
ATOM 3293 O O . ARG A 1 434 ? -17.051 -13.783 12.573 1.00 97.62 434 ARG A O 1
ATOM 3300 N N . ALA A 1 435 ? -15.315 -12.564 11.824 1.00 97.19 435 ALA A N 1
ATOM 3301 C CA . ALA A 1 435 ? -14.525 -12.670 13.049 1.00 97.19 435 ALA A CA 1
ATOM 3302 C C . ALA A 1 435 ? -15.232 -12.034 14.261 1.00 97.19 435 ALA A C 1
ATOM 3304 O O . ALA A 1 435 ? -15.364 -12.683 15.299 1.00 97.19 435 ALA A O 1
ATOM 3305 N N . GLU A 1 436 ? -15.774 -10.821 14.115 1.00 96.25 436 GLU A N 1
ATOM 3306 C CA . GLU A 1 436 ? -16.581 -10.161 15.157 1.00 96.25 436 GLU A CA 1
ATOM 3307 C C . GLU A 1 436 ? -17.806 -11.002 15.536 1.00 96.25 436 GLU A C 1
ATOM 3309 O O . GLU A 1 436 ? -18.080 -11.206 16.719 1.00 96.25 436 GLU A O 1
ATOM 3314 N N . ALA A 1 437 ? -18.514 -11.566 14.552 1.00 97.06 437 ALA A N 1
ATOM 3315 C CA . ALA A 1 437 ? -19.671 -12.420 14.810 1.00 97.06 437 ALA A CA 1
ATOM 3316 C C . ALA A 1 437 ? -19.314 -13.704 15.583 1.00 97.06 437 ALA A C 1
ATOM 3318 O O . ALA A 1 437 ? -20.142 -14.200 16.349 1.00 97.06 437 ALA A O 1
ATOM 3319 N N . ILE A 1 438 ? -18.099 -14.235 15.402 1.00 97.25 438 ILE A N 1
ATOM 3320 C CA . ILE A 1 438 ? -17.586 -15.395 16.145 1.00 97.25 438 ILE A CA 1
ATOM 3321 C C . ILE A 1 438 ? -17.203 -15.003 17.579 1.00 97.25 438 ILE A C 1
ATOM 3323 O O . ILE A 1 438 ? -17.557 -15.709 18.523 1.00 97.25 438 ILE A O 1
ATOM 3327 N N . VAL A 1 439 ? -16.489 -13.889 17.756 1.00 95.88 439 VAL A N 1
ATOM 3328 C CA . VAL A 1 439 ? -15.885 -13.508 19.045 1.00 95.88 439 VAL A CA 1
ATOM 3329 C C . VAL A 1 439 ? -16.890 -12.844 19.988 1.00 95.88 439 VAL A C 1
ATOM 3331 O O . VAL A 1 439 ? -16.886 -13.122 21.190 1.00 95.88 439 VAL A O 1
ATOM 3334 N N . ALA A 1 440 ? -17.784 -11.996 19.475 1.00 94.06 440 ALA A N 1
ATOM 3335 C CA . ALA A 1 440 ? -18.687 -11.203 20.308 1.00 94.06 440 ALA A CA 1
ATOM 3336 C C . ALA A 1 440 ? -19.570 -12.048 21.256 1.00 94.06 440 ALA A C 1
ATOM 3338 O O . ALA A 1 440 ? -19.677 -11.688 22.433 1.00 94.06 440 ALA A O 1
ATOM 3339 N N . PRO A 1 44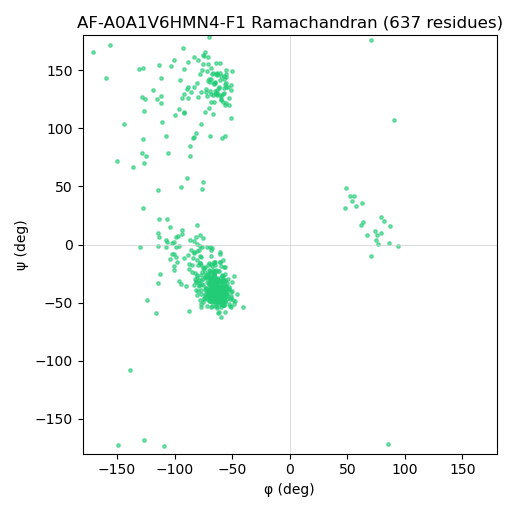1 ? -20.168 -13.187 20.836 1.00 93.81 441 PRO A N 1
ATOM 3340 C CA . PRO A 1 441 ? -20.931 -14.046 21.743 1.00 93.81 441 PRO A CA 1
ATOM 3341 C C . PRO A 1 441 ? -20.082 -14.685 22.850 1.00 93.81 441 PRO A C 1
ATOM 3343 O O . PRO A 1 441 ? -20.573 -14.842 23.968 1.00 93.81 441 PRO A O 1
ATOM 3346 N N . VAL A 1 442 ? -18.821 -15.030 22.560 1.00 92.62 442 VAL A N 1
ATOM 3347 C CA . VAL A 1 442 ? -17.888 -15.620 23.537 1.00 92.62 442 VAL A CA 1
ATOM 3348 C C . VAL A 1 442 ? -17.612 -14.619 24.656 1.00 92.62 442 VAL A C 1
ATOM 3350 O O . VAL A 1 442 ? -17.767 -14.939 25.833 1.00 92.62 442 VAL A O 1
ATOM 3353 N N . LEU A 1 443 ? -17.305 -13.373 24.288 1.00 90.31 443 LEU A N 1
ATOM 3354 C CA . LEU A 1 443 ? -17.068 -12.290 25.243 1.00 90.31 443 LEU A CA 1
ATOM 3355 C C . LEU A 1 443 ? -18.332 -11.900 26.018 1.00 90.31 443 LEU A C 1
ATOM 3357 O O . LEU A 1 443 ? -18.273 -11.632 27.216 1.00 90.31 443 LEU A O 1
ATOM 3361 N N . ALA A 1 444 ? -19.498 -11.916 25.367 1.00 91.25 444 ALA A N 1
ATOM 3362 C CA . ALA A 1 444 ? -20.770 -11.649 26.035 1.00 91.25 444 ALA A CA 1
ATOM 3363 C C . ALA A 1 444 ? -21.116 -12.711 27.098 1.00 91.25 444 ALA A C 1
ATOM 3365 O O . ALA A 1 444 ? -21.762 -12.391 28.098 1.00 91.25 444 ALA A O 1
ATOM 3366 N N . ALA A 1 445 ? -20.688 -13.962 26.897 1.00 89.56 445 ALA A N 1
ATOM 3367 C CA . ALA A 1 445 ? -20.877 -15.053 27.851 1.00 89.56 445 ALA A CA 1
ATOM 3368 C C . ALA A 1 445 ? -19.900 -15.006 29.042 1.00 89.56 445 ALA A C 1
ATOM 3370 O O . ALA A 1 445 ? -20.193 -15.608 30.077 1.00 89.56 445 ALA A O 1
ATOM 3371 N N . ALA A 1 446 ? -18.792 -14.264 28.928 1.00 86.69 446 ALA A N 1
ATOM 3372 C CA . ALA A 1 446 ? -17.779 -14.097 29.970 1.00 86.69 446 ALA A CA 1
ATOM 3373 C C . ALA A 1 446 ? -17.502 -12.607 30.283 1.00 86.69 446 ALA A C 1
ATOM 3375 O O . ALA A 1 446 ? -16.431 -12.086 29.963 1.00 86.69 446 ALA A O 1
ATOM 3376 N N . PRO A 1 447 ? -18.449 -11.884 30.921 1.00 84.94 447 PRO A N 1
ATOM 3377 C CA . PRO A 1 447 ? -18.247 -10.479 31.261 1.00 84.94 447 PRO A CA 1
ATOM 3378 C C . PRO A 1 447 ? -17.033 -10.284 32.176 1.00 84.94 447 PRO A C 1
ATOM 3380 O O . PRO A 1 447 ? -16.977 -10.850 33.267 1.00 84.94 447 PRO A O 1
ATOM 3383 N N . GLY A 1 448 ? -16.097 -9.434 31.752 1.00 82.50 448 GLY A N 1
ATOM 3384 C CA . GLY A 1 448 ? -14.871 -9.133 32.497 1.00 82.50 448 GLY A CA 1
ATOM 3385 C C . GLY A 1 448 ? -13.657 -9.980 32.111 1.00 82.50 448 GLY A C 1
ATOM 3386 O O . GLY A 1 448 ? -12.584 -9.733 32.655 1.00 82.50 448 GLY A O 1
ATOM 3387 N N . ALA A 1 449 ? -13.800 -10.926 31.178 1.00 85.94 449 ALA A N 1
ATOM 3388 C CA . ALA A 1 449 ? -12.659 -11.608 30.581 1.00 85.94 449 ALA A CA 1
ATOM 3389 C C . ALA A 1 449 ? -11.756 -10.632 29.812 1.00 85.94 449 ALA A C 1
ATOM 3391 O O . ALA A 1 449 ? -12.244 -9.681 29.191 1.00 85.94 449 ALA A O 1
ATOM 3392 N N . THR A 1 450 ? -10.450 -10.898 29.822 1.00 89.94 450 THR A N 1
ATOM 3393 C CA . THR A 1 450 ? -9.483 -10.246 28.934 1.00 89.94 450 THR A CA 1
ATOM 3394 C C . THR A 1 450 ? -9.148 -11.177 27.768 1.00 89.94 450 THR A C 1
ATOM 3396 O O . THR A 1 450 ? -9.354 -12.385 27.830 1.00 89.94 450 THR A O 1
ATOM 3399 N N . LEU A 1 451 ? -8.648 -10.606 26.678 1.00 91.44 451 LEU A N 1
ATOM 3400 C CA . LEU A 1 451 ? -8.007 -11.308 25.573 1.00 91.44 451 LEU A CA 1
ATOM 3401 C C . LEU A 1 451 ? -6.655 -10.630 25.323 1.00 91.44 451 LEU A C 1
ATOM 3403 O O . LEU A 1 451 ? -6.572 -9.800 24.419 1.00 91.44 451 LEU A O 1
ATOM 3407 N N . PRO A 1 452 ? -5.611 -10.897 26.121 1.00 90.12 452 PRO A N 1
ATOM 3408 C CA . PRO A 1 452 ? -4.323 -10.230 25.953 1.00 90.12 452 PRO A CA 1
ATOM 3409 C C . PRO A 1 452 ? -3.674 -10.569 24.608 1.00 90.12 452 PRO A C 1
ATOM 3411 O O . PRO A 1 452 ? -3.810 -11.695 24.121 1.00 90.12 452 PRO A O 1
ATOM 3414 N N . TRP A 1 453 ? -2.932 -9.623 24.023 1.00 89.25 453 TRP A N 1
ATOM 3415 C CA . TRP A 1 453 ? -2.136 -9.854 22.807 1.00 89.25 453 TRP A CA 1
ATOM 3416 C C . TRP A 1 453 ? -0.998 -10.870 23.008 1.00 89.25 453 TRP A C 1
ATOM 3418 O O . TRP A 1 453 ? -0.610 -11.590 22.079 1.00 89.25 453 TRP A O 1
ATOM 3428 N N . GLY A 1 454 ? -0.471 -10.940 24.236 1.00 85.44 454 GLY A N 1
ATOM 3429 C CA . GLY A 1 454 ? 0.601 -11.862 24.613 1.00 85.44 454 GLY A CA 1
ATOM 3430 C C . GLY A 1 454 ? 0.269 -13.325 24.308 1.00 85.44 454 GLY A C 1
ATOM 3431 O O . GLY A 1 454 ? 1.156 -14.056 23.862 1.00 85.44 454 GLY A O 1
ATOM 3432 N N . GLU A 1 455 ? -1.006 -13.701 24.444 1.00 88.31 455 GLU A N 1
ATOM 3433 C CA . GLU A 1 455 ? -1.525 -15.042 24.167 1.00 88.31 455 GLU A CA 1
ATOM 3434 C C . GLU A 1 455 ? -1.608 -15.311 22.651 1.00 88.31 455 GLU A C 1
ATOM 3436 O O . GLU A 1 455 ? -2.402 -14.669 21.950 1.00 88.31 455 GLU A O 1
ATOM 3441 N N . PRO A 1 456 ? -0.816 -16.255 22.103 1.00 87.62 456 PRO A N 1
ATOM 3442 C CA . PRO A 1 456 ? -0.765 -16.526 20.665 1.00 87.62 456 PRO A CA 1
ATOM 3443 C C . PRO A 1 456 ? -2.123 -16.855 20.033 1.00 87.62 456 PRO A C 1
ATOM 3445 O O . PRO A 1 456 ? -2.394 -16.443 18.905 1.00 87.62 456 PRO A O 1
ATOM 3448 N N . GLU A 1 457 ? -2.982 -17.562 20.762 1.00 90.56 457 GLU A N 1
ATOM 3449 C CA . GLU A 1 457 ? -4.316 -17.994 20.345 1.00 90.56 457 GLU A CA 1
ATOM 3450 C C . GLU A 1 457 ? -5.277 -16.813 20.130 1.00 90.56 457 GLU A C 1
ATOM 3452 O O . GLU A 1 457 ? -6.217 -16.913 19.339 1.00 90.56 457 GLU A O 1
ATOM 3457 N N . ASN A 1 458 ? -5.027 -15.670 20.777 1.00 92.38 458 ASN A N 1
ATOM 3458 C CA . ASN A 1 458 ? -5.846 -14.465 20.630 1.00 92.38 458 ASN A CA 1
ATOM 3459 C C . ASN A 1 458 ? -5.445 -13.615 19.424 1.00 92.38 458 ASN A C 1
ATOM 3461 O O . ASN A 1 458 ? -6.266 -12.843 18.921 1.00 92.38 458 ASN A O 1
ATOM 3465 N N . ARG A 1 459 ? -4.199 -13.734 18.952 1.00 91.19 459 ARG A N 1
ATOM 3466 C CA . ARG A 1 459 ? -3.634 -12.835 17.935 1.00 91.19 459 ARG A CA 1
ATOM 3467 C C . ARG A 1 459 ? -4.446 -12.782 16.637 1.00 91.19 459 ARG A C 1
ATOM 3469 O O . ARG A 1 459 ? -4.708 -11.660 16.204 1.00 91.19 459 ARG A O 1
ATOM 3476 N N . PRO A 1 460 ? -4.917 -13.909 16.056 1.00 93.00 460 PRO A N 1
ATOM 3477 C CA . PRO A 1 460 ? -5.714 -13.866 14.830 1.00 93.00 460 PRO A CA 1
ATOM 3478 C C . PRO A 1 460 ? -7.005 -13.062 14.994 1.00 93.00 460 PRO A C 1
ATOM 3480 O O . PRO A 1 460 ? -7.322 -12.181 14.203 1.00 93.00 460 PRO A O 1
ATOM 3483 N N . ALA A 1 461 ? -7.731 -13.316 16.085 1.00 95.06 461 ALA A N 1
ATOM 3484 C CA . ALA A 1 461 ? -8.961 -12.600 16.389 1.00 95.06 461 ALA A CA 1
ATOM 3485 C C . ALA A 1 461 ? -8.693 -11.107 16.592 1.00 95.06 461 ALA A C 1
ATOM 3487 O O . ALA A 1 461 ? -9.369 -10.261 16.016 1.00 95.06 461 ALA A O 1
ATOM 3488 N N . ARG A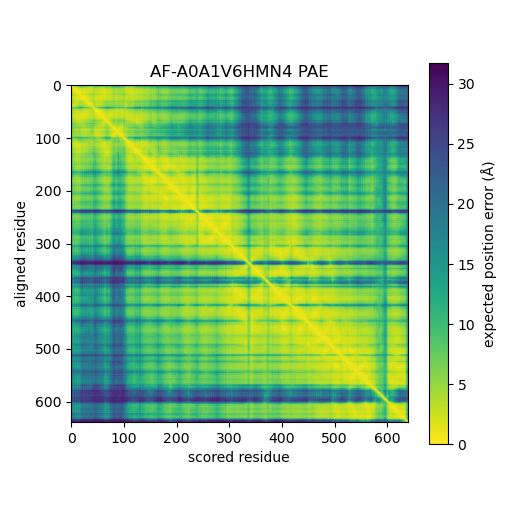 1 462 ? -7.681 -10.774 17.399 1.00 93.31 462 ARG A N 1
ATOM 3489 C CA . ARG A 1 462 ? -7.362 -9.387 17.727 1.00 93.31 462 ARG A CA 1
ATOM 3490 C C . ARG A 1 462 ? -6.923 -8.583 16.513 1.00 93.31 462 ARG A C 1
ATOM 3492 O O . ARG A 1 462 ? -7.407 -7.468 16.361 1.00 93.31 462 ARG A O 1
ATOM 3499 N N . ARG A 1 463 ? -6.069 -9.126 15.641 1.00 91.69 463 ARG A N 1
ATOM 3500 C CA . ARG A 1 463 ? -5.672 -8.456 14.392 1.00 91.69 463 ARG A CA 1
ATOM 3501 C C . ARG A 1 463 ? -6.881 -8.113 13.529 1.00 91.69 463 ARG A C 1
ATOM 3503 O O . ARG A 1 463 ? -7.071 -6.944 13.210 1.00 91.69 463 ARG A O 1
ATOM 3510 N N . LEU A 1 464 ? -7.747 -9.094 13.265 1.00 94.19 464 LEU A N 1
ATOM 3511 C CA . LEU A 1 464 ? -8.982 -8.903 12.496 1.00 94.19 464 LEU A CA 1
ATOM 3512 C C . LEU A 1 464 ? -9.898 -7.829 13.103 1.00 94.19 464 LEU A C 1
ATOM 3514 O O . LEU A 1 464 ? -10.458 -7.005 12.382 1.00 94.19 464 LEU A O 1
ATOM 3518 N N . LEU A 1 465 ? -10.067 -7.819 14.428 1.00 95.31 465 LEU A N 1
ATOM 3519 C CA . LEU A 1 465 ? -10.937 -6.853 15.106 1.00 95.31 465 LEU A CA 1
ATOM 3520 C C . LEU A 1 465 ? -10.350 -5.440 15.156 1.00 95.31 465 LEU A C 1
ATOM 3522 O O . LEU A 1 465 ? -11.091 -4.465 15.023 1.00 95.31 465 LEU A O 1
ATOM 3526 N N . VAL A 1 466 ? -9.036 -5.327 15.354 1.00 92.44 466 VAL A N 1
ATOM 3527 C CA . VAL A 1 466 ? -8.318 -4.051 15.325 1.00 92.44 466 VAL A CA 1
ATOM 3528 C C . VAL A 1 466 ? -8.435 -3.445 13.933 1.00 92.44 466 VAL A C 1
ATOM 3530 O O . VAL A 1 466 ? -8.972 -2.351 13.793 1.00 92.44 466 VAL A O 1
ATOM 3533 N N . ASP A 1 467 ? -8.061 -4.188 12.900 1.00 89.75 467 ASP A N 1
ATOM 3534 C CA . ASP A 1 467 ? -8.179 -3.776 11.501 1.00 89.75 467 ASP A CA 1
ATOM 3535 C C . ASP A 1 467 ? -9.610 -3.359 11.115 1.00 89.75 467 ASP A C 1
ATOM 3537 O O . ASP A 1 467 ? -9.828 -2.304 10.515 1.00 89.75 467 ASP A O 1
ATOM 3541 N N . ARG A 1 468 ? -10.620 -4.105 11.578 1.00 92.88 468 ARG A N 1
ATOM 3542 C CA . ARG A 1 468 ? -12.027 -3.707 11.438 1.00 92.88 468 ARG A CA 1
ATOM 3543 C C . ARG A 1 468 ? -12.313 -2.319 12.020 1.00 92.88 468 ARG A C 1
ATOM 3545 O O . ARG A 1 468 ? -13.051 -1.545 11.408 1.00 92.88 468 ARG A O 1
ATOM 3552 N N . ALA A 1 469 ? -11.773 -1.997 13.196 1.00 93.12 469 ALA A N 1
ATOM 3553 C CA . ALA A 1 469 ? -11.957 -0.689 13.821 1.00 93.12 469 ALA A CA 1
ATOM 3554 C C . ALA A 1 469 ? -11.307 0.436 12.995 1.00 93.12 469 ALA A C 1
ATOM 3556 O O . ALA A 1 469 ? -11.951 1.465 12.780 1.00 93.12 469 ALA A O 1
ATOM 3557 N N . TYR A 1 470 ? -10.095 0.235 12.465 1.00 88.81 470 TYR A N 1
ATOM 3558 C CA . TYR A 1 470 ? -9.450 1.219 11.582 1.00 88.81 470 TYR A CA 1
ATOM 3559 C C . TYR A 1 470 ? -10.217 1.402 10.272 1.00 88.81 470 TYR A C 1
ATOM 3561 O O . TYR A 1 470 ? -10.443 2.539 9.857 1.00 88.81 470 TYR A O 1
ATOM 3569 N N . ARG A 1 471 ? -10.724 0.327 9.658 1.00 86.31 471 ARG A N 1
ATOM 3570 C CA . ARG A 1 471 ? -11.588 0.447 8.472 1.00 86.31 471 ARG A CA 1
ATOM 3571 C C . ARG A 1 471 ? -12.848 1.255 8.736 1.00 86.31 471 ARG A C 1
ATOM 3573 O O . ARG A 1 471 ? -13.167 2.156 7.963 1.00 86.31 471 ARG A O 1
ATOM 3580 N N . LEU A 1 472 ? -13.541 0.997 9.847 1.00 90.06 472 LEU A N 1
ATOM 3581 C CA . LEU A 1 472 ? -14.690 1.816 10.249 1.00 90.06 472 LEU A CA 1
ATOM 3582 C C . LEU A 1 472 ? -14.299 3.291 10.403 1.00 90.06 472 LEU A C 1
ATOM 3584 O O . LEU A 1 472 ? -15.065 4.179 10.022 1.00 90.06 472 LEU A O 1
ATOM 3588 N N . HIS A 1 473 ? -13.104 3.566 10.934 1.00 89.62 473 HIS A N 1
ATOM 3589 C CA . HIS A 1 473 ? -12.591 4.925 11.059 1.00 89.62 473 HIS A CA 1
ATOM 3590 C C . HIS A 1 473 ? -12.381 5.579 9.682 1.00 89.62 473 HIS A C 1
ATOM 3592 O O . HIS A 1 473 ? -12.899 6.680 9.459 1.00 89.62 473 HIS A O 1
ATOM 3598 N N . ARG A 1 474 ? -11.718 4.885 8.741 1.00 82.69 474 ARG A N 1
ATOM 3599 C CA . ARG A 1 474 ? -11.493 5.343 7.352 1.00 82.69 474 ARG A CA 1
ATOM 3600 C C . ARG A 1 474 ? -12.799 5.596 6.598 1.00 82.69 474 ARG A C 1
ATOM 3602 O O . ARG A 1 474 ? -12.944 6.615 5.931 1.00 82.69 474 ARG A O 1
ATOM 3609 N N . GLN A 1 475 ? -13.793 4.733 6.791 1.00 82.88 475 GLN A N 1
ATOM 3610 C CA . GLN A 1 475 ? -15.129 4.856 6.194 1.00 82.88 475 GLN A CA 1
ATOM 3611 C C . GLN A 1 475 ? -15.976 5.987 6.813 1.00 82.88 475 GLN A C 1
ATOM 3613 O O . GLN A 1 475 ? -17.109 6.230 6.397 1.00 82.88 475 GLN A O 1
ATOM 3618 N N . GLY A 1 476 ? -15.454 6.696 7.819 1.00 88.38 476 GLY A N 1
ATOM 3619 C CA . GLY A 1 476 ? -16.128 7.823 8.461 1.00 88.38 476 GLY A CA 1
ATOM 3620 C C . GLY A 1 476 ? -17.074 7.436 9.600 1.00 88.38 476 GLY A C 1
ATOM 3621 O O . GLY A 1 476 ? -17.627 8.328 10.251 1.00 88.38 476 GLY A O 1
ATOM 3622 N N . ALA A 1 477 ? -17.204 6.148 9.934 1.00 93.19 477 ALA A N 1
ATOM 3623 C CA . ALA A 1 477 ? -17.940 5.651 11.101 1.00 93.19 477 ALA A CA 1
ATOM 3624 C C . ALA A 1 477 ? -17.145 5.869 12.409 1.00 93.19 477 ALA A C 1
ATOM 3626 O O . ALA A 1 477 ? -17.014 4.987 13.257 1.00 93.19 477 ALA A O 1
ATOM 3627 N N . ARG A 1 478 ? -16.615 7.087 12.595 1.00 93.56 478 ARG A N 1
ATOM 3628 C CA . ARG A 1 478 ? -15.598 7.434 13.604 1.00 93.56 478 ARG A CA 1
ATOM 3629 C C . ARG A 1 478 ? -15.999 7.087 15.040 1.00 93.56 478 ARG A C 1
ATOM 3631 O O . ARG A 1 478 ? -15.169 6.619 15.808 1.00 93.56 478 ARG A O 1
ATOM 3638 N N . ARG A 1 479 ? -17.269 7.295 15.415 1.00 94.94 479 ARG A N 1
ATOM 3639 C CA . ARG A 1 479 ? -17.759 6.949 16.766 1.00 94.94 479 ARG A CA 1
ATOM 3640 C C . ARG A 1 479 ? -17.817 5.443 17.002 1.00 94.94 479 ARG A C 1
ATOM 3642 O O . ARG A 1 479 ? -17.474 4.990 18.088 1.00 94.94 479 ARG A O 1
ATOM 3649 N N . GLU A 1 480 ? -18.254 4.683 16.002 1.00 95.19 480 GLU A N 1
ATOM 3650 C CA . GLU A 1 480 ? -18.319 3.221 16.086 1.00 95.19 480 GLU A CA 1
ATOM 3651 C C . GLU A 1 480 ? -16.912 2.624 16.136 1.00 95.19 480 GLU A C 1
ATOM 3653 O O . GLU A 1 480 ? -16.647 1.761 16.970 1.00 95.19 480 GLU A O 1
ATOM 3658 N N . ALA A 1 481 ? -15.995 3.161 15.327 1.00 95.06 481 ALA A N 1
ATOM 3659 C CA . ALA A 1 481 ? -14.580 2.813 15.347 1.00 95.06 481 ALA A CA 1
ATOM 3660 C C . ALA A 1 481 ? -13.935 3.055 16.719 1.00 95.06 481 ALA A C 1
ATOM 3662 O O . ALA A 1 481 ? -13.362 2.135 17.297 1.00 95.06 481 ALA A O 1
ATOM 3663 N N . ALA A 1 482 ? -14.092 4.255 17.291 1.00 95.25 482 ALA A N 1
ATOM 3664 C CA . ALA A 1 482 ? -13.548 4.575 18.612 1.00 95.25 482 ALA A CA 1
ATOM 3665 C C . ALA A 1 482 ? -14.149 3.699 19.722 1.00 95.25 482 ALA A C 1
ATOM 3667 O O . ALA A 1 482 ? -13.440 3.278 20.632 1.00 95.25 482 ALA A O 1
ATOM 3668 N N . ALA A 1 483 ? -15.442 3.368 19.639 1.00 94.81 483 ALA A N 1
ATOM 3669 C CA . ALA A 1 483 ? -16.068 2.442 20.578 1.00 94.81 483 ALA A CA 1
ATOM 3670 C C . ALA A 1 483 ? -15.525 1.008 20.438 1.00 94.81 483 ALA A C 1
ATOM 3672 O O . ALA A 1 483 ? -15.340 0.330 21.450 1.00 94.81 483 ALA A O 1
ATOM 3673 N N . ALA A 1 484 ? -15.266 0.541 19.213 1.00 94.81 484 ALA A N 1
ATOM 3674 C CA . ALA A 1 484 ? -14.651 -0.762 18.964 1.00 94.81 484 ALA A CA 1
ATOM 3675 C C . ALA A 1 484 ? -13.209 -0.810 19.494 1.00 94.81 484 ALA A C 1
ATOM 3677 O O . ALA A 1 484 ? -12.866 -1.721 20.247 1.00 94.81 484 ALA A O 1
ATOM 3678 N N . LEU A 1 485 ? -12.402 0.212 19.196 1.00 94.81 485 LEU A N 1
ATOM 3679 C CA . LEU A 1 485 ? -11.019 0.318 19.662 1.00 94.81 485 LEU A CA 1
ATOM 3680 C C . LEU A 1 485 ? -10.935 0.393 21.196 1.00 94.81 485 LEU A C 1
ATOM 3682 O O . LEU A 1 485 ? -10.138 -0.312 21.808 1.00 94.81 485 LEU A O 1
ATOM 3686 N N . ALA A 1 486 ? -11.829 1.151 21.841 1.00 95.12 486 ALA A N 1
ATOM 3687 C CA . ALA A 1 486 ? -11.923 1.207 23.300 1.00 95.12 486 ALA A CA 1
ATOM 3688 C C . ALA A 1 486 ? -12.244 -0.157 23.935 1.00 95.12 486 ALA A C 1
ATOM 3690 O O . ALA A 1 486 ? -11.702 -0.488 24.991 1.00 95.12 486 ALA A O 1
ATOM 3691 N N . ARG A 1 487 ? -13.096 -0.973 23.297 1.00 94.12 487 ARG A N 1
ATOM 3692 C CA . ARG A 1 487 ? -13.357 -2.350 23.751 1.00 94.12 487 ARG A CA 1
ATOM 3693 C C . ARG A 1 487 ? -12.115 -3.224 23.606 1.00 94.12 487 ARG A C 1
ATOM 3695 O O . ARG A 1 487 ? -11.806 -3.967 24.528 1.00 94.12 487 ARG A O 1
ATOM 3702 N N . LEU A 1 488 ? -11.392 -3.115 22.493 1.00 94.31 488 LEU A N 1
ATOM 3703 C CA . LEU A 1 488 ? -10.169 -3.889 22.245 1.00 94.31 488 LEU A CA 1
ATOM 3704 C C . LEU A 1 488 ? -9.038 -3.541 23.219 1.00 94.31 488 LEU A C 1
ATOM 3706 O O . LEU A 1 488 ? -8.344 -4.449 23.682 1.00 94.31 488 LEU A O 1
ATOM 3710 N N . LEU A 1 489 ? -8.907 -2.262 23.584 1.00 93.62 489 LEU A N 1
ATOM 3711 C CA . LEU A 1 489 ? -7.999 -1.799 24.635 1.00 93.62 489 LEU A CA 1
ATOM 3712 C C . LEU A 1 489 ? -8.430 -2.302 26.022 1.00 93.62 489 LEU A C 1
ATOM 3714 O O . LEU A 1 489 ? -7.600 -2.700 26.827 1.00 93.62 489 LEU A O 1
ATOM 3718 N N . ALA A 1 490 ? -9.732 -2.330 26.323 1.00 92.19 490 ALA A N 1
ATOM 3719 C CA . ALA A 1 490 ? -10.222 -2.880 27.591 1.00 92.19 490 ALA A CA 1
ATOM 3720 C C . ALA A 1 490 ? -9.996 -4.399 27.713 1.00 92.19 490 ALA A C 1
ATOM 3722 O O . ALA A 1 490 ? -9.828 -4.902 28.823 1.00 92.19 490 ALA A O 1
ATOM 3723 N N . LEU A 1 491 ? -9.989 -5.116 26.584 1.00 92.06 491 LEU A N 1
ATOM 3724 C CA . LEU A 1 491 ? -9.695 -6.547 26.523 1.00 92.06 491 LEU A CA 1
ATOM 3725 C C . LEU A 1 491 ? -8.205 -6.861 26.699 1.00 92.06 491 LEU A C 1
ATOM 3727 O O . LEU A 1 491 ? -7.892 -7.995 27.028 1.00 92.06 491 LEU A O 1
ATOM 3731 N N . ASP A 1 492 ? -7.291 -5.915 26.488 1.00 91.00 492 ASP A N 1
ATOM 3732 C CA . ASP A 1 492 ? -5.851 -6.127 26.677 1.00 91.00 492 ASP A CA 1
ATOM 3733 C C . ASP A 1 492 ? -5.262 -5.050 27.591 1.00 91.00 492 ASP A C 1
ATOM 3735 O O . ASP A 1 492 ? -4.863 -3.988 27.113 1.00 91.00 492 ASP A O 1
ATOM 3739 N N . PRO A 1 493 ? -5.230 -5.294 28.915 1.00 84.19 493 PRO A N 1
ATOM 3740 C CA . PRO A 1 493 ? -4.756 -4.310 29.885 1.00 84.19 493 PRO A CA 1
ATOM 3741 C C . PRO A 1 493 ? -3.315 -3.840 29.669 1.00 84.19 493 PRO A C 1
ATOM 3743 O O . PRO A 1 493 ? -2.999 -2.720 30.064 1.00 84.19 493 PRO A O 1
ATOM 3746 N N . GLU A 1 494 ? -2.471 -4.675 29.059 1.00 86.69 494 GLU A N 1
ATOM 3747 C CA . GLU A 1 494 ? -1.072 -4.352 28.756 1.00 86.69 494 GLU A CA 1
ATOM 3748 C C . GLU A 1 494 ? -0.926 -3.550 27.456 1.00 86.69 494 GLU A C 1
ATOM 3750 O O . GLU A 1 494 ? 0.170 -3.103 27.139 1.00 86.69 494 GLU A O 1
ATOM 3755 N N . ASP A 1 495 ? -2.022 -3.361 26.711 1.00 89.12 495 ASP A N 1
ATOM 3756 C CA . ASP A 1 495 ? -2.039 -2.671 25.424 1.00 89.12 495 ASP A CA 1
ATOM 3757 C C . ASP A 1 495 ? -0.947 -3.186 24.470 1.00 89.12 495 ASP A C 1
ATOM 3759 O O . ASP A 1 495 ? -0.203 -2.413 23.871 1.00 89.12 495 ASP A O 1
ATOM 3763 N N . GLY A 1 496 ? -0.840 -4.512 24.309 1.00 85.44 496 GLY A N 1
ATOM 3764 C CA . GLY A 1 496 ? 0.230 -5.141 23.524 1.00 85.44 496 GLY A CA 1
ATOM 3765 C C . GLY A 1 496 ? 0.165 -4.855 22.017 1.00 85.44 496 GLY A C 1
ATOM 3766 O O . GLY A 1 496 ? 1.035 -5.299 21.273 1.00 85.44 496 GLY A O 1
ATOM 3767 N N . GLN A 1 497 ? -0.866 -4.134 21.568 1.00 86.38 497 GLN A N 1
ATOM 3768 C CA . GLN A 1 497 ? -1.012 -3.610 20.209 1.00 86.38 497 GLN A CA 1
ATOM 3769 C C . GLN A 1 497 ? -0.974 -2.077 20.149 1.00 86.38 497 GLN A C 1
ATOM 3771 O O . GLN A 1 497 ? -1.305 -1.534 19.101 1.00 86.38 497 GLN A O 1
ATOM 3776 N N . GLU A 1 498 ? -0.617 -1.395 21.239 1.00 87.44 498 GLU A N 1
ATOM 3777 C CA . GLU A 1 498 ? -0.416 0.060 21.322 1.00 87.44 498 GLU A CA 1
ATOM 3778 C C . GLU A 1 498 ? -1.591 0.909 20.804 1.00 87.44 498 GLU A C 1
ATOM 3780 O O . GLU A 1 498 ? -1.424 1.911 20.115 1.00 87.44 498 GLU A O 1
ATOM 3785 N N . LEU A 1 499 ? -2.816 0.507 21.138 1.00 91.19 499 LEU A N 1
ATOM 3786 C CA . LEU A 1 499 ? -4.059 1.131 20.680 1.00 91.19 499 LEU A CA 1
ATOM 3787 C C . LEU A 1 499 ? -4.382 2.432 21.435 1.00 91.19 499 LEU A C 1
ATOM 3789 O O . LEU A 1 499 ? -5.260 3.196 21.022 1.00 91.19 499 LEU A O 1
ATOM 3793 N N . ARG A 1 500 ? -3.731 2.682 22.581 1.00 93.81 500 ARG A N 1
ATOM 3794 C CA . ARG A 1 500 ? -4.037 3.835 23.445 1.00 93.81 500 ARG A CA 1
ATOM 3795 C C . ARG A 1 500 ? -3.775 5.186 22.777 1.00 93.81 500 ARG A C 1
ATOM 3797 O O . ARG A 1 500 ? -4.549 6.113 23.016 1.00 93.81 500 ARG A O 1
ATOM 3804 N N . GLY A 1 501 ? -2.719 5.298 21.965 1.00 91.75 501 GLY A N 1
ATOM 3805 C CA . GLY A 1 501 ? -2.362 6.537 21.268 1.00 91.75 501 GLY A CA 1
ATOM 3806 C C . GLY A 1 501 ? -3.438 6.928 20.257 1.00 91.75 501 GLY A C 1
ATOM 3807 O O . GLY A 1 501 ? -4.032 8.004 20.359 1.00 91.75 501 GLY A O 1
ATOM 3808 N N . ASP A 1 502 ? -3.793 5.986 19.382 1.00 91.62 502 ASP A N 1
ATOM 3809 C CA . ASP A 1 502 ? -4.867 6.140 18.398 1.00 91.62 502 ASP A CA 1
ATOM 3810 C C . ASP A 1 502 ? -6.198 6.519 19.049 1.00 91.62 502 ASP A C 1
ATOM 3812 O O . ASP A 1 502 ? -6.875 7.456 18.619 1.00 91.62 502 ASP A O 1
ATOM 3816 N N . LEU A 1 503 ? -6.566 5.849 20.145 1.00 95.12 503 LEU A N 1
ATOM 3817 C CA . LEU A 1 503 ? -7.820 6.130 20.840 1.00 95.12 503 LEU A CA 1
ATOM 3818 C C . LEU A 1 503 ? -7.861 7.548 21.432 1.00 95.12 503 LEU A C 1
ATOM 3820 O O . LEU A 1 503 ? -8.904 8.207 21.367 1.00 95.12 503 LEU A O 1
ATOM 3824 N N . VAL A 1 504 ? -6.739 8.045 21.970 1.00 95.69 504 VAL A N 1
ATOM 3825 C CA . VAL A 1 504 ? -6.617 9.440 22.427 1.00 95.69 504 VAL A CA 1
ATOM 3826 C C . VAL A 1 504 ? -6.832 10.404 21.260 1.00 95.69 504 VAL A C 1
ATOM 3828 O O . VAL A 1 504 ? -7.649 11.327 21.372 1.00 95.69 504 VAL A O 1
ATOM 3831 N N . THR A 1 505 ? -6.162 10.176 20.130 1.00 93.12 505 THR A N 1
ATOM 3832 C CA . THR A 1 505 ? -6.297 10.995 18.917 1.00 93.12 505 THR A CA 1
ATOM 3833 C C . THR A 1 505 ? -7.735 10.984 18.388 1.00 93.12 505 THR A C 1
ATOM 3835 O O . THR A 1 505 ? -8.309 12.043 18.109 1.00 93.12 505 THR A O 1
ATOM 3838 N N . TRP A 1 506 ? -8.379 9.816 18.326 1.00 94.31 506 TRP A N 1
ATOM 3839 C CA . TRP A 1 506 ? -9.745 9.671 17.820 1.00 94.31 506 TRP A CA 1
ATOM 3840 C C . TRP A 1 506 ? -10.780 10.333 18.736 1.00 94.31 506 TRP A C 1
ATOM 3842 O O . TRP A 1 506 ? -11.683 11.022 18.253 1.00 94.31 506 TRP A O 1
ATOM 3852 N N . TRP A 1 507 ? -10.655 10.203 20.060 1.00 95.56 507 TRP A N 1
ATOM 3853 C CA . TRP A 1 507 ? -11.552 10.896 20.992 1.00 95.56 507 TRP A CA 1
ATOM 3854 C C . TRP A 1 507 ? -11.347 12.408 21.013 1.00 95.56 507 TRP A C 1
ATOM 3856 O O . TRP A 1 507 ? -12.330 13.149 21.114 1.00 95.56 507 TRP A O 1
ATOM 3866 N N . LEU A 1 508 ? -10.114 12.891 20.828 1.00 94.38 508 LEU A N 1
ATOM 3867 C CA . LEU A 1 508 ? -9.873 14.309 20.564 1.00 94.38 508 LEU A CA 1
ATOM 3868 C C . LEU A 1 508 ? -10.576 14.746 19.273 1.00 94.38 508 LEU A C 1
ATOM 3870 O O . LEU A 1 508 ? -11.244 15.778 19.269 1.00 94.38 508 LEU A O 1
ATOM 3874 N N . ALA A 1 509 ? -10.499 13.981 18.186 1.00 92.56 509 ALA A N 1
ATOM 3875 C CA . ALA A 1 509 ? -11.193 14.319 16.941 1.00 92.56 509 ALA A CA 1
ATOM 3876 C C . ALA A 1 509 ? -12.729 14.357 17.088 1.00 92.56 509 ALA A C 1
ATOM 3878 O O . ALA A 1 509 ? -13.392 15.149 16.416 1.00 92.56 509 ALA A O 1
ATOM 3879 N N . LEU A 1 510 ? -13.293 13.534 17.977 1.00 92.75 510 LEU A N 1
ATOM 3880 C CA . LEU A 1 510 ? -14.733 13.447 18.246 1.00 92.75 510 LEU A CA 1
ATOM 3881 C C . LEU A 1 510 ? -15.249 14.424 19.324 1.00 92.75 510 LEU A C 1
ATOM 3883 O O . LEU A 1 510 ? -16.465 14.548 19.477 1.00 92.75 510 LEU A O 1
ATOM 3887 N N . ASP A 1 511 ? -14.353 15.113 20.040 1.00 88.81 511 ASP A N 1
ATOM 3888 C CA . ASP A 1 511 ? -14.636 15.921 21.245 1.00 88.81 511 ASP A CA 1
ATOM 3889 C C . ASP A 1 511 ? -15.307 15.129 22.393 1.00 88.81 511 ASP A C 1
ATOM 3891 O O . ASP A 1 511 ? -16.093 15.660 23.180 1.00 88.81 511 ASP A O 1
ATOM 3895 N N . GLU A 1 512 ? -14.965 13.845 22.529 1.00 83.88 512 GLU A N 1
ATOM 3896 C CA . GLU A 1 512 ? -15.470 12.968 23.597 1.00 83.88 512 GLU A CA 1
ATOM 3897 C C . GLU A 1 512 ? -14.666 13.195 24.888 1.00 83.88 512 GLU A C 1
ATOM 3899 O O . GLU A 1 512 ? -13.570 12.672 25.072 1.00 83.88 512 GLU A O 1
ATOM 3904 N N . GLY A 1 513 ? -15.180 14.039 25.785 1.00 83.69 513 GLY A N 1
ATOM 3905 C CA . GLY A 1 513 ? -14.410 14.533 26.931 1.00 83.69 513 GLY A CA 1
ATOM 3906 C C . GLY A 1 513 ? -14.236 13.589 28.106 1.00 83.69 513 GLY A C 1
ATOM 3907 O O . GLY A 1 513 ? -13.132 13.474 28.625 1.00 83.69 513 GLY A O 1
ATOM 3908 N N . GLU A 1 514 ? -15.322 12.968 28.552 1.00 90.00 514 GLU A N 1
ATOM 3909 C CA . GLU A 1 514 ? -15.311 12.118 29.746 1.00 90.00 514 GLU A CA 1
ATOM 3910 C C . GLU A 1 514 ? -14.520 10.816 29.517 1.00 90.00 514 GLU A C 1
ATOM 3912 O O . GLU A 1 514 ? -13.596 10.575 30.294 1.00 90.00 514 GLU A O 1
ATOM 3917 N N . PRO A 1 515 ? -14.733 10.052 28.420 1.00 92.31 515 PRO A N 1
ATOM 3918 C CA . PRO A 1 515 ? -13.923 8.861 28.138 1.00 92.31 515 PRO A CA 1
ATOM 3919 C C . PRO A 1 515 ? -12.425 9.166 27.990 1.00 92.31 515 PRO A C 1
ATOM 3921 O O . PRO A 1 515 ? -11.577 8.410 28.465 1.00 92.31 515 PRO A O 1
ATOM 3924 N N . LEU A 1 516 ? -12.088 10.304 27.372 1.00 94.94 516 LEU A N 1
ATOM 3925 C CA . LEU A 1 516 ? -10.705 10.744 27.209 1.00 94.94 516 LEU A CA 1
ATOM 3926 C C . LEU A 1 516 ? -10.046 11.101 28.547 1.00 94.94 516 LEU A C 1
ATOM 3928 O O . LEU A 1 516 ? -8.922 10.671 28.802 1.00 94.94 516 LEU A O 1
ATOM 3932 N N . ASP A 1 517 ? -10.727 11.872 29.401 1.00 93.69 517 ASP A N 1
ATOM 3933 C CA . ASP A 1 517 ? -10.217 12.232 30.731 1.00 93.69 517 ASP A CA 1
ATOM 3934 C C . ASP A 1 517 ? -9.972 10.966 31.579 1.00 93.69 517 ASP A C 1
ATOM 3936 O O . ASP A 1 517 ? -8.940 10.867 32.249 1.00 93.69 517 ASP A O 1
ATOM 3940 N N . GLU A 1 518 ? -10.872 9.976 31.516 1.00 94.06 518 GLU A N 1
ATOM 3941 C CA . GLU A 1 518 ? -10.715 8.689 32.205 1.00 94.06 518 GLU A CA 1
ATOM 3942 C C . GLU A 1 518 ? -9.497 7.906 31.706 1.00 94.06 518 GLU A C 1
ATOM 3944 O O . GLU A 1 518 ? -8.685 7.457 32.517 1.00 94.06 518 GLU A O 1
ATOM 3949 N N . LEU A 1 519 ? -9.320 7.774 30.388 1.00 94.88 519 LEU A N 1
ATOM 3950 C CA . LEU A 1 519 ? -8.163 7.079 29.821 1.00 94.88 519 LEU A CA 1
ATOM 3951 C C . LEU A 1 519 ? -6.850 7.782 30.174 1.00 94.88 519 LEU A C 1
ATOM 3953 O O . LEU A 1 519 ? -5.925 7.133 30.661 1.00 94.88 519 LEU A O 1
ATOM 3957 N N . LEU A 1 520 ? -6.779 9.105 30.007 1.00 95.31 520 LEU A N 1
ATOM 3958 C CA . LEU A 1 520 ? -5.582 9.884 30.330 1.00 95.31 520 LEU A CA 1
ATOM 3959 C C . LEU A 1 520 ? -5.214 9.806 31.816 1.00 95.31 520 LEU A C 1
ATOM 3961 O O . LEU A 1 520 ? -4.027 9.885 32.138 1.00 95.31 520 LEU A O 1
ATOM 3965 N N . ALA A 1 521 ? -6.192 9.650 32.714 1.00 94.12 521 ALA A N 1
ATOM 3966 C CA . ALA A 1 521 ? -5.952 9.466 34.144 1.00 94.12 521 ALA A CA 1
ATOM 3967 C C . ALA A 1 521 ? -5.335 8.096 34.481 1.00 94.12 521 ALA A C 1
ATOM 3969 O O . ALA A 1 521 ? -4.613 7.990 35.472 1.00 94.12 521 ALA A O 1
ATOM 3970 N N . ARG A 1 522 ? -5.580 7.063 33.661 1.00 93.25 522 ARG A N 1
ATOM 3971 C CA . ARG A 1 522 ? -4.944 5.737 33.795 1.00 93.25 522 ARG A CA 1
ATOM 3972 C C . ARG A 1 522 ? -3.530 5.679 33.215 1.00 93.25 522 ARG A C 1
ATOM 3974 O O . ARG A 1 522 ? -2.816 4.727 33.501 1.00 93.25 522 ARG A O 1
ATOM 3981 N N . LEU A 1 523 ? -3.136 6.681 32.429 1.00 93.50 523 LEU A N 1
ATOM 3982 C CA . LEU A 1 523 ? -1.855 6.748 31.717 1.00 93.50 523 LEU A CA 1
ATOM 3983 C C . LEU A 1 523 ? -0.951 7.890 32.234 1.00 93.50 523 LEU A C 1
ATOM 3985 O O . LEU A 1 523 ? -0.456 8.679 31.429 1.00 93.50 523 LEU A O 1
ATOM 3989 N N . PRO A 1 524 ? -0.761 8.089 33.556 1.00 91.62 524 PRO A N 1
ATOM 3990 C CA . PRO A 1 524 ? -0.113 9.296 34.081 1.00 91.62 524 PRO A CA 1
ATOM 3991 C C . PRO A 1 524 ? 1.327 9.481 33.580 1.00 91.62 524 PRO A C 1
ATOM 3993 O O . PRO A 1 524 ? 1.698 10.614 33.256 1.00 91.62 524 PRO A O 1
ATOM 3996 N N . ASP A 1 525 ? 2.071 8.380 33.465 1.00 90.50 525 ASP A N 1
ATOM 3997 C CA . ASP A 1 525 ? 3.508 8.348 33.173 1.00 90.50 525 ASP A CA 1
ATOM 3998 C C . ASP A 1 525 ? 3.841 8.001 31.714 1.00 90.50 525 ASP A C 1
ATOM 4000 O O . ASP A 1 525 ? 5.016 7.956 31.362 1.00 90.50 525 ASP A O 1
ATOM 4004 N N . ASP A 1 526 ? 2.826 7.788 30.875 1.00 92.25 526 ASP A N 1
ATOM 4005 C CA . ASP A 1 526 ? 2.991 7.474 29.456 1.00 92.25 526 ASP A CA 1
ATOM 4006 C C . ASP A 1 526 ? 3.725 8.600 28.712 1.00 92.25 526 ASP A C 1
ATOM 4008 O O . ASP A 1 526 ? 3.505 9.782 29.002 1.00 92.25 526 ASP A O 1
ATOM 4012 N N . GLU A 1 527 ? 4.603 8.232 27.779 1.00 91.81 527 GLU A N 1
ATOM 4013 C CA . GLU A 1 527 ? 5.447 9.165 27.026 1.00 91.81 527 GLU A CA 1
ATOM 4014 C C . GLU A 1 527 ? 5.123 9.214 25.528 1.00 91.81 527 GLU A C 1
ATOM 4016 O O . GLU A 1 527 ? 5.708 10.047 24.834 1.00 91.81 527 GLU A O 1
ATOM 4021 N N . LEU A 1 528 ? 4.156 8.419 25.039 1.00 90.88 528 LEU A N 1
ATOM 4022 C CA . LEU A 1 528 ? 3.727 8.479 23.641 1.00 90.88 528 LEU A CA 1
ATOM 4023 C C . LEU A 1 528 ? 3.305 9.908 23.260 1.00 90.88 528 LEU A C 1
ATOM 4025 O O . LEU A 1 528 ? 2.564 10.546 24.029 1.00 90.88 528 LEU A O 1
ATOM 4029 N N . PRO A 1 529 ? 3.721 10.423 22.084 1.00 92.50 529 PRO A N 1
ATOM 4030 C CA . PRO A 1 529 ? 3.341 11.753 21.617 1.00 92.50 529 PRO A CA 1
ATOM 4031 C C . PRO A 1 529 ? 1.828 11.997 21.663 1.00 92.50 529 PRO A C 1
ATOM 4033 O O . PRO A 1 529 ? 1.387 13.024 22.190 1.00 92.50 529 PRO A O 1
ATOM 4036 N N . GLU A 1 530 ? 1.027 11.031 21.216 1.00 93.81 530 GLU A N 1
ATOM 4037 C CA . GLU A 1 530 ? -0.437 11.079 21.183 1.00 93.81 530 GLU A CA 1
ATOM 4038 C C . GLU A 1 530 ? -1.013 11.298 22.577 1.00 93.81 530 GLU A C 1
ATOM 4040 O O . GLU A 1 530 ? -1.918 12.114 22.766 1.00 93.81 530 GLU A O 1
ATOM 4045 N N . VAL A 1 531 ? -0.446 10.626 23.581 1.00 95.44 531 VAL A N 1
ATOM 4046 C CA . VAL A 1 531 ? -0.914 10.691 24.965 1.00 95.44 531 VAL A CA 1
ATOM 4047 C C . VAL A 1 531 ? -0.459 11.988 25.630 1.00 95.44 531 VAL A C 1
ATOM 4049 O O . VAL A 1 531 ? -1.284 12.724 26.187 1.00 95.44 531 VAL A O 1
ATOM 4052 N N . VAL A 1 532 ? 0.836 12.315 25.569 1.00 95.75 532 VAL A N 1
ATOM 4053 C CA . VAL A 1 532 ? 1.386 13.476 26.287 1.00 95.75 532 VAL A CA 1
ATOM 4054 C C . VAL A 1 532 ? 0.931 14.802 25.691 1.00 95.75 532 VAL A C 1
ATOM 4056 O O . VAL A 1 532 ? 0.516 15.692 26.439 1.00 95.75 532 VAL A O 1
ATOM 4059 N N . TRP A 1 533 ? 0.924 14.935 24.364 1.00 96.38 533 TRP A N 1
ATOM 4060 C CA . TRP A 1 533 ? 0.450 16.140 23.684 1.00 96.38 533 TRP A CA 1
ATOM 4061 C C . TRP A 1 533 ? -1.072 16.167 23.567 1.00 96.38 533 TRP A C 1
ATOM 4063 O O . TRP A 1 533 ? -1.676 17.238 23.697 1.00 96.38 533 TRP A O 1
ATOM 4073 N N . GLY A 1 534 ? -1.718 15.004 23.442 1.00 95.62 534 GLY A N 1
ATOM 4074 C CA . GLY A 1 534 ? -3.172 14.893 23.534 1.00 95.62 534 GLY A CA 1
ATOM 4075 C C . GLY A 1 534 ? -3.708 15.365 24.885 1.00 95.62 534 GLY A C 1
ATOM 4076 O O . GLY A 1 534 ? -4.705 16.090 24.931 1.00 95.62 534 GLY A O 1
ATOM 4077 N N . ARG A 1 535 ? -2.998 15.079 25.989 1.00 96.62 535 ARG A N 1
ATOM 4078 C CA . ARG A 1 535 ? -3.318 15.620 27.320 1.00 96.62 535 ARG A CA 1
ATOM 4079 C C . ARG A 1 535 ? -3.279 17.146 27.339 1.00 96.62 535 ARG A C 1
ATOM 4081 O O . ARG A 1 535 ? -4.198 17.752 27.890 1.00 96.62 535 ARG A O 1
ATOM 4088 N N . VAL A 1 536 ? -2.273 17.777 26.727 1.00 96.75 536 VAL A N 1
ATOM 4089 C CA . VAL A 1 536 ? -2.201 19.249 26.624 1.00 96.75 536 VAL A CA 1
ATOM 4090 C C . VAL A 1 536 ? -3.442 19.789 25.919 1.00 96.75 536 VAL A C 1
ATOM 4092 O O . VAL A 1 536 ? -4.139 20.655 26.457 1.00 96.75 536 VAL A O 1
ATOM 4095 N N . LEU A 1 537 ? -3.753 19.241 24.742 1.00 96.19 537 LEU A N 1
ATOM 4096 C CA . LEU A 1 537 ? -4.880 19.691 23.933 1.00 96.19 537 LEU A CA 1
ATOM 4097 C C . LEU A 1 537 ? -6.226 19.478 24.645 1.00 96.19 537 LEU A C 1
ATOM 4099 O O . LEU A 1 537 ? -7.082 20.367 24.626 1.00 96.19 537 LEU A O 1
ATOM 4103 N N . ALA A 1 538 ? -6.393 18.346 25.334 1.00 95.69 538 ALA A N 1
ATOM 4104 C CA . ALA A 1 538 ? -7.569 18.052 26.145 1.00 95.69 538 ALA A CA 1
ATOM 4105 C C . ALA A 1 538 ? -7.771 19.106 27.247 1.00 95.69 538 ALA A C 1
ATOM 4107 O O . ALA A 1 538 ? -8.857 19.682 27.356 1.00 95.69 538 ALA A O 1
ATOM 4108 N N . GLN A 1 539 ? -6.728 19.438 28.022 1.00 95.25 539 GLN A N 1
ATOM 4109 C CA . GLN A 1 539 ? -6.839 20.439 29.094 1.00 95.25 539 GLN A CA 1
ATOM 4110 C C . GLN A 1 539 ? -7.136 21.849 28.559 1.00 95.25 539 GLN A C 1
ATOM 4112 O O . GLN A 1 539 ? -7.912 22.587 29.178 1.00 95.25 539 GLN A O 1
ATOM 4117 N N . LEU A 1 540 ? -6.584 22.216 27.395 1.00 94.00 540 LEU A N 1
ATOM 4118 C CA . LEU A 1 540 ? -6.901 23.482 26.723 1.00 94.00 540 LEU A CA 1
ATOM 4119 C C . LEU A 1 540 ? -8.379 23.562 26.331 1.00 94.00 540 LEU A C 1
ATOM 4121 O O . LEU A 1 540 ? -9.046 24.547 26.655 1.00 94.00 540 LEU A O 1
ATOM 4125 N N . ARG A 1 541 ? -8.921 22.512 25.703 1.00 93.88 541 ARG A N 1
ATOM 4126 C CA . ARG A 1 541 ? -10.343 22.446 25.317 1.00 93.88 541 ARG A CA 1
ATOM 4127 C C . ARG A 1 541 ? -11.280 22.485 26.520 1.00 93.88 541 ARG A C 1
ATOM 4129 O O . ARG A 1 541 ? -12.344 23.097 26.454 1.00 93.88 541 ARG A O 1
ATOM 4136 N N . ARG A 1 542 ? -10.867 21.888 27.642 1.00 91.56 542 ARG A N 1
ATOM 4137 C CA . ARG A 1 542 ? -11.612 21.905 28.913 1.00 91.56 542 ARG A CA 1
ATOM 4138 C C . ARG A 1 542 ? -11.419 23.195 29.719 1.00 91.56 542 ARG A C 1
ATOM 4140 O O . ARG A 1 542 ? -12.009 23.315 30.789 1.00 91.56 542 ARG A O 1
ATOM 4147 N N . GLN A 1 543 ? -10.639 24.157 29.218 1.00 92.88 543 GLN A N 1
ATOM 4148 C CA . GLN A 1 543 ? -10.359 25.440 29.875 1.00 92.88 543 GLN A CA 1
ATOM 4149 C C . GLN A 1 543 ? -9.783 25.269 31.291 1.00 92.88 543 GLN A C 1
ATOM 4151 O O . GLN A 1 543 ? -10.150 25.986 32.222 1.00 92.88 543 GLN A O 1
ATOM 4156 N N . ARG A 1 544 ? -8.867 24.306 31.458 1.00 93.56 544 ARG A N 1
ATOM 4157 C CA . ARG A 1 544 ? -8.163 24.021 32.718 1.00 93.56 544 ARG A CA 1
ATOM 4158 C C . ARG A 1 544 ? -6.712 24.522 32.620 1.00 93.56 544 ARG A C 1
ATOM 4160 O O . ARG A 1 544 ? -5.813 23.721 32.374 1.00 93.56 544 ARG A O 1
ATOM 4167 N N . PRO A 1 545 ? -6.453 25.837 32.777 1.00 88.88 545 PRO A N 1
ATOM 4168 C CA . PRO A 1 545 ? -5.159 26.437 32.450 1.00 88.88 545 PRO A CA 1
ATOM 4169 C C . PRO A 1 545 ? -4.006 25.874 33.284 1.00 88.88 545 PRO A C 1
ATOM 4171 O O . PRO A 1 545 ? -2.971 25.550 32.723 1.00 88.88 545 PRO A O 1
ATOM 4174 N N . GLU A 1 546 ? -4.186 25.681 34.592 1.00 93.31 546 GLU A N 1
ATOM 4175 C CA . GLU A 1 546 ? -3.132 25.127 35.458 1.00 93.31 546 GLU A CA 1
ATOM 4176 C C . GLU A 1 546 ? -2.740 23.699 35.049 1.00 93.31 546 GLU A C 1
ATOM 4178 O O . GLU A 1 546 ? -1.558 23.362 35.006 1.00 93.31 546 GLU A O 1
ATOM 4183 N N . ALA A 1 547 ? -3.726 22.874 34.682 1.00 94.12 547 ALA A N 1
ATOM 4184 C CA . ALA A 1 547 ? -3.484 21.521 34.191 1.00 94.12 547 ALA A CA 1
ATOM 4185 C C . ALA A 1 547 ? -2.823 21.526 32.802 1.00 94.12 547 ALA A C 1
ATOM 4187 O O . ALA A 1 547 ? -1.955 20.697 32.541 1.00 94.12 547 ALA A O 1
ATOM 4188 N N . ALA A 1 548 ? -3.190 22.473 31.931 1.00 95.00 548 ALA A N 1
ATOM 4189 C CA . ALA A 1 548 ? -2.552 22.646 30.629 1.00 95.00 548 ALA A CA 1
ATOM 4190 C C . ALA A 1 548 ? -1.078 23.068 30.762 1.00 95.00 548 ALA A C 1
ATOM 4192 O O . ALA A 1 548 ? -0.241 22.520 30.050 1.00 95.00 548 ALA A O 1
ATOM 4193 N N . GLU A 1 549 ? -0.744 23.970 31.696 1.00 95.25 549 GLU A N 1
ATOM 4194 C CA . GLU A 1 549 ? 0.648 24.359 31.995 1.00 95.25 549 GLU A CA 1
ATOM 4195 C C . GLU A 1 549 ? 1.483 23.176 32.499 1.00 95.25 549 GLU A C 1
ATOM 4197 O O . GLU A 1 549 ? 2.612 22.967 32.056 1.00 95.25 549 GLU A O 1
ATOM 4202 N N . ALA A 1 550 ? 0.928 22.368 33.405 1.00 94.69 550 ALA A N 1
ATOM 4203 C CA . ALA A 1 550 ? 1.610 21.171 33.889 1.00 94.69 550 ALA A CA 1
ATOM 4204 C C . ALA A 1 550 ? 1.814 20.140 32.763 1.00 94.69 550 ALA A C 1
ATOM 4206 O O . ALA A 1 550 ? 2.894 19.560 32.641 1.00 94.69 550 ALA A O 1
ATOM 4207 N N . ALA A 1 551 ? 0.798 19.942 31.917 1.00 95.50 551 ALA A N 1
ATOM 4208 C CA . ALA A 1 551 ? 0.857 18.997 30.808 1.00 95.50 551 ALA A CA 1
ATOM 4209 C C . ALA A 1 551 ? 1.896 19.407 29.753 1.00 95.50 551 ALA A C 1
ATOM 4211 O O . ALA A 1 551 ? 2.694 18.566 29.347 1.00 95.50 551 ALA A O 1
ATOM 4212 N N . ILE A 1 552 ? 1.943 20.682 29.338 1.00 96.19 552 ILE A N 1
ATOM 4213 C CA . ILE A 1 552 ? 2.918 21.127 28.327 1.00 96.19 552 ILE A CA 1
ATOM 4214 C C . ILE A 1 552 ? 4.350 21.082 28.859 1.00 96.19 552 ILE A C 1
ATOM 4216 O O . ILE A 1 552 ? 5.254 20.712 28.117 1.00 96.19 552 ILE A O 1
ATOM 4220 N N . ALA A 1 553 ? 4.569 21.391 30.142 1.00 95.44 553 ALA A N 1
ATOM 4221 C CA . ALA A 1 553 ? 5.892 21.275 30.749 1.00 95.44 553 ALA A CA 1
ATOM 4222 C C . ALA A 1 553 ? 6.413 19.828 30.699 1.00 95.44 553 ALA A C 1
ATOM 4224 O O . ALA A 1 553 ? 7.587 19.612 30.407 1.00 95.44 553 ALA A O 1
ATOM 4225 N N . ARG A 1 554 ? 5.538 18.836 30.930 1.00 94.44 554 ARG A N 1
ATOM 4226 C CA . ARG A 1 554 ? 5.877 17.415 30.762 1.00 94.44 554 ARG A CA 1
ATOM 4227 C C . ARG A 1 554 ? 6.109 17.072 29.293 1.00 94.44 554 ARG A C 1
ATOM 4229 O O . ARG A 1 554 ? 7.145 16.493 28.996 1.00 94.44 554 ARG A O 1
ATOM 4236 N N . ALA A 1 555 ? 5.199 17.454 28.396 1.00 95.56 555 ALA A N 1
ATOM 4237 C CA . ALA A 1 555 ? 5.290 17.132 26.971 1.00 95.56 555 ALA A CA 1
ATOM 4238 C C . ALA A 1 555 ? 6.586 17.668 26.333 1.00 95.56 555 ALA A C 1
ATOM 4240 O O . ALA A 1 555 ? 7.288 16.923 25.658 1.00 95.56 555 ALA A O 1
ATOM 4241 N N . LEU A 1 556 ? 6.972 18.912 26.641 1.00 94.56 556 LEU A N 1
ATOM 4242 C CA . LEU A 1 556 ? 8.243 19.499 26.199 1.00 94.56 556 LEU A CA 1
ATOM 4243 C C . LEU A 1 556 ? 9.474 18.795 26.789 1.00 94.56 556 LEU A C 1
ATOM 4245 O O . LEU A 1 556 ? 10.535 18.822 26.174 1.00 94.56 556 LEU A O 1
ATOM 4249 N N . ALA A 1 557 ? 9.355 18.189 27.973 1.00 93.12 557 ALA A N 1
ATOM 4250 C CA . ALA A 1 557 ? 10.458 17.474 28.607 1.00 93.12 557 ALA A CA 1
ATOM 4251 C C . ALA A 1 557 ? 10.678 16.070 28.019 1.00 93.12 557 ALA A C 1
ATOM 4253 O O . ALA A 1 557 ? 11.825 15.641 27.949 1.00 93.12 557 ALA A O 1
ATOM 4254 N N . VAL A 1 558 ? 9.611 15.364 27.620 1.00 92.75 558 VAL A N 1
ATOM 4255 C CA . VAL A 1 558 ? 9.708 13.984 27.090 1.00 92.75 558 VAL A CA 1
ATOM 4256 C C . VAL A 1 558 ? 9.740 13.895 25.571 1.00 92.75 558 VAL A C 1
ATOM 4258 O O . VAL A 1 558 ? 10.354 12.985 25.026 1.00 92.75 558 VAL A O 1
ATOM 4261 N N . ARG A 1 559 ? 9.072 14.826 24.884 1.00 92.19 559 ARG A N 1
ATOM 4262 C CA . ARG A 1 559 ? 8.895 14.834 23.427 1.00 92.19 559 ARG A CA 1
ATOM 4263 C C . ARG A 1 559 ? 9.136 16.250 22.880 1.00 92.19 559 ARG A C 1
ATOM 4265 O O . ARG A 1 559 ? 8.201 16.905 22.412 1.00 92.19 559 ARG A O 1
ATOM 4272 N N . PRO A 1 560 ? 10.383 16.759 22.963 1.00 91.00 560 PRO A N 1
ATOM 4273 C CA . PRO A 1 560 ? 10.704 18.163 22.691 1.00 91.00 560 PRO A CA 1
ATOM 4274 C C . PRO A 1 560 ? 10.497 18.585 21.228 1.00 91.00 560 PRO A C 1
ATOM 4276 O O . PRO A 1 560 ? 10.133 19.733 20.973 1.00 91.00 560 PRO A O 1
ATOM 4279 N N . HIS A 1 561 ? 10.696 17.679 20.264 1.00 91.62 561 HIS A N 1
ATOM 4280 C CA . HIS A 1 561 ? 10.638 18.004 18.833 1.00 91.62 561 HIS A CA 1
ATOM 4281 C C . HIS A 1 561 ? 9.219 18.314 18.328 1.00 91.62 561 HIS A C 1
ATOM 4283 O O . HIS A 1 561 ? 9.051 19.133 17.424 1.00 91.62 561 HIS A O 1
ATOM 4289 N N . VAL A 1 562 ? 8.187 17.736 18.953 1.00 93.44 562 VAL A N 1
ATOM 4290 C CA . VAL A 1 562 ? 6.779 17.849 18.527 1.00 93.44 562 VAL A CA 1
ATOM 4291 C C . VAL A 1 562 ? 6.302 19.299 18.432 1.00 93.44 562 VAL A C 1
ATOM 4293 O O . VAL A 1 562 ? 5.578 19.656 17.504 1.00 93.44 562 VAL A O 1
ATOM 4296 N N . ALA A 1 563 ? 6.727 20.163 19.358 1.00 94.19 563 ALA A N 1
ATOM 4297 C CA . ALA A 1 563 ? 6.300 21.560 19.366 1.00 94.19 563 ALA A CA 1
ATOM 4298 C C . ALA A 1 563 ? 6.680 22.295 18.071 1.00 94.19 563 ALA A C 1
ATOM 4300 O O . ALA A 1 563 ? 5.873 23.062 17.546 1.00 94.19 563 ALA A O 1
ATOM 4301 N N . GLY A 1 564 ? 7.890 22.050 17.552 1.00 91.81 564 GLY A N 1
ATOM 4302 C CA . GLY A 1 564 ? 8.367 22.660 16.311 1.00 91.81 564 GLY A CA 1
ATOM 4303 C C . GLY A 1 564 ? 7.510 22.245 15.117 1.00 91.81 564 GLY A C 1
ATOM 4304 O O . GLY A 1 564 ? 7.034 23.100 14.369 1.00 91.81 564 GLY A O 1
ATOM 4305 N N . TYR A 1 565 ? 7.229 20.945 15.005 1.00 92.75 565 TYR A N 1
ATOM 4306 C CA . TYR A 1 565 ? 6.417 20.385 13.926 1.00 92.75 565 TYR A CA 1
ATOM 4307 C C . TYR A 1 565 ? 4.941 20.810 13.987 1.00 92.75 565 TYR A C 1
ATOM 4309 O O . TYR A 1 565 ? 4.364 21.144 12.955 1.00 92.75 565 TYR A O 1
ATOM 4317 N N . LEU A 1 566 ? 4.332 20.897 15.177 1.00 93.56 566 LEU A N 1
ATOM 4318 C CA . LEU A 1 566 ? 2.956 21.400 15.330 1.00 93.56 566 LEU A CA 1
ATOM 4319 C C . LEU A 1 566 ? 2.808 22.876 14.924 1.00 93.56 566 LEU A C 1
ATOM 4321 O O . LEU A 1 566 ? 1.748 23.288 14.445 1.00 93.56 566 LEU A O 1
ATOM 4325 N N . LEU A 1 567 ? 3.844 23.690 15.159 1.00 93.12 567 LEU A N 1
ATOM 4326 C CA . LEU A 1 567 ? 3.836 25.123 14.855 1.00 93.12 567 LEU A CA 1
ATOM 4327 C C . LEU A 1 567 ? 4.125 25.425 13.379 1.00 93.12 567 LEU A C 1
ATOM 4329 O O . LEU A 1 567 ? 3.670 26.457 12.879 1.00 93.12 567 LEU A O 1
ATOM 4333 N N . ALA A 1 568 ? 4.840 24.542 12.679 1.00 89.44 568 ALA A N 1
ATOM 4334 C CA . ALA A 1 568 ? 5.056 24.640 11.240 1.00 89.44 568 ALA A CA 1
ATOM 4335 C C . ALA A 1 568 ? 3.732 24.460 10.482 1.00 89.44 568 ALA A C 1
ATOM 4337 O O . ALA A 1 568 ? 2.913 23.629 10.856 1.00 89.44 568 ALA A O 1
ATOM 4338 N N . GLU A 1 569 ? 3.477 25.252 9.435 1.00 80.75 569 GLU A N 1
ATOM 4339 C CA . GLU A 1 569 ? 2.209 25.167 8.693 1.00 80.75 569 GLU A CA 1
ATOM 4340 C C . GLU A 1 569 ? 2.103 23.918 7.817 1.00 80.75 569 GLU A C 1
ATOM 4342 O O . GLU A 1 569 ? 1.034 23.312 7.744 1.00 80.75 569 GLU A O 1
ATOM 4347 N N . ASP A 1 570 ? 3.226 23.530 7.223 1.00 76.38 570 ASP A N 1
ATOM 4348 C CA . ASP A 1 570 ? 3.369 22.385 6.330 1.00 76.38 570 ASP A CA 1
ATOM 4349 C C . ASP A 1 570 ? 4.800 21.829 6.468 1.00 76.38 570 ASP A C 1
ATOM 4351 O O . ASP A 1 570 ? 5.654 22.096 5.617 1.00 76.38 570 ASP A O 1
ATOM 4355 N N . PRO A 1 571 ? 5.124 21.174 7.600 1.00 80.81 571 PRO A N 1
ATOM 4356 C CA . PRO A 1 571 ? 6.486 20.729 7.864 1.00 80.81 571 PRO A CA 1
ATOM 4357 C C . PRO A 1 571 ? 6.943 19.678 6.847 1.00 80.81 571 PRO A C 1
ATOM 4359 O O . PRO A 1 571 ? 6.257 18.682 6.611 1.00 80.81 571 PRO A O 1
ATOM 4362 N N . GLU A 1 572 ? 8.128 19.884 6.271 1.00 79.31 572 GLU A N 1
ATOM 4363 C CA . GLU A 1 572 ? 8.820 18.832 5.522 1.00 79.31 572 GLU A CA 1
ATOM 4364 C C . GLU A 1 572 ? 9.354 17.759 6.492 1.00 79.31 572 GLU A C 1
ATOM 4366 O O . GLU A 1 572 ? 9.654 18.083 7.650 1.00 79.31 572 GLU A O 1
ATOM 4371 N N . PRO A 1 573 ? 9.444 16.491 6.053 1.00 76.44 573 PRO A N 1
ATOM 4372 C CA . PRO A 1 573 ? 10.072 15.443 6.849 1.00 76.44 573 PRO A CA 1
ATOM 4373 C C . PRO A 1 573 ? 11.554 15.773 7.131 1.00 76.44 573 PRO A C 1
ATOM 4375 O O . PRO A 1 573 ? 12.166 16.546 6.385 1.00 76.44 573 PRO A O 1
ATOM 4378 N N . PRO A 1 574 ? 12.150 15.217 8.204 1.00 79.88 574 PRO A N 1
ATOM 4379 C CA . PRO A 1 574 ? 13.592 15.304 8.460 1.00 79.88 574 PRO A CA 1
ATOM 4380 C C . PRO A 1 574 ? 14.451 14.902 7.246 1.00 79.88 574 PRO A C 1
ATOM 4382 O O . PRO A 1 574 ? 14.059 14.052 6.450 1.00 79.88 574 PRO A O 1
ATOM 4385 N N . ALA A 1 575 ? 15.646 15.482 7.101 1.00 67.38 575 ALA A N 1
ATOM 4386 C CA . ALA A 1 575 ? 16.516 15.240 5.939 1.00 6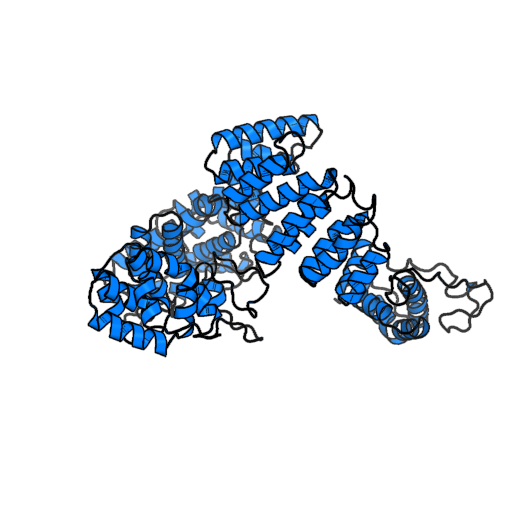7.38 575 ALA A CA 1
ATOM 4387 C C . ALA A 1 575 ? 17.066 13.802 5.846 1.00 67.38 575 ALA A C 1
ATOM 4389 O O . ALA A 1 575 ? 17.477 13.373 4.774 1.00 67.38 575 ALA A O 1
ATOM 4390 N N . ASP A 1 576 ? 17.099 13.085 6.966 1.00 65.31 576 ASP A N 1
ATOM 4391 C CA . ASP A 1 576 ? 17.518 11.690 7.118 1.00 65.31 576 ASP A CA 1
ATOM 4392 C C . ASP A 1 576 ? 16.350 10.698 7.035 1.00 65.31 576 ASP A C 1
ATOM 4394 O O . ASP A 1 576 ? 16.529 9.511 7.299 1.00 65.31 576 ASP A O 1
ATOM 4398 N N . THR A 1 577 ? 15.159 11.165 6.653 1.00 64.81 577 THR A N 1
ATOM 4399 C CA . THR A 1 577 ? 14.021 10.272 6.435 1.00 64.81 577 THR A CA 1
ATOM 4400 C C . THR A 1 577 ? 14.337 9.321 5.275 1.00 64.81 577 THR A C 1
ATOM 4402 O O . THR A 1 577 ? 14.748 9.804 4.214 1.00 64.81 577 THR A O 1
ATOM 4405 N N . PRO A 1 578 ? 14.167 7.995 5.444 1.00 55.78 578 PRO A N 1
ATOM 4406 C CA . PRO A 1 578 ? 14.407 7.030 4.379 1.00 55.78 578 PRO A CA 1
ATOM 4407 C C . PRO A 1 578 ? 13.665 7.419 3.100 1.00 55.78 578 PRO A C 1
ATOM 4409 O O . PRO A 1 578 ? 12.509 7.830 3.143 1.00 55.78 578 PRO A O 1
ATOM 4412 N N . SER A 1 579 ? 14.342 7.293 1.958 1.00 49.09 579 SER A N 1
ATOM 4413 C CA . SER A 1 579 ? 13.793 7.631 0.639 1.00 49.09 579 SER A CA 1
ATOM 4414 C C . SER A 1 579 ? 12.808 6.592 0.094 1.00 49.09 579 SER A C 1
ATOM 4416 O O . SER A 1 579 ? 12.287 6.785 -1.002 1.00 49.09 579 SER A O 1
ATOM 4418 N N . GLY A 1 580 ? 12.578 5.493 0.822 1.00 49.28 580 GLY A N 1
ATOM 4419 C CA . GLY A 1 580 ? 11.472 4.581 0.541 1.00 49.28 580 GLY A CA 1
ATOM 4420 C C . GLY A 1 580 ? 10.147 5.313 0.726 1.00 49.28 580 GLY A C 1
ATOM 4421 O O . GLY A 1 580 ? 10.054 6.212 1.562 1.00 49.28 580 GLY A O 1
ATOM 4422 N N . GLU A 1 581 ? 9.146 4.977 -0.085 1.00 48.22 581 GLU A N 1
ATOM 4423 C CA . GLU A 1 581 ? 7.813 5.566 0.013 1.00 48.22 581 GLU A CA 1
ATOM 4424 C C . GLU A 1 581 ? 7.332 5.475 1.458 1.00 48.22 581 GLU A C 1
ATOM 4426 O O . GLU A 1 581 ? 7.079 4.387 1.955 1.00 48.22 581 GLU A O 1
ATOM 4431 N N . LEU A 1 582 ? 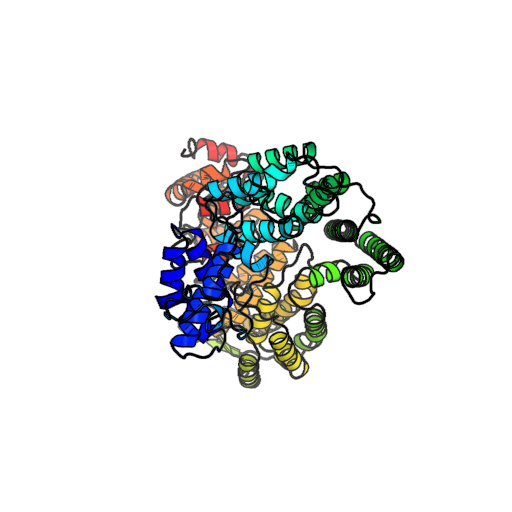7.272 6.611 2.158 1.00 51.03 582 LEU A N 1
ATOM 4432 C CA . LEU A 1 582 ? 6.596 6.707 3.443 1.00 51.03 582 LEU A CA 1
ATOM 4433 C C . LEU A 1 582 ? 5.115 6.569 3.138 1.00 51.03 582 LEU A C 1
ATOM 4435 O O . LEU A 1 582 ? 4.473 7.570 2.805 1.00 51.03 582 LEU A O 1
ATOM 4439 N N . ASP A 1 583 ? 4.591 5.354 3.207 1.00 47.41 583 ASP A N 1
ATOM 4440 C CA . ASP A 1 583 ? 3.176 5.130 2.978 1.00 47.41 583 ASP A CA 1
ATOM 4441 C C . ASP A 1 583 ? 2.381 5.798 4.118 1.00 47.41 583 ASP A C 1
ATOM 4443 O O . ASP A 1 583 ? 2.477 5.382 5.281 1.00 47.41 583 ASP A O 1
ATOM 4447 N N . PRO A 1 584 ? 1.611 6.870 3.838 1.00 43.28 584 PRO A N 1
ATOM 4448 C CA . PRO A 1 584 ? 0.834 7.558 4.858 1.00 43.28 584 PRO A CA 1
ATOM 4449 C C . PRO A 1 584 ? -0.262 6.679 5.464 1.00 43.28 584 PRO A C 1
ATOM 4451 O O . PRO A 1 584 ? -0.723 6.980 6.562 1.00 43.28 584 PRO A O 1
ATOM 4454 N N . GLU A 1 585 ? -0.691 5.627 4.766 1.00 43.03 585 GLU A N 1
ATOM 4455 C CA . GLU A 1 585 ? -1.716 4.694 5.232 1.00 43.03 585 GLU A CA 1
ATOM 4456 C C . GLU A 1 585 ? -1.158 3.660 6.223 1.00 43.03 585 GLU A C 1
ATOM 4458 O O . GLU A 1 585 ? -1.925 3.082 6.999 1.00 43.03 585 GLU A O 1
ATOM 4463 N N . HIS A 1 586 ? 0.170 3.492 6.264 1.00 52.50 586 HIS A N 1
ATOM 4464 C CA . HIS A 1 586 ? 0.859 2.431 7.003 1.00 52.50 586 HIS A CA 1
ATOM 4465 C C . HIS A 1 586 ? 1.955 2.962 7.945 1.00 52.50 586 HIS A C 1
ATOM 4467 O O . HIS A 1 586 ? 2.926 2.281 8.259 1.00 52.50 586 HIS A O 1
ATOM 4473 N N . GLU A 1 587 ? 1.758 4.167 8.488 1.00 51.31 587 GLU A N 1
ATOM 4474 C CA . GLU A 1 587 ? 2.633 4.825 9.476 1.00 51.31 587 GLU A CA 1
ATOM 4475 C C . GLU A 1 587 ? 2.986 3.924 10.681 1.00 51.31 587 GLU A C 1
ATOM 4477 O O . GLU A 1 587 ? 4.103 3.979 11.194 1.00 51.31 587 GLU A O 1
ATOM 4482 N N . ARG A 1 588 ? 2.070 3.026 11.083 1.00 50.38 588 ARG A N 1
ATOM 4483 C CA . ARG A 1 588 ? 2.280 2.056 12.175 1.00 50.38 588 ARG A CA 1
ATOM 4484 C C . ARG A 1 588 ? 3.270 0.944 11.836 1.00 50.38 588 ARG A C 1
ATOM 4486 O O . ARG A 1 588 ? 3.872 0.401 12.759 1.00 50.38 588 ARG A O 1
ATOM 4493 N N . ASP A 1 589 ? 3.455 0.620 10.558 1.00 48.84 589 ASP A N 1
ATOM 4494 C CA . ASP A 1 589 ? 4.415 -0.404 10.147 1.00 48.84 589 ASP A CA 1
ATOM 4495 C C . ASP A 1 589 ? 5.851 0.113 10.371 1.00 48.84 589 ASP A C 1
ATOM 4497 O O . ASP A 1 589 ? 6.691 -0.636 10.853 1.00 48.84 589 ASP A O 1
ATOM 4501 N N . TYR A 1 590 ? 6.121 1.417 10.209 1.00 48.31 590 TYR A N 1
ATOM 4502 C CA . TYR A 1 590 ? 7.435 2.022 10.506 1.00 48.31 590 TYR A CA 1
ATOM 4503 C C . TYR A 1 590 ? 7.765 2.119 12.006 1.00 48.31 590 TYR A C 1
ATOM 4505 O O . TYR A 1 590 ? 8.927 2.301 12.374 1.00 48.31 590 TYR A O 1
ATOM 4513 N N . ILE A 1 591 ? 6.761 2.000 12.886 1.00 47.19 591 ILE A N 1
ATOM 4514 C CA . ILE A 1 591 ? 6.941 2.060 14.349 1.00 47.19 591 ILE A CA 1
ATOM 4515 C C . ILE A 1 591 ? 7.598 0.772 14.878 1.00 47.19 591 ILE A C 1
ATOM 4517 O O . ILE A 1 591 ? 8.212 0.804 15.942 1.00 47.19 591 ILE A O 1
ATOM 4521 N N . SER A 1 592 ? 7.559 -0.343 14.130 1.00 42.91 592 SER A N 1
ATOM 4522 C CA . SER A 1 592 ? 8.089 -1.641 14.586 1.00 42.91 592 SER A CA 1
ATOM 4523 C C . SER A 1 592 ? 9.310 -2.181 13.831 1.00 42.91 592 SER A C 1
ATOM 4525 O O . SER A 1 592 ? 9.697 -3.325 14.076 1.00 42.91 592 SER A O 1
ATOM 4527 N N . TRP A 1 593 ? 9.912 -1.423 12.913 1.00 39.72 593 TRP A N 1
ATOM 4528 C CA . TRP A 1 593 ? 11.099 -1.877 12.177 1.00 39.72 593 TRP A CA 1
ATOM 4529 C C . TRP A 1 593 ? 12.376 -1.647 12.994 1.00 39.72 593 TRP A C 1
ATOM 4531 O O . TRP A 1 593 ? 12.987 -0.591 12.925 1.00 39.72 593 TRP A O 1
ATOM 4541 N N . GLU A 1 594 ? 12.816 -2.642 13.763 1.00 38.75 594 GLU A N 1
ATOM 4542 C CA . GLU A 1 594 ? 14.257 -2.811 13.992 1.00 38.75 594 GLU A CA 1
ATOM 4543 C C . GLU A 1 594 ? 14.798 -3.607 12.798 1.00 38.75 594 GLU A C 1
ATOM 4545 O O . GLU A 1 594 ? 14.745 -4.837 12.796 1.00 38.75 594 GLU A O 1
ATOM 4550 N N . ASP A 1 595 ? 15.268 -2.929 11.750 1.00 40.31 595 ASP A N 1
ATOM 4551 C CA . ASP A 1 595 ? 16.133 -3.591 10.775 1.00 40.31 595 ASP A CA 1
ATOM 4552 C C . ASP A 1 595 ? 17.540 -3.790 11.370 1.00 40.31 595 ASP A C 1
ATOM 4554 O O . ASP A 1 595 ? 17.938 -3.150 12.349 1.00 40.31 595 ASP A O 1
ATOM 4558 N N . ASP A 1 596 ? 18.327 -4.687 10.769 1.00 37.75 596 ASP A N 1
ATOM 4559 C CA . ASP A 1 596 ? 19.725 -4.931 11.156 1.00 37.75 596 ASP A CA 1
ATOM 4560 C C . ASP A 1 596 ? 20.620 -3.667 10.996 1.00 37.75 596 ASP A C 1
ATOM 4562 O O . ASP A 1 596 ? 21.776 -3.671 11.439 1.00 37.75 596 ASP A O 1
ATOM 4566 N N . GLU A 1 597 ? 20.102 -2.581 10.395 1.00 39.69 597 GLU A N 1
ATOM 4567 C CA . GLU A 1 597 ? 20.768 -1.282 10.204 1.00 39.69 597 GLU A CA 1
ATOM 4568 C C . GLU A 1 597 ? 20.348 -0.190 11.217 1.00 39.69 597 GLU A C 1
ATOM 4570 O O . GLU A 1 597 ? 21.018 0.842 11.312 1.00 39.69 597 GLU A O 1
ATOM 4575 N N . GLY A 1 598 ? 19.331 -0.433 12.053 1.00 37.53 598 GLY A N 1
ATOM 4576 C CA . GLY A 1 598 ? 18.910 0.455 13.140 1.00 37.53 598 GLY A CA 1
ATOM 4577 C C . GLY A 1 598 ? 18.049 1.653 12.718 1.00 37.53 598 GLY A C 1
ATOM 4578 O O . GLY A 1 598 ? 18.020 2.650 13.445 1.00 37.53 598 GLY A O 1
ATOM 4579 N N . VAL A 1 599 ? 17.351 1.578 11.584 1.00 42.66 599 VAL A N 1
ATOM 4580 C CA . VAL A 1 599 ? 16.450 2.622 11.062 1.00 42.66 599 VAL A CA 1
ATOM 4581 C C . VAL A 1 599 ? 14.999 2.354 11.488 1.00 42.66 599 VAL A C 1
ATOM 4583 O O . VAL A 1 599 ? 14.067 2.376 10.692 1.00 42.66 599 VAL A O 1
ATOM 4586 N N . GLY A 1 600 ? 14.797 2.110 12.782 1.00 48.94 600 GLY A N 1
ATOM 4587 C CA . GLY A 1 600 ? 13.476 2.206 13.402 1.00 48.94 600 GLY A CA 1
ATOM 4588 C C . GLY A 1 600 ? 13.156 3.642 13.786 1.00 48.94 600 GLY A C 1
ATOM 4589 O O . GLY A 1 600 ? 14.062 4.471 13.928 1.00 48.94 600 GLY A O 1
ATOM 4590 N N . LEU A 1 601 ? 11.876 3.955 14.001 1.00 56.66 601 LEU A N 1
ATOM 4591 C CA . LEU A 1 601 ? 11.476 5.206 14.644 1.00 56.66 601 LEU A CA 1
ATOM 4592 C C . LEU A 1 601 ? 12.104 5.284 16.040 1.00 56.66 601 LEU A C 1
ATOM 4594 O O . LEU A 1 601 ? 11.544 4.804 17.021 1.00 56.66 601 LEU A O 1
ATOM 4598 N N . ALA A 1 602 ? 13.294 5.883 16.134 1.00 61.84 602 ALA A N 1
ATOM 4599 C CA . ALA A 1 602 ? 13.949 6.088 17.412 1.00 61.84 602 ALA A CA 1
ATOM 4600 C C . ALA A 1 602 ? 13.009 6.918 18.295 1.00 61.84 602 ALA A C 1
ATOM 4602 O O . ALA A 1 602 ? 12.587 8.014 17.909 1.00 61.84 602 ALA A O 1
ATOM 4603 N N . GLU A 1 603 ? 12.661 6.373 19.458 1.00 71.62 603 GLU A N 1
ATOM 4604 C CA . GLU A 1 603 ? 11.746 7.003 20.403 1.00 71.62 603 GLU A CA 1
ATOM 4605 C C . GLU A 1 603 ? 12.209 8.438 20.717 1.00 71.62 603 GLU A C 1
ATOM 4607 O O . GLU A 1 603 ? 13.367 8.673 21.078 1.00 71.62 603 GLU A O 1
ATOM 4612 N N . GLY A 1 604 ? 11.320 9.423 20.550 1.00 77.50 604 GLY A N 1
ATOM 4613 C CA . GLY A 1 604 ? 11.641 10.837 20.739 1.00 77.50 604 GLY A CA 1
ATOM 4614 C C . GLY A 1 604 ? 12.383 11.510 19.578 1.00 77.50 604 GLY A C 1
ATOM 4615 O O . GLY A 1 604 ? 12.851 12.637 19.755 1.00 77.50 604 GLY A O 1
ATOM 4616 N N . SER A 1 605 ? 12.520 10.870 18.413 1.00 83.25 605 SER A N 1
ATOM 4617 C CA . SER A 1 605 ? 13.190 11.444 17.235 1.00 83.25 605 SER A CA 1
ATOM 4618 C C . SER A 1 605 ? 12.398 12.582 16.562 1.00 83.25 605 SER A C 1
ATOM 4620 O O . SER A 1 605 ? 11.179 12.700 16.725 1.00 83.25 605 SER A O 1
ATOM 4622 N N . PRO A 1 606 ? 13.059 13.428 15.743 1.00 86.06 606 PRO A N 1
ATOM 4623 C CA . PRO A 1 606 ? 12.368 14.367 14.858 1.00 86.06 606 PRO A CA 1
ATOM 4624 C C . PRO A 1 606 ? 11.378 13.693 13.897 1.00 86.06 606 PRO A C 1
ATOM 4626 O O . PRO A 1 606 ? 10.365 14.301 13.561 1.00 86.06 606 PRO A O 1
ATOM 4629 N N . LEU A 1 607 ? 11.646 12.448 13.484 1.00 82.19 607 LEU A N 1
ATOM 4630 C CA . LEU A 1 607 ? 10.770 11.695 12.589 1.00 82.19 607 LEU A CA 1
ATOM 4631 C C . LEU A 1 607 ? 9.462 11.285 13.285 1.00 82.19 607 LEU A C 1
ATOM 4633 O O . LEU A 1 607 ? 8.396 11.571 12.749 1.00 82.19 607 LEU A O 1
ATOM 4637 N N . GLU A 1 608 ? 9.527 10.744 14.510 1.00 83.50 608 GLU A N 1
ATOM 4638 C CA . GLU A 1 608 ? 8.343 10.475 15.357 1.00 83.50 608 GLU A CA 1
ATOM 4639 C C . GLU A 1 608 ? 7.507 11.755 15.553 1.00 83.50 608 GLU A C 1
ATOM 4641 O O . GLU A 1 608 ? 6.281 11.763 15.433 1.00 83.50 608 GLU A O 1
ATOM 4646 N N . ALA A 1 609 ? 8.181 12.880 15.800 1.00 88.94 609 ALA A N 1
ATOM 4647 C CA . ALA A 1 609 ? 7.523 14.165 15.985 1.00 88.94 609 ALA A CA 1
ATOM 4648 C C . ALA A 1 609 ? 6.836 14.700 14.715 1.00 88.94 609 ALA A C 1
ATOM 4650 O O . ALA A 1 609 ? 5.776 15.326 14.819 1.00 88.94 609 ALA A O 1
ATOM 4651 N N . TRP A 1 610 ? 7.431 14.483 13.538 1.00 87.12 610 TRP A N 1
ATOM 4652 C CA . TRP A 1 610 ? 6.848 14.852 12.245 1.00 87.12 610 TRP A CA 1
ATOM 4653 C C . TRP A 1 610 ? 5.580 14.045 11.951 1.00 87.12 610 TRP A C 1
ATOM 4655 O O . TRP A 1 610 ? 4.552 14.630 11.602 1.00 87.12 610 TRP A O 1
ATOM 4665 N N . PHE A 1 611 ? 5.650 12.734 12.175 1.00 82.56 611 PHE A N 1
ATOM 4666 C CA . PHE A 1 611 ? 4.554 11.778 12.048 1.00 82.56 611 PHE A CA 1
ATOM 4667 C C . PHE A 1 611 ? 3.347 12.164 12.919 1.00 82.56 611 PHE A C 1
ATOM 4669 O O . PHE A 1 611 ? 2.302 12.564 12.394 1.00 82.56 611 PHE A O 1
ATOM 4676 N N . TYR A 1 612 ? 3.547 12.289 14.237 1.00 87.69 612 TYR A N 1
ATOM 4677 C CA . TYR A 1 612 ? 2.504 12.765 15.154 1.00 87.69 612 TYR A CA 1
ATOM 4678 C C . TYR A 1 612 ? 1.904 14.120 14.734 1.00 87.69 612 TYR A C 1
ATOM 4680 O O . TYR A 1 612 ? 0.686 14.333 14.772 1.00 87.69 612 TYR A O 1
ATOM 4688 N N . ALA A 1 613 ? 2.744 15.086 14.342 1.00 89.75 613 ALA A N 1
ATOM 4689 C CA . ALA A 1 613 ? 2.268 16.419 13.987 1.00 89.75 613 ALA A CA 1
ATOM 4690 C C . ALA A 1 613 ? 1.390 16.418 12.728 1.00 89.75 613 ALA A C 1
ATOM 4692 O O . ALA A 1 613 ? 0.461 17.228 12.654 1.00 89.75 613 ALA A O 1
ATOM 4693 N N . ARG A 1 614 ? 1.636 15.519 11.768 1.00 85.62 614 ARG A N 1
ATOM 4694 C CA . ARG A 1 614 ? 0.829 15.374 10.548 1.00 85.62 614 ARG A CA 1
ATOM 4695 C C . ARG A 1 614 ? -0.634 15.084 10.881 1.00 85.62 614 ARG A C 1
ATOM 4697 O O . ARG A 1 614 ? -1.528 15.740 10.341 1.00 85.62 614 ARG A O 1
ATOM 4704 N N . GLU A 1 615 ? -0.871 14.184 11.829 1.00 83.56 615 GLU A N 1
ATOM 4705 C CA . GLU A 1 615 ? -2.217 13.822 12.275 1.00 83.56 615 GLU A CA 1
ATOM 4706 C C . GLU A 1 615 ? -2.816 14.827 13.264 1.00 83.56 615 GLU A C 1
ATOM 4708 O O . GLU A 1 615 ? -3.990 15.209 13.174 1.00 83.56 615 GLU A O 1
ATOM 4713 N N . ALA A 1 616 ? -2.017 15.282 14.231 1.00 90.62 616 ALA A N 1
ATOM 4714 C CA . ALA A 1 616 ? -2.520 16.067 15.348 1.00 90.62 616 ALA A CA 1
ATOM 4715 C C . ALA A 1 616 ? -2.693 17.551 15.013 1.00 90.62 616 ALA A C 1
ATOM 4717 O O . ALA A 1 616 ? -3.577 18.211 15.571 1.00 90.62 616 ALA A O 1
ATOM 4718 N N . ARG A 1 617 ? -1.889 18.120 14.106 1.00 92.00 617 ARG A N 1
ATOM 4719 C CA . ARG A 1 617 ? -1.921 19.560 13.812 1.00 92.00 617 ARG A CA 1
ATOM 4720 C C . ARG A 1 617 ? -3.311 20.072 13.404 1.00 92.00 617 ARG A C 1
ATOM 4722 O O . ARG A 1 617 ? -3.703 21.117 13.934 1.00 92.00 617 ARG A O 1
ATOM 4729 N N . PRO A 1 618 ? -4.107 19.384 12.557 1.00 91.56 618 PRO A N 1
ATOM 4730 C CA . PRO A 1 618 ? -5.500 19.761 12.308 1.00 91.56 618 PRO A CA 1
ATOM 4731 C C . PRO A 1 618 ? -6.339 19.913 13.589 1.00 91.56 618 PRO A C 1
ATOM 4733 O O . PRO A 1 618 ? -7.127 20.854 13.701 1.00 91.56 618 PRO A O 1
ATOM 4736 N N . LEU A 1 619 ? -6.138 19.050 14.592 1.00 93.50 619 LEU A N 1
ATOM 4737 C CA . LEU A 1 619 ? -6.842 19.107 15.880 1.00 93.50 619 LEU A CA 1
ATOM 4738 C C . LEU A 1 619 ? -6.430 20.327 16.715 1.00 93.50 619 LEU A C 1
ATOM 4740 O O . LEU A 1 619 ? -7.279 20.944 17.374 1.00 93.50 619 LEU A O 1
ATOM 4744 N N . TRP A 1 620 ? -5.145 20.688 16.678 1.00 94.94 620 TRP A N 1
ATOM 4745 C CA . TRP A 1 620 ? -4.607 21.890 17.319 1.00 94.94 620 TRP A CA 1
ATOM 4746 C C . TRP A 1 620 ? -5.101 23.164 16.632 1.00 94.94 620 TRP A C 1
ATOM 4748 O O . TRP A 1 620 ? -5.568 24.079 17.308 1.00 94.94 620 TRP A O 1
ATOM 4758 N N . ALA A 1 621 ? -5.074 23.207 15.300 1.00 93.38 621 ALA A N 1
ATOM 4759 C CA . ALA A 1 621 ? -5.573 24.331 14.511 1.00 93.38 621 ALA A CA 1
ATOM 4760 C C . ALA A 1 621 ? -7.083 24.552 14.706 1.00 93.38 621 ALA A C 1
ATOM 4762 O O . ALA A 1 621 ? -7.535 25.693 14.813 1.00 93.38 621 ALA A O 1
ATOM 4763 N N . ALA A 1 622 ? -7.858 23.469 14.822 1.00 93.38 622 ALA A N 1
ATOM 4764 C CA . ALA A 1 622 ? -9.288 23.524 15.119 1.00 93.38 622 ALA A CA 1
ATOM 4765 C C . ALA A 1 622 ? -9.600 23.978 16.558 1.00 93.38 622 ALA A C 1
ATOM 4767 O O . ALA A 1 622 ? -10.737 24.349 16.849 1.00 93.38 622 ALA A O 1
ATOM 4768 N N . THR A 1 623 ? -8.617 23.967 17.466 1.00 93.44 623 THR A N 1
ATOM 4769 C CA . THR A 1 623 ? -8.800 24.370 18.865 1.00 93.44 623 THR A CA 1
ATOM 4770 C C . THR A 1 623 ? -8.494 25.863 19.035 1.00 93.44 623 THR A C 1
ATOM 4772 O O . THR A 1 623 ? -7.336 26.271 18.899 1.00 93.44 623 THR A O 1
ATOM 4775 N N . PRO A 1 624 ? -9.488 26.712 19.369 1.00 93.00 624 PRO A N 1
ATOM 4776 C CA . PRO A 1 624 ? -9.300 28.160 19.401 1.00 93.00 624 PRO A CA 1
ATOM 4777 C C . PRO A 1 624 ? -8.152 28.600 20.317 1.00 93.00 624 PRO A C 1
ATOM 4779 O O . PRO A 1 624 ? -8.169 28.362 21.522 1.00 93.00 624 PRO A O 1
ATOM 4782 N N . GLY A 1 625 ? -7.156 29.274 19.737 1.00 93.50 625 GLY A N 1
ATOM 4783 C CA . GLY A 1 625 ? -6.016 29.828 20.471 1.00 93.50 625 GLY A CA 1
ATOM 4784 C C . GLY A 1 625 ? -4.942 28.819 20.891 1.00 93.50 625 GLY A C 1
ATOM 4785 O O . GLY A 1 625 ? -3.950 29.253 21.472 1.00 93.50 625 GLY A O 1
ATOM 4786 N N . ALA A 1 626 ? -5.074 27.524 20.573 1.00 95.00 626 ALA A N 1
ATOM 4787 C CA . ALA A 1 626 ? -4.111 26.502 20.992 1.00 95.00 626 ALA A CA 1
ATOM 4788 C C . ALA A 1 626 ? -2.718 26.696 20.371 1.00 95.00 626 ALA A C 1
ATOM 4790 O O . ALA A 1 626 ? -1.730 26.709 21.100 1.00 95.00 626 ALA A O 1
ATOM 4791 N N . LEU A 1 627 ? -2.626 26.926 19.054 1.00 94.50 627 LEU A N 1
ATOM 4792 C CA . LEU A 1 627 ? -1.338 27.164 18.383 1.00 94.50 627 LEU A CA 1
ATOM 4793 C C . LEU A 1 627 ? -0.637 28.452 18.872 1.00 94.50 627 LEU A C 1
ATOM 4795 O O . LEU A 1 627 ? 0.533 28.375 19.245 1.00 94.50 627 LEU A O 1
ATOM 4799 N N . PRO A 1 628 ? -1.310 29.621 18.983 1.00 94.31 628 PRO A N 1
ATOM 4800 C CA . PRO A 1 628 ? -0.708 30.796 19.623 1.00 94.31 628 PRO A CA 1
ATOM 4801 C C . PRO A 1 628 ? -0.277 30.557 21.077 1.00 94.31 628 PRO A C 1
ATOM 4803 O O . PRO A 1 628 ? 0.756 31.067 21.512 1.00 94.31 628 PRO A O 1
ATOM 4806 N N . TRP A 1 629 ? -1.061 29.790 21.841 1.00 95.19 629 TRP A N 1
ATOM 4807 C CA . TRP A 1 629 ? -0.744 29.444 23.227 1.00 95.19 629 TRP A CA 1
ATOM 4808 C C . TRP A 1 629 ? 0.500 28.549 23.328 1.00 95.19 629 TRP A C 1
ATOM 4810 O O . TRP A 1 629 ? 1.329 28.779 24.215 1.00 95.19 629 TRP A O 1
ATOM 4820 N N . LEU A 1 630 ? 0.651 27.593 22.404 1.00 95.06 630 LEU A N 1
ATOM 4821 C CA . LEU A 1 630 ? 1.826 26.732 22.265 1.00 95.06 630 LEU A CA 1
ATOM 4822 C C . LEU A 1 630 ? 3.064 27.552 21.891 1.00 95.06 630 LEU A C 1
ATOM 4824 O O . LEU A 1 630 ? 4.084 27.455 22.570 1.00 95.06 630 LEU A O 1
ATOM 4828 N N . ALA A 1 631 ? 2.957 28.421 20.882 1.00 93.44 631 ALA A N 1
ATOM 4829 C CA . ALA A 1 631 ? 4.056 29.274 20.425 1.00 93.44 631 ALA A CA 1
ATOM 4830 C C . ALA A 1 631 ? 4.628 30.154 21.551 1.00 93.44 631 ALA A C 1
ATOM 4832 O O . ALA A 1 631 ? 5.836 30.352 21.647 1.00 93.44 631 ALA A O 1
ATOM 4833 N N . ALA A 1 632 ? 3.768 30.644 22.450 1.00 92.38 632 ALA A N 1
ATOM 4834 C CA . ALA A 1 632 ? 4.191 31.446 23.597 1.00 92.38 632 ALA A CA 1
ATOM 4835 C C . ALA A 1 632 ? 4.990 30.660 24.659 1.00 92.38 632 ALA A C 1
ATOM 4837 O O . ALA A 1 632 ? 5.617 31.285 25.514 1.00 92.38 632 ALA A O 1
ATOM 4838 N N . ARG A 1 633 ? 4.947 29.319 24.639 1.00 91.06 633 ARG A N 1
ATOM 4839 C CA . ARG A 1 633 ? 5.542 28.431 25.658 1.00 91.06 633 ARG A CA 1
ATOM 4840 C C . ARG A 1 633 ? 6.687 27.574 25.141 1.00 91.06 633 ARG A C 1
ATOM 4842 O O . ARG A 1 633 ? 7.612 27.313 25.899 1.00 91.06 633 ARG A O 1
ATOM 4849 N N . ALA A 1 634 ? 6.634 27.161 23.879 1.00 82.56 634 ALA A N 1
ATOM 4850 C CA . ALA A 1 634 ? 7.660 26.323 23.267 1.00 82.56 634 ALA A CA 1
ATOM 4851 C C . ALA A 1 634 ? 8.993 27.066 23.037 1.00 82.56 634 ALA A C 1
ATOM 4853 O O . ALA A 1 634 ? 10.037 26.428 22.964 1.00 82.56 634 ALA A O 1
ATOM 4854 N N . GLY A 1 635 ? 8.979 28.406 22.966 1.00 65.88 635 GLY A N 1
ATOM 4855 C CA . GLY A 1 635 ? 10.136 29.173 22.489 1.00 65.88 635 GLY A CA 1
ATOM 4856 C C . GLY A 1 635 ? 10.344 28.992 20.978 1.00 65.88 635 GLY A C 1
ATOM 4857 O O . GLY A 1 635 ? 9.588 28.270 20.331 1.00 65.88 635 GLY A O 1
ATOM 4858 N N . SER A 1 636 ? 11.316 29.696 20.384 1.00 50.41 636 SER A N 1
ATOM 4859 C CA . SER A 1 636 ? 11.639 29.509 18.959 1.00 50.41 636 SER A CA 1
ATOM 4860 C C . SER A 1 636 ? 12.006 28.043 18.680 1.00 50.41 636 SER A C 1
ATOM 4862 O O . SER A 1 636 ? 12.659 27.441 19.536 1.00 50.41 636 SER A O 1
ATOM 4864 N N . PRO A 1 637 ? 11.610 27.476 17.522 1.00 41.94 637 PRO A N 1
ATOM 4865 C CA . PRO A 1 637 ? 11.951 26.100 17.170 1.00 41.94 637 PRO A CA 1
ATOM 4866 C C . PRO A 1 637 ? 13.476 25.895 17.227 1.00 41.94 637 PRO A C 1
ATOM 4868 O O . PRO A 1 637 ? 14.210 26.841 16.923 1.00 41.94 637 PRO A O 1
ATOM 4871 N N . PRO A 1 638 ? 13.962 24.716 17.656 1.00 37.84 638 PRO A N 1
ATOM 4872 C CA . PRO A 1 638 ? 15.376 24.387 17.524 1.00 37.84 638 PRO A CA 1
ATOM 4873 C C . PRO A 1 638 ? 15.747 24.402 16.033 1.00 37.84 638 PRO A C 1
ATOM 4875 O O . PRO A 1 638 ? 15.022 23.815 15.230 1.00 37.84 638 PRO A O 1
ATOM 4878 N N . ASP A 1 639 ? 16.811 25.141 15.700 1.00 34.31 639 ASP A N 1
ATOM 4879 C CA . ASP A 1 639 ? 17.401 25.221 14.351 1.00 34.31 639 ASP A CA 1
ATOM 4880 C C . ASP A 1 639 ? 17.847 23.849 13.826 1.00 34.31 639 ASP A C 1
ATOM 4882 O O . ASP A 1 639 ? 18.365 23.045 14.644 1.00 34.31 639 ASP A O 1
#

Radius of gyration: 30.54 Å; Cα contacts (8 Å, |Δi|>4): 817; chains: 1; bounding box: 74×62×80 Å

Foldseek 3Di:
DDEPLVLLLVLLLCLQPPPDLVRSLVCLLVPSLCVVCVHVVHDDDSQVSLLLSNVVSLVSNQLRQHLVVLRHGDDRDDFDQQDQPPSPPRHGCCVGNVDDDPDHDDDDPLSRLLSNLLNDDLVSLLSNLVSVNPDLLNLLVNLVSCCVRPNQSSSCSNCVSCLVDPPSDDLSCLSSLQSLLVSLVLDQDPVSSVVSVVVCCVRPDPNNNLSNLLNQLLVCLLVLNLVSNVVSLVRSPPDCLPDVSNLLSVLSSCVLVVVLQVSLVSLVVNLVSCVVVPNDCPDPPNVLSVVSNVPSLLSQQQVVWPFHSVLVVLLLVLLCLQLVDDADDWAWDDPDPVDLAIFIHDDPVVVVVVVVLVVLQQDDDDPDLALEDDLVDACRPPVSSVRNSVSSVVCSPCSNDLQSLSSQLHNLVSGDSSSHCCSVVRPLCSSLVSLCVRVVVNCVVPPPRAHACVDPRSSSSLSSQLVVLVSCVVVVVLVVSLVSLVVSCSNHVVPRVVSLLVSLLSCLVVVVQPVNVVSLVVCVPDLQLSNLVSQLLSCLLVVPVVSNVVSVVVNCVRQVLLLQLLLDPDDRADPPPDSPPPPLVPVVVLQPDPDPVRNGPDRNDNRSSNNVSVSCSVSQVVRPCNSVVSPVPSDDRDD

Mean predicted aligned error: 10.26 Å

Secondary structure (DSSP, 8-state):
---HHHHHHHHHHHHHH-SSHHHHHHHIIIIIHHHHHHHHT----HHHHHHHHHHHHHHHHHHS--GGGTTPPPPPPP--TTSBPTTS--SBGGGTTTS--SPPP---HHHHHHHHHTT--HHHHHHHHHHT-S-GGGHHHHHHHHHHHH-HHHHHHHHHHHHHSTTSS-GGGGGGHHHHHHHHHTSS-HHHHHHHHHHHHHHS-HHHHHHHHHHHHHHHHHTT-HHHHHHHHHHH-S-TTS-HHHHHHHHHHHHHTT-HHHHHHHHHHHHHHHHHHT--TTSTTHHHHHHHHH-HHHHHHHHSSSS-HHHHHHHHHHHHHHHTSPPP--EEEEEETTEEEEEEE--HHHHHHHHHHTTT--S----SS-SSPPTT--TT-HHHHHHHHHHHHH-GGGGG-HHHHHHHHHHHHTS--TT-THHIIIIIHHHHHHHHHHHHHHHHHSTT-B--TTSGGGHHHHHHHHHHHHHHHHTT-HHHHHHHHHHHHHH-TT-TT-HHHHHHHHHHHHT-HHHHHHHHHH-TT---HHHHHHHHHHHHHTT-HHHHHHHHHHHHHH-TTHHHHHHSSSPPPPTTS-SS---TT-TTTGGG---TT--S--TT-HHHHHHHHHHHHHHHHTSTTHHHHHHHHH-SPP-

pLDDT: mean 85.99, std 12.14, range [34.31, 98.06]

Sequence (639 aa):
MPNPHDWWSEAIGRALRAPDRAAFLAWMQEEGARSAAAVFGLPADEAALRRLATLLGLQLWHTVPRPAEQFRPEPLPRYERNDRCPCGSGAKYKRCCGVAGPPLPAIGLRDLWTAVVDRLEPAEVAALAASGALPPPLLTDIAADLLALAGPEPTLALLTPFLTTPGALDARHEEVAGPFAEAILSLPHRADRSAWVARLRRELPVPLAAPFELELADHALAAGNLVAAREAFERAGDDPASGPHAAVIAVRLLTAEGRLDEARERAAGAVAALRRRGYPPDEPPRTFFQKAAEDPQAAIALFSNAAEPEQIEALAALLPRLTGRELPAYGLMEESPSRPDAHLVTPEPLLTLEAAWERVWPLGRPPGTSLRADDDEDAWVDVAASRWLDFLAAHPEAGDSLRILDDLARGVAALEEAGSSWFDTHLLTPLTDRAEAIVAPVLAAAPGATLPWGEPENRPARRLLVDRAYRLHRQGARREAAAALARLLALDPEDGQELRGDLVTWWLALDEGEPLDELLARLPDDELPEVVWGRVLAQLRRQRPEAAEAAIARALAVRPHVAGYLLAEDPEPPADTPSGELDPEHERDYISWEDDEGVGLAEGSPLEAWFYAREARPLWAATPGALPWLAARAGSPPD

Nearest PDB structures (foldseek):
  2ho1-assembly1_A  TM=4.770E-01  e=2.923E-01  Pseudomonas aeruginosa PAO1
  8rsv-assembly1_A  TM=3.372E-01  e=5.280E-02  Bacillus phage phi3T
  6q6h-assembly1_V  TM=2.618E-01  e=9.454E-02  Homo sapiens
  1sly-assembly1_A  TM=2.181E-01  e=3.381E-01  Escherichia coli
  5g05-assembly1_K  TM=2.033E-01  e=6.754E-01  Homo sapiens

Solvent-accessible surface area (backbone atoms only — not comparable to full-atom values): 35395 Å² total; per-residue (Å²): 128,72,57,65,65,62,53,52,42,52,53,48,51,47,54,59,68,40,92,45,72,66,60,39,37,49,47,18,55,73,48,49,25,61,53,47,26,68,49,69,72,45,74,82,49,72,69,52,30,31,42,46,8,41,56,51,37,49,50,48,55,26,66,53,58,24,69,95,56,64,36,48,61,51,80,74,84,86,79,55,65,74,36,70,25,91,55,71,75,73,41,37,16,52,78,47,79,62,40,93,69,80,82,72,93,78,76,53,74,62,62,50,51,50,48,49,60,77,68,50,52,68,72,47,37,39,48,44,36,72,55,63,60,67,57,75,94,45,49,42,62,45,35,43,53,36,32,77,72,66,32,28,68,50,30,50,44,37,52,51,49,43,65,76,36,89,82,68,59,51,68,92,48,30,69,40,22,48,44,51,42,51,30,38,68,65,41,90,50,68,68,58,30,52,51,48,54,61,45,45,78,71,54,50,52,77,60,33,44,31,46,30,23,42,40,48,15,49,54,22,41,69,70,67,35,58,66,60,13,50,55,24,40,56,69,32,55,84,49,54,85,74,44,70,67,55,37,50,50,52,34,52,53,29,44,65,71,68,40,51,70,60,17,18,56,50,18,47,52,47,37,57,50,40,51,75,73,68,52,57,72,91,36,82,71,38,40,47,24,54,41,14,38,79,39,48,46,54,26,45,28,40,72,63,38,94,43,56,48,69,58,56,52,48,50,47,68,44,44,64,60,21,51,67,51,84,78,58,80,57,46,77,47,62,84,38,103,88,41,66,56,24,35,56,38,79,45,72,77,48,56,62,50,49,63,53,44,66,75,41,53,80,66,79,83,81,93,68,75,64,58,57,58,62,94,91,57,71,50,50,48,66,78,47,31,55,49,39,51,53,47,47,73,75,37,45,69,49,52,61,34,50,61,53,38,33,53,51,45,17,50,54,57,66,54,54,44,75,73,26,66,39,54,54,62,59,48,43,44,53,44,27,52,39,46,48,67,46,48,51,61,50,49,68,74,40,81,86,60,30,49,32,55,85,44,73,67,25,39,35,52,50,38,36,51,51,53,46,20,52,50,31,37,75,75,65,43,45,70,62,13,46,54,48,47,53,51,55,43,66,22,13,87,81,40,76,72,62,52,67,38,59,48,44,50,50,28,61,75,69,68,46,60,67,70,44,54,55,52,54,66,74,45,77,83,58,71,53,66,41,50,30,49,42,48,21,54,50,25,54,77,68,71,37,64,72,59,22,55,54,30,43,58,49,26,52,71,65,39,55,49,32,58,44,36,47,69,40,94,79,66,77,76,57,94,83,57,72,89,62,84,78,51,84,91,48,59,72,62,51,65,71,35,78,50,102,83,64,78,31,58,52,87,68,32,62,58,52,20,42,55,52,23,68,70,45,31,63,61,40,69,72,35,87,64,43,57,65,55,45,56,76,67,67,56,79,63,86,129